Protein AF-A0A6A5A9R3-F1 (afdb_monomer_lite)

pLDDT: mean 76.3, std 18.12, range [24.66, 95.62]

Sequence (720 aa):
LSPFLFNSDGFDYEKTKVDSIAWAKWMYATADDKSDLDKVNHGGWIGWWQGEVDQYIGAKGISRTTVIVRECRHLLVAWYVITLRYNPIVLLYTSLAVVATLGIFHACTYFKGLGALSSSVRATAYLLTVSLVLALYLVVAMVVLSKSAGDALAILYGYFAILYAVNEMARVCAFPTWSISTIGMFEHLAFLFDFLFGVMMLVPLVVLSVVPFMNIIQTRMMYNEGFSQVMSDSSQYAFSIAGMVGLVGAGACGWLYYVLTTLDFSGSFLAYTTLYDISIAPTGSTAYYVIAGAMGGSWLSAAWGFYFGRRATIFCGGVVAFVAMSLVSGTASFGKAVFLPSLVLFGCAIGLLLPAFCLYCYEISTRTCAPRSCSCSRNALVWMWQCFWCFLVLAFLTPVIMLLPESPYWVLHRLGAEEAEACLVLLRRRTDVMVELTAMKESQAYRIPMSSSVYKAAVGMGLTIVLSLSLLPLNIYVARVGLGYGRALLLTNCLAVEFTFALFSFVYIDKFAHKMVLMAALVVSAVVLVFVASQDRFQLFGQPDQTALVVLFLVLYAVKGMGLPATMWVGFIGLFRTRGRVVSIPIYFTAFFGAHVGTTYIHLASPSTRTSASNEFVWLYCLMGASVVLVVGLFRLAKRSNGMLCTVMEMNHEREMDEARQRAPSHPRRRAYTSKQGSRRFGNLTLSPRNHSATPRGRAHSRKGSDIDTPYQQVTEAAV

Structure (mmCIF, N/CA/C/O backbone):
data_AF-A0A6A5A9R3-F1
#
_entry.id   AF-A0A6A5A9R3-F1
#
loop_
_atom_site.group_PDB
_atom_site.id
_atom_site.type_symbol
_atom_site.label_atom_id
_atom_site.label_alt_id
_atom_site.label_comp_id
_atom_site.label_asym_id
_atom_site.label_entity_id
_atom_site.label_seq_id
_atom_site.pdbx_PDB_ins_code
_atom_site.Cartn_x
_atom_site.Cartn_y
_atom_site.Cartn_z
_atom_site.occupancy
_atom_site.B_iso_or_equiv
_atom_site.auth_seq_id
_atom_site.auth_comp_id
_atom_site.auth_asym_id
_atom_site.auth_atom_id
_atom_site.pdbx_PDB_model_num
ATOM 1 N N . LEU A 1 1 ? 17.590 -7.555 32.842 1.00 42.75 1 LEU A N 1
ATOM 2 C CA . LEU A 1 1 ? 17.379 -6.565 31.759 1.00 42.75 1 LEU A CA 1
ATOM 3 C C . LEU A 1 1 ? 15.902 -6.186 31.783 1.00 42.75 1 LEU A C 1
ATOM 5 O O . LEU A 1 1 ? 15.081 -7.043 31.481 1.00 42.75 1 LEU A O 1
ATOM 9 N N . SER A 1 2 ? 15.575 -4.975 32.249 1.00 47.19 2 SER A N 1
ATOM 10 C CA . SER A 1 2 ? 14.204 -4.471 32.473 1.00 47.19 2 SER A CA 1
ATOM 11 C C . SER A 1 2 ? 13.601 -3.764 31.230 1.00 47.19 2 SER A C 1
ATOM 13 O O . SER A 1 2 ? 14.225 -3.766 30.164 1.00 47.19 2 SER A O 1
ATOM 15 N N . PRO A 1 3 ? 12.374 -3.198 31.308 1.00 47.78 3 PRO A N 1
ATOM 16 C CA . PRO A 1 3 ? 11.206 -3.530 30.484 1.00 47.78 3 PRO A CA 1
ATOM 17 C C . PRO A 1 3 ? 11.221 -2.959 29.054 1.00 47.78 3 PRO A C 1
ATOM 19 O O . PRO A 1 3 ? 10.288 -3.210 28.295 1.00 47.78 3 PRO A O 1
ATOM 22 N N . PHE A 1 4 ? 12.245 -2.183 28.680 1.00 53.56 4 PHE A N 1
ATOM 23 C CA . PHE A 1 4 ? 12.264 -1.392 27.440 1.00 53.56 4 PHE A CA 1
ATOM 24 C C . PHE A 1 4 ? 13.598 -1.420 26.690 1.00 53.56 4 PHE A C 1
ATOM 26 O O . PHE A 1 4 ? 13.763 -0.686 25.715 1.00 53.56 4 PHE A O 1
ATOM 33 N N . LEU A 1 5 ? 14.557 -2.255 27.107 1.00 52.03 5 LEU A N 1
ATOM 34 C CA . LEU A 1 5 ? 15.800 -2.410 26.355 1.00 52.03 5 LEU A CA 1
ATOM 35 C C . LEU A 1 5 ? 15.588 -3.392 25.194 1.00 52.03 5 LEU A C 1
ATOM 37 O O . LEU A 1 5 ? 15.998 -4.550 25.245 1.00 52.03 5 LEU A O 1
ATOM 41 N N . PHE A 1 6 ? 14.898 -2.925 24.156 1.00 62.34 6 PHE A N 1
ATOM 42 C CA . PHE A 1 6 ? 14.905 -3.600 22.865 1.00 62.34 6 PHE A CA 1
ATOM 43 C C . PHE A 1 6 ? 16.303 -3.505 22.266 1.00 62.34 6 PHE A C 1
ATOM 45 O O . PHE A 1 6 ? 17.035 -2.540 22.509 1.00 62.34 6 PHE A O 1
ATOM 52 N N . ASN A 1 7 ? 16.686 -4.514 21.491 1.00 66.50 7 ASN A N 1
ATOM 53 C CA . ASN A 1 7 ? 17.935 -4.478 20.761 1.00 66.50 7 ASN A CA 1
ATOM 54 C C . ASN A 1 7 ? 18.012 -3.181 19.940 1.00 66.50 7 ASN A C 1
ATOM 56 O O . ASN A 1 7 ? 17.016 -2.719 19.375 1.00 66.50 7 ASN A O 1
ATOM 60 N N . SER A 1 8 ? 19.205 -2.596 19.856 1.00 63.59 8 SER A N 1
ATOM 61 C CA . SER A 1 8 ? 19.441 -1.373 19.089 1.00 63.59 8 SER A CA 1
ATOM 62 C C . SER A 1 8 ? 19.107 -1.553 17.599 1.00 63.59 8 SER A C 1
ATOM 64 O O . SER A 1 8 ? 18.824 -0.575 16.915 1.00 63.59 8 SER A O 1
ATOM 66 N N . ASP A 1 9 ? 19.036 -2.803 17.128 1.00 65.62 9 ASP A N 1
ATOM 67 C CA . ASP A 1 9 ? 18.534 -3.212 15.811 1.00 65.62 9 ASP A CA 1
ATOM 68 C C . ASP A 1 9 ? 17.068 -3.699 15.858 1.00 65.62 9 ASP A C 1
ATOM 70 O O . ASP A 1 9 ? 16.733 -4.782 15.373 1.00 65.62 9 ASP A O 1
ATOM 74 N N . GLY A 1 10 ? 16.183 -2.904 16.464 1.00 62.59 10 GLY A N 1
ATOM 75 C CA . GLY A 1 10 ? 14.769 -3.234 16.705 1.00 62.59 10 GLY A CA 1
ATOM 76 C C . GLY A 1 10 ? 13.913 -3.583 15.474 1.00 62.59 10 GLY A C 1
ATOM 77 O O . GLY A 1 10 ? 12.836 -4.154 15.640 1.00 62.59 10 GLY A O 1
ATOM 78 N N . PHE A 1 11 ? 14.378 -3.296 14.253 1.00 72.19 11 PHE A N 1
ATOM 79 C CA . PHE A 1 11 ? 13.727 -3.704 13.001 1.00 72.19 11 PHE A CA 1
ATOM 80 C C . PHE A 1 11 ? 14.379 -4.921 12.309 1.00 72.19 11 PHE A C 1
ATOM 82 O O . PHE A 1 11 ? 14.051 -5.211 11.162 1.00 72.19 11 PHE A O 1
ATOM 89 N N . ASP A 1 12 ? 15.305 -5.646 12.948 1.00 75.69 12 ASP A N 1
ATOM 90 C CA . ASP A 1 12 ? 15.727 -6.986 12.493 1.00 75.69 12 ASP A CA 1
ATOM 91 C C . ASP A 1 12 ? 14.744 -8.048 12.995 1.00 75.69 12 ASP A C 1
ATOM 93 O O . ASP A 1 12 ? 14.680 -8.294 14.196 1.00 75.69 12 ASP A O 1
ATOM 97 N N . TYR A 1 13 ? 14.026 -8.731 12.101 1.00 77.75 13 TYR A N 1
ATOM 98 C CA . TYR A 1 13 ? 13.035 -9.734 12.497 1.00 77.75 13 TYR A CA 1
ATOM 99 C C . TYR A 1 13 ? 13.580 -10.815 13.446 1.00 77.75 13 TYR A C 1
ATOM 101 O O . TYR A 1 13 ? 12.915 -11.157 14.427 1.00 77.75 13 TYR A O 1
ATOM 109 N N . GLU A 1 14 ? 14.782 -11.349 13.202 1.00 79.06 14 GLU A N 1
ATOM 110 C CA . GLU A 1 14 ? 15.332 -12.410 14.061 1.00 79.06 14 GLU A CA 1
ATOM 111 C C . GLU A 1 14 ? 15.697 -11.871 15.449 1.00 79.06 14 GLU A C 1
ATOM 113 O O . GLU A 1 14 ? 15.495 -12.560 16.451 1.00 79.06 14 GLU A O 1
ATOM 118 N N . LYS A 1 15 ? 16.160 -10.618 15.539 1.00 79.81 15 LYS A N 1
ATOM 119 C CA . LYS A 1 15 ? 16.467 -9.982 16.829 1.00 79.81 15 LYS A CA 1
ATOM 120 C C . LYS A 1 15 ? 15.195 -9.565 17.556 1.00 79.81 15 LYS A C 1
ATOM 122 O O . LYS A 1 15 ? 15.049 -9.914 18.720 1.00 79.81 15 LYS A O 1
ATOM 127 N N . THR A 1 16 ? 14.227 -8.953 16.869 1.00 82.81 16 THR A N 1
ATOM 128 C CA . THR A 1 16 ? 12.915 -8.616 17.445 1.00 82.81 16 THR A CA 1
ATOM 129 C C . THR A 1 16 ? 12.217 -9.863 17.989 1.00 82.81 16 THR A C 1
ATOM 131 O O . THR A 1 16 ? 11.558 -9.808 19.026 1.00 82.81 16 THR A O 1
ATOM 134 N N . LYS A 1 17 ? 12.368 -11.016 17.325 1.00 83.56 17 LYS A N 1
ATOM 135 C CA . LYS A 1 17 ? 11.846 -12.298 17.812 1.00 83.56 17 LYS A CA 1
ATOM 136 C C . LYS A 1 17 ? 12.509 -12.724 19.123 1.00 83.56 17 LYS A C 1
ATOM 138 O O . LYS A 1 17 ? 11.803 -13.130 20.045 1.00 83.56 17 LYS A O 1
ATOM 143 N N . VAL A 1 18 ? 13.837 -12.640 19.215 1.00 84.25 18 VAL A N 1
ATOM 144 C CA . VAL A 1 18 ? 14.573 -12.931 20.458 1.00 84.25 18 VAL A CA 1
ATOM 145 C C . VAL A 1 18 ? 14.154 -11.967 21.568 1.00 84.25 18 VAL A C 1
ATOM 147 O O . VAL A 1 18 ? 13.847 -12.422 22.669 1.00 84.25 18 VAL A O 1
ATOM 150 N N . ASP A 1 19 ? 14.035 -10.676 21.263 1.00 83.69 19 ASP A N 1
ATOM 151 C CA . ASP A 1 19 ? 13.602 -9.648 22.211 1.00 83.69 19 ASP A CA 1
ATOM 152 C C . ASP A 1 19 ? 12.171 -9.894 22.702 1.00 83.69 19 ASP A C 1
ATOM 154 O O . ASP A 1 19 ? 11.894 -9.780 23.891 1.00 83.69 19 ASP A O 1
ATOM 158 N N . SER A 1 20 ? 11.266 -10.318 21.815 1.00 84.25 20 SER A N 1
ATOM 159 C CA . SER A 1 20 ? 9.882 -10.663 22.173 1.00 84.25 20 SER A CA 1
ATOM 160 C C . SER A 1 20 ? 9.825 -11.858 23.130 1.00 84.25 20 SER A C 1
ATOM 162 O O . SER A 1 20 ? 9.031 -11.876 24.071 1.00 84.25 20 SER A O 1
ATOM 164 N N . ILE A 1 21 ? 10.680 -12.865 22.913 1.00 85.44 21 ILE A N 1
ATOM 165 C CA . ILE A 1 21 ? 10.794 -14.033 23.798 1.00 85.44 21 ILE A CA 1
ATOM 166 C C . ILE A 1 21 ? 11.396 -13.623 25.146 1.00 85.44 21 ILE A C 1
ATOM 168 O O . ILE A 1 21 ? 10.907 -14.065 26.187 1.00 85.44 21 ILE A O 1
ATOM 172 N N . ALA A 1 22 ? 12.423 -12.772 25.139 1.00 84.06 22 ALA A N 1
ATOM 173 C CA . ALA A 1 22 ? 13.062 -12.265 26.348 1.00 84.06 22 ALA A CA 1
ATOM 174 C C . ALA A 1 22 ? 12.100 -11.405 27.183 1.00 84.06 22 ALA A C 1
ATOM 176 O O . ALA A 1 22 ? 11.988 -11.622 28.388 1.00 84.06 22 ALA A O 1
ATOM 177 N N . TRP A 1 23 ? 11.341 -10.510 26.546 1.00 86.75 23 TRP A N 1
ATOM 178 C CA . TRP A 1 23 ? 10.285 -9.726 27.189 1.00 86.75 23 TRP A CA 1
ATOM 179 C C . TRP A 1 23 ? 9.208 -10.627 27.799 1.00 86.75 23 TRP A C 1
ATOM 181 O O . TRP A 1 23 ? 8.868 -10.475 28.970 1.00 86.75 23 TRP A O 1
ATOM 191 N N . ALA A 1 24 ? 8.729 -11.634 27.058 1.00 87.62 24 ALA A N 1
ATOM 192 C CA . ALA A 1 24 ? 7.757 -12.587 27.590 1.00 87.62 24 ALA A CA 1
ATOM 193 C C . ALA A 1 24 ? 8.317 -13.379 28.785 1.00 87.62 24 ALA A C 1
ATOM 195 O O . ALA A 1 24 ? 7.586 -13.653 29.736 1.00 87.62 24 ALA A O 1
ATOM 196 N N . LYS A 1 25 ? 9.612 -13.732 28.763 1.00 85.62 25 LYS A N 1
ATOM 197 C CA . LYS A 1 25 ? 10.287 -14.353 29.911 1.00 85.62 25 LYS A CA 1
ATOM 198 C C . LYS A 1 25 ? 10.315 -13.403 31.108 1.00 85.62 25 LYS A C 1
ATOM 200 O O . LYS A 1 25 ? 9.967 -13.840 32.195 1.00 85.62 25 LYS A O 1
ATOM 205 N N . TRP A 1 26 ? 10.672 -12.135 30.904 1.00 85.62 26 TRP A N 1
ATOM 206 C CA . TRP A 1 26 ? 10.734 -11.121 31.960 1.00 85.62 26 TRP A CA 1
ATOM 207 C C . TRP A 1 26 ? 9.365 -10.851 32.602 1.00 85.62 26 TRP A C 1
ATOM 209 O O . TRP A 1 26 ? 9.268 -10.822 33.827 1.00 85.62 26 TRP A O 1
ATOM 219 N N . MET A 1 27 ? 8.297 -10.747 31.800 1.00 86.62 27 MET A N 1
ATOM 220 C CA . MET A 1 27 ? 6.927 -10.548 32.298 1.00 86.62 27 MET A CA 1
ATOM 221 C C . MET A 1 27 ? 6.463 -11.684 33.219 1.00 86.62 27 MET A C 1
ATOM 223 O O . MET A 1 27 ? 5.759 -11.447 34.191 1.00 86.62 27 MET A O 1
ATOM 227 N N . TYR A 1 28 ? 6.847 -12.926 32.920 1.00 86.44 28 TYR A N 1
ATOM 228 C CA . TYR A 1 28 ? 6.379 -14.113 33.646 1.00 86.44 28 TYR A CA 1
ATOM 229 C C . TYR A 1 28 ? 7.445 -14.780 34.516 1.00 86.44 28 TYR A C 1
ATOM 231 O O . TYR A 1 28 ? 7.245 -15.925 34.938 1.00 86.44 28 TYR A O 1
ATOM 239 N N . ALA A 1 29 ? 8.566 -14.103 34.759 1.00 81.25 29 ALA A N 1
ATOM 240 C CA . ALA A 1 29 ? 9.589 -14.594 35.666 1.00 81.25 29 ALA A CA 1
ATOM 241 C C . ALA A 1 29 ? 9.023 -14.674 37.090 1.00 81.25 29 ALA A C 1
ATOM 243 O O . ALA A 1 29 ? 8.237 -13.833 37.526 1.00 81.25 29 ALA A O 1
ATOM 244 N N . THR A 1 30 ? 9.393 -15.732 37.801 1.00 75.31 30 THR A N 1
ATOM 245 C CA . THR A 1 30 ? 9.064 -15.905 39.219 1.00 75.31 30 THR A CA 1
ATOM 246 C C . THR A 1 30 ? 10.121 -15.241 40.092 1.00 75.31 30 THR A C 1
ATOM 248 O O . THR A 1 30 ? 11.293 -15.225 39.726 1.00 75.31 30 THR A O 1
ATOM 251 N N . ALA A 1 31 ? 9.723 -14.775 41.279 1.00 67.50 31 ALA A N 1
ATOM 252 C CA . ALA A 1 31 ? 10.631 -14.172 42.261 1.00 67.50 31 ALA A CA 1
ATOM 253 C C . ALA A 1 31 ? 11.846 -15.065 42.603 1.00 67.50 31 ALA A C 1
ATOM 255 O O . ALA A 1 31 ? 12.942 -14.559 42.816 1.00 67.50 31 ALA A O 1
ATOM 256 N N . ASP A 1 32 ? 11.671 -16.392 42.565 1.00 64.94 32 ASP A N 1
ATOM 257 C CA . ASP A 1 32 ? 12.713 -17.384 42.869 1.00 64.94 32 ASP A CA 1
ATOM 258 C C . ASP A 1 32 ? 13.550 -17.827 41.647 1.00 64.94 32 ASP A C 1
ATOM 260 O O . ASP A 1 32 ? 14.324 -18.788 41.732 1.00 64.94 32 ASP A O 1
ATOM 264 N N . ASP A 1 33 ? 13.386 -17.193 40.479 1.00 66.06 33 ASP A N 1
ATOM 265 C CA . ASP A 1 33 ? 14.072 -17.609 39.253 1.00 66.06 33 ASP A CA 1
ATOM 266 C C . ASP A 1 33 ? 15.573 -17.258 39.294 1.00 66.06 33 ASP A C 1
ATOM 268 O O . ASP A 1 33 ? 16.015 -16.178 38.907 1.00 66.06 33 ASP A O 1
ATOM 272 N N . LYS A 1 34 ? 16.387 -18.228 39.732 1.00 55.38 34 LYS A N 1
ATOM 273 C CA . LYS A 1 34 ? 17.861 -18.148 39.790 1.00 55.38 34 LYS A CA 1
ATOM 274 C C . LYS A 1 34 ? 18.534 -18.018 38.417 1.00 55.38 34 LYS A C 1
ATOM 276 O O . LYS A 1 34 ? 19.755 -17.883 38.359 1.00 55.38 34 LYS A O 1
ATOM 281 N N . SER A 1 35 ? 17.780 -18.125 37.318 1.00 59.00 35 SER A N 1
ATOM 282 C CA . SER A 1 35 ? 18.303 -17.943 35.959 1.00 59.00 35 SER A CA 1
ATOM 283 C C . SER A 1 35 ? 18.408 -16.474 35.537 1.00 59.00 35 SER A C 1
ATOM 285 O O . SER A 1 35 ? 18.896 -16.198 34.437 1.00 59.00 35 SER A O 1
ATOM 287 N N . ASP A 1 36 ? 17.953 -15.540 36.379 1.00 57.03 36 ASP A N 1
ATOM 288 C CA . ASP A 1 36 ? 18.057 -14.110 36.116 1.00 57.03 36 ASP A CA 1
ATOM 289 C C . ASP A 1 36 ? 19.480 -13.597 36.392 1.00 57.03 36 ASP A C 1
ATOM 291 O O . ASP A 1 36 ? 20.013 -13.706 37.496 1.00 57.03 36 ASP A O 1
ATOM 295 N N . LEU A 1 37 ? 20.113 -13.060 35.348 1.00 56.56 37 LEU A N 1
ATOM 296 C CA . LEU A 1 37 ? 21.444 -12.447 35.410 1.00 56.56 37 LEU A CA 1
ATOM 297 C C . LEU A 1 37 ? 21.389 -11.011 35.955 1.00 56.56 37 LEU A C 1
ATOM 299 O O . LEU A 1 37 ? 22.440 -10.431 36.239 1.00 56.56 37 LEU A O 1
ATOM 303 N N . ASP A 1 38 ? 20.195 -10.419 36.053 1.00 58.19 38 ASP A N 1
ATOM 304 C CA . ASP A 1 38 ? 20.013 -9.067 36.569 1.00 58.19 38 ASP A CA 1
ATOM 305 C C . ASP A 1 38 ? 20.193 -9.037 38.092 1.00 58.19 38 ASP A C 1
ATOM 307 O O . ASP A 1 38 ? 19.560 -9.801 38.813 1.00 58.19 38 ASP A O 1
ATOM 311 N N . LYS A 1 39 ? 21.073 -8.154 38.575 1.00 57.62 39 LYS A N 1
ATOM 312 C CA . LYS A 1 39 ? 21.355 -7.968 40.008 1.00 57.62 39 LYS A CA 1
ATOM 313 C C . LYS A 1 39 ? 20.426 -6.951 40.678 1.00 57.62 39 LYS A C 1
ATOM 315 O O . LYS A 1 39 ? 20.455 -6.839 41.898 1.00 57.62 39 LYS A O 1
ATOM 320 N N . VAL A 1 40 ? 19.683 -6.156 39.899 1.00 58.19 40 VAL A N 1
ATOM 321 C CA . VAL A 1 40 ? 18.909 -5.009 40.413 1.00 58.19 40 VAL A CA 1
ATOM 322 C C . VAL A 1 40 ? 17.420 -5.334 40.519 1.00 58.19 40 VAL A C 1
ATOM 324 O O . VAL A 1 40 ? 16.815 -5.043 41.542 1.00 58.19 40 VAL A O 1
ATOM 327 N N . ASN A 1 41 ? 16.839 -5.983 39.506 1.00 60.53 41 ASN A N 1
ATOM 328 C CA . ASN A 1 41 ? 15.421 -6.366 39.486 1.00 60.53 41 ASN A CA 1
ATOM 329 C C . ASN A 1 41 ? 15.274 -7.893 39.460 1.00 60.53 41 ASN A C 1
ATOM 331 O O . ASN A 1 41 ? 14.878 -8.467 38.446 1.00 60.53 41 ASN A O 1
ATOM 335 N N . HIS A 1 42 ? 15.637 -8.549 40.564 1.00 67.25 42 HIS A N 1
ATOM 336 C CA . HIS A 1 42 ? 15.513 -10.000 40.694 1.00 67.25 42 HIS A CA 1
ATOM 337 C C . HIS A 1 42 ? 14.048 -10.445 40.569 1.00 67.25 42 HIS A C 1
ATOM 339 O O . HIS A 1 42 ? 13.177 -9.934 41.271 1.00 67.25 42 HIS A O 1
ATOM 345 N N . GLY A 1 43 ? 13.780 -11.411 39.687 1.00 71.88 43 GLY A N 1
ATOM 346 C CA . GLY A 1 43 ? 12.443 -11.984 39.506 1.00 71.88 43 GLY A CA 1
ATOM 347 C C . GLY A 1 43 ? 11.603 -11.331 38.405 1.00 71.88 43 GLY A C 1
ATOM 348 O O . GLY A 1 43 ? 10.400 -11.556 38.353 1.00 71.88 43 GLY A O 1
ATOM 349 N N . GLY A 1 44 ? 12.198 -10.535 37.511 1.00 82.75 44 GLY A N 1
ATOM 350 C CA . GLY A 1 44 ? 11.503 -9.928 36.368 1.00 82.75 44 GLY A CA 1
ATOM 351 C C . GLY A 1 44 ? 10.444 -8.885 36.746 1.00 82.75 44 GLY A C 1
ATOM 352 O O . GLY A 1 44 ? 10.712 -8.010 37.569 1.00 82.75 44 GLY A O 1
ATOM 353 N N . TRP A 1 45 ? 9.256 -8.935 36.122 1.00 87.69 45 TRP A N 1
ATOM 354 C CA . TRP A 1 45 ? 8.206 -7.920 36.326 1.00 87.69 45 TRP A CA 1
ATOM 355 C C . TRP A 1 45 ? 7.729 -7.839 37.780 1.00 87.69 45 TRP A C 1
ATOM 357 O O . TRP A 1 45 ? 7.541 -6.736 38.286 1.00 87.69 45 TRP A O 1
ATOM 367 N N . ILE A 1 46 ? 7.598 -8.973 38.482 1.00 85.69 46 ILE A N 1
ATOM 368 C CA . ILE A 1 46 ? 7.115 -8.965 39.871 1.00 85.69 46 ILE A CA 1
ATOM 369 C C . ILE A 1 46 ? 8.107 -8.278 40.819 1.00 85.69 46 ILE A C 1
ATOM 371 O O . ILE A 1 46 ? 7.706 -7.489 41.672 1.00 85.69 46 ILE A O 1
ATOM 375 N N . GLY A 1 47 ? 9.409 -8.512 40.624 1.00 83.19 47 GLY A N 1
ATOM 376 C CA . GLY A 1 47 ? 10.456 -7.827 41.383 1.00 83.19 47 GLY A CA 1
ATOM 377 C C . GLY A 1 47 ? 10.496 -6.330 41.083 1.00 83.19 47 GLY A C 1
ATOM 378 O O . GLY A 1 47 ? 10.642 -5.518 41.993 1.00 83.19 47 GLY A O 1
ATOM 379 N N . TRP A 1 48 ? 10.298 -5.955 39.816 1.00 85.56 48 TRP A N 1
ATOM 380 C CA . TRP A 1 48 ? 10.204 -4.554 39.407 1.00 85.56 48 TRP A CA 1
ATOM 381 C C . TRP A 1 48 ? 8.983 -3.845 40.016 1.00 85.56 48 TRP A C 1
ATOM 383 O O . TRP A 1 48 ? 9.130 -2.754 40.564 1.00 85.56 48 TRP A O 1
ATOM 393 N N . TRP A 1 49 ? 7.803 -4.477 39.996 1.00 86.69 49 TRP A N 1
ATOM 394 C CA . TRP A 1 49 ? 6.589 -3.948 40.626 1.00 86.69 49 TRP A CA 1
ATOM 395 C C . TRP A 1 49 ? 6.786 -3.715 42.126 1.00 86.69 49 TRP A C 1
ATOM 397 O O . TRP A 1 49 ? 6.451 -2.645 42.635 1.00 86.69 49 TRP A O 1
ATOM 407 N N . GLN A 1 50 ? 7.381 -4.684 42.828 1.00 85.44 50 GLN A N 1
ATOM 408 C CA . GLN A 1 50 ? 7.667 -4.537 44.252 1.00 85.44 50 GLN A CA 1
ATOM 409 C C . GLN A 1 50 ? 8.650 -3.388 44.510 1.00 85.44 50 GLN A C 1
ATOM 411 O O . GLN A 1 50 ? 8.412 -2.577 45.401 1.00 85.44 50 GLN A O 1
ATOM 416 N N . GLY A 1 51 ? 9.696 -3.254 43.689 1.00 84.75 51 GLY A N 1
ATOM 417 C CA . GLY A 1 51 ? 10.642 -2.141 43.780 1.00 84.75 51 GLY A CA 1
ATOM 418 C C . GLY A 1 51 ? 9.993 -0.767 43.575 1.00 84.75 51 GLY A C 1
ATOM 419 O O . GLY A 1 51 ? 10.344 0.186 44.268 1.00 84.75 51 GLY A O 1
ATOM 420 N N . GLU A 1 52 ? 9.021 -0.649 42.668 1.00 84.69 52 GLU A N 1
ATOM 421 C CA . GLU A 1 52 ? 8.235 0.580 42.474 1.00 84.69 52 GLU A CA 1
ATOM 422 C C . GLU A 1 52 ? 7.336 0.884 43.680 1.00 84.69 52 GLU A C 1
ATOM 424 O O . GLU A 1 52 ? 7.250 2.027 44.127 1.00 84.69 52 GLU A O 1
ATOM 429 N N . VAL A 1 53 ? 6.684 -0.134 44.246 1.00 86.50 53 VAL A N 1
ATOM 430 C CA . VAL A 1 53 ? 5.861 0.008 45.456 1.00 86.50 53 VAL A CA 1
ATOM 431 C C . VAL A 1 53 ? 6.709 0.434 46.657 1.00 86.50 53 VAL A C 1
ATOM 433 O O . VAL A 1 53 ? 6.303 1.320 47.416 1.00 86.50 53 VAL A O 1
ATOM 436 N N . ASP A 1 54 ? 7.902 -0.139 46.809 1.00 86.38 54 ASP A N 1
ATOM 437 C CA . ASP A 1 54 ? 8.797 0.134 47.934 1.00 86.38 54 ASP A CA 1
ATOM 438 C C . ASP A 1 54 ? 9.265 1.600 47.964 1.00 86.38 54 ASP A C 1
ATOM 440 O O . ASP A 1 54 ? 9.427 2.181 49.042 1.00 86.38 54 ASP A O 1
ATOM 444 N N . GLN A 1 55 ? 9.379 2.257 46.802 1.00 85.56 55 GLN A N 1
ATOM 445 C CA . GLN A 1 55 ? 9.690 3.693 46.718 1.00 85.56 55 GLN A CA 1
ATOM 446 C C . GLN A 1 55 ? 8.633 4.569 47.412 1.00 85.56 55 GLN A C 1
ATOM 448 O O . GLN A 1 55 ? 8.954 5.642 47.935 1.00 85.56 55 GLN A O 1
ATOM 453 N N . TYR A 1 56 ? 7.375 4.121 47.473 1.00 85.44 56 TYR A N 1
ATOM 454 C CA . TYR A 1 56 ? 6.289 4.863 48.115 1.00 85.44 56 TYR A CA 1
ATOM 455 C C . TYR A 1 56 ? 6.217 4.663 49.630 1.00 85.44 56 TYR A C 1
ATOM 457 O O . TYR A 1 56 ? 5.573 5.471 50.303 1.00 85.44 56 TYR A O 1
ATOM 465 N N . ILE A 1 57 ? 6.904 3.666 50.202 1.00 85.00 57 ILE A N 1
ATOM 466 C CA . ILE A 1 57 ? 6.873 3.382 51.649 1.00 85.00 57 ILE A CA 1
ATOM 467 C C . ILE A 1 57 ? 7.320 4.609 52.461 1.00 85.00 57 ILE A C 1
ATOM 469 O O . ILE A 1 57 ? 6.683 4.965 53.455 1.00 85.00 57 ILE A O 1
ATOM 473 N N . GLY A 1 58 ? 8.354 5.318 51.993 1.00 81.62 58 GLY A N 1
ATOM 474 C CA . GLY A 1 58 ? 8.892 6.527 52.630 1.00 81.62 58 GLY A CA 1
ATOM 475 C C . GLY A 1 58 ? 8.127 7.828 52.338 1.00 81.62 58 GLY A C 1
ATOM 476 O O . GLY A 1 58 ? 8.507 8.889 52.839 1.00 81.62 58 GLY A O 1
ATOM 477 N N . ALA A 1 59 ? 7.063 7.797 51.527 1.00 84.50 59 ALA A N 1
ATOM 478 C CA . ALA A 1 59 ? 6.367 9.009 51.104 1.00 84.50 59 ALA A CA 1
ATOM 479 C C . ALA A 1 59 ? 5.572 9.658 52.255 1.00 84.50 59 ALA A C 1
ATOM 481 O O . ALA A 1 59 ? 4.731 9.022 52.899 1.00 84.50 59 ALA A O 1
ATOM 482 N N . LYS A 1 60 ? 5.787 10.964 52.474 1.00 87.38 60 LYS A N 1
ATOM 483 C CA . LYS A 1 60 ? 5.017 11.781 53.431 1.00 87.38 60 LYS A CA 1
ATOM 484 C C . LYS A 1 60 ? 3.566 11.958 52.964 1.00 87.38 60 LYS A C 1
ATOM 486 O O . LYS A 1 60 ? 3.300 11.969 51.763 1.00 87.38 60 LYS A O 1
ATOM 491 N N . GLY A 1 61 ? 2.644 12.199 53.901 1.00 85.88 61 GLY A N 1
ATOM 492 C CA . GLY A 1 61 ? 1.211 12.362 53.607 1.00 85.88 61 GLY A CA 1
ATOM 493 C C . GLY A 1 61 ? 0.910 13.388 52.509 1.00 85.88 61 GLY A C 1
ATOM 494 O O . GLY A 1 61 ? 0.127 13.106 51.613 1.00 85.88 61 GLY A O 1
ATOM 495 N N . ILE A 1 62 ? 1.612 14.528 52.495 1.00 89.25 62 ILE A N 1
ATOM 496 C CA . ILE A 1 62 ? 1.404 15.561 51.470 1.00 89.25 62 ILE A CA 1
ATOM 497 C C . ILE A 1 62 ? 1.791 15.102 50.056 1.00 89.25 62 ILE A C 1
ATOM 499 O O . ILE A 1 62 ? 1.103 15.439 49.096 1.00 89.25 62 ILE A O 1
ATOM 503 N N . SER A 1 63 ? 2.843 14.283 49.924 1.00 87.75 63 SER A N 1
ATOM 504 C CA . SER A 1 63 ? 3.238 13.688 48.641 1.00 87.75 63 SER A CA 1
ATOM 505 C C . SER A 1 63 ? 2.144 12.744 48.147 1.00 87.75 63 SER A C 1
ATOM 507 O O . SER A 1 63 ? 1.692 12.852 47.010 1.00 87.75 63 SER A O 1
ATOM 509 N N . ARG A 1 64 ? 1.621 11.900 49.045 1.00 88.69 64 ARG A N 1
ATOM 510 C CA . ARG A 1 64 ? 0.551 10.949 48.724 1.00 88.69 64 ARG A CA 1
ATOM 511 C C . ARG A 1 64 ? -0.721 11.654 48.266 1.00 88.69 64 ARG A C 1
ATOM 513 O O . ARG A 1 64 ? -1.246 11.326 47.207 1.00 88.69 64 ARG A O 1
ATOM 520 N N . THR A 1 65 ? -1.169 12.668 49.007 1.00 90.25 65 THR A N 1
ATOM 521 C CA . THR A 1 65 ? -2.335 13.478 48.627 1.00 90.25 65 THR A CA 1
ATOM 522 C C . THR A 1 65 ? -2.124 14.160 47.279 1.00 90.25 65 THR A C 1
ATOM 524 O O . THR A 1 65 ? -3.030 14.162 46.452 1.00 90.25 65 THR A O 1
ATOM 527 N N . THR A 1 66 ? -0.924 14.685 47.017 1.00 90.94 66 THR A N 1
ATOM 528 C CA . THR A 1 66 ? -0.606 15.325 45.731 1.00 90.94 66 THR A CA 1
ATOM 529 C C . THR A 1 66 ? -0.712 14.339 44.570 1.00 90.94 66 THR A C 1
ATOM 531 O O . THR A 1 66 ? -1.278 14.683 43.533 1.00 90.94 66 THR A O 1
ATOM 534 N N . VAL A 1 67 ? -0.226 13.104 44.738 1.00 89.25 67 VAL A N 1
ATOM 535 C CA . VAL A 1 67 ? -0.369 12.079 43.697 1.00 89.25 67 VAL A CA 1
ATOM 536 C C . VAL A 1 67 ? -1.834 11.684 43.523 1.00 89.25 67 VAL A C 1
ATOM 538 O O . VAL A 1 67 ? -2.309 11.689 42.398 1.00 89.25 67 VAL A O 1
ATOM 541 N N . ILE A 1 68 ? -2.592 11.450 44.598 1.00 91.62 68 ILE A N 1
ATOM 542 C CA . ILE A 1 68 ? -4.028 11.129 44.492 1.00 91.62 68 ILE A CA 1
ATOM 543 C C . ILE A 1 68 ? -4.783 12.231 43.731 1.00 91.62 68 ILE A C 1
ATOM 545 O O . ILE A 1 68 ? -5.518 11.936 42.790 1.00 91.62 68 ILE A O 1
ATOM 549 N N . VAL A 1 69 ? -4.554 13.504 44.073 1.00 93.62 69 VAL A N 1
ATOM 550 C CA . VAL A 1 69 ? -5.160 14.651 43.373 1.00 93.62 69 VAL A CA 1
ATOM 551 C C . VAL A 1 69 ? -4.741 14.693 41.901 1.00 93.62 69 VAL A C 1
ATOM 553 O O . VAL A 1 69 ? -5.577 14.955 41.037 1.00 93.62 69 VAL A O 1
ATOM 556 N N . ARG A 1 70 ? -3.473 14.396 41.590 1.00 92.75 70 ARG A N 1
ATOM 557 C CA . ARG A 1 70 ? -2.988 14.288 40.207 1.00 92.75 70 ARG A CA 1
ATOM 558 C C . ARG A 1 70 ? -3.735 13.195 39.443 1.00 92.75 70 ARG A C 1
ATOM 560 O O . ARG A 1 70 ? -4.147 13.438 38.311 1.00 92.75 70 ARG A O 1
ATOM 567 N N . GLU A 1 71 ? -3.942 12.028 40.047 1.00 92.94 71 GLU A N 1
ATOM 568 C CA . GLU A 1 71 ? -4.606 10.892 39.397 1.00 92.94 71 GLU A CA 1
ATOM 569 C C . GLU A 1 71 ? -6.118 11.087 39.219 1.00 92.94 71 GLU A C 1
ATOM 571 O O . GLU A 1 71 ? -6.701 10.518 38.291 1.00 92.94 71 GLU A O 1
ATOM 576 N N . CYS A 1 72 ? -6.758 11.977 39.991 1.00 93.81 72 CYS A N 1
ATOM 577 C CA . CYS A 1 72 ? -8.156 12.374 39.766 1.00 93.81 72 CYS A CA 1
ATOM 578 C C . CYS A 1 72 ? -8.415 12.895 38.340 1.00 93.81 72 CYS A C 1
ATOM 580 O O . CYS A 1 72 ? -9.546 12.811 37.860 1.00 93.81 72 CYS A O 1
ATOM 582 N N . ARG A 1 73 ? -7.388 13.368 37.615 1.00 93.62 73 ARG A N 1
ATOM 583 C CA . ARG A 1 73 ? -7.505 13.752 36.196 1.00 93.62 73 ARG A CA 1
ATOM 58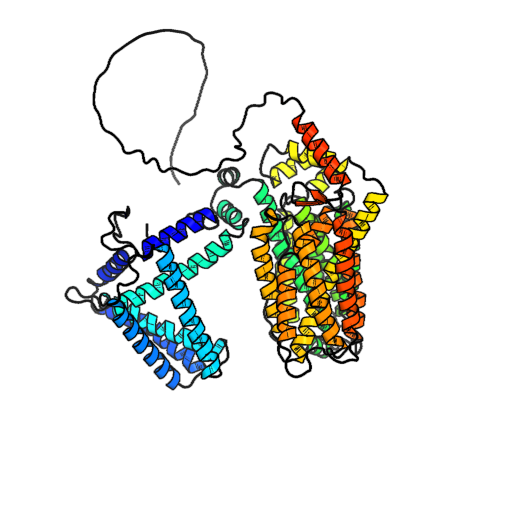4 C C . ARG A 1 73 ? -8.064 12.626 35.324 1.00 93.62 73 ARG A C 1
ATOM 586 O O . ARG A 1 73 ? -8.825 12.898 34.403 1.00 93.62 73 ARG A O 1
ATOM 593 N N . HIS A 1 74 ? -7.725 11.370 35.618 1.00 93.25 74 HIS A N 1
ATOM 594 C CA . HIS A 1 74 ? -8.190 10.219 34.847 1.00 93.25 74 HIS A CA 1
ATOM 595 C C . HIS A 1 74 ? -9.691 9.985 35.062 1.00 93.25 74 HIS A C 1
ATOM 597 O O . HIS A 1 74 ? -10.413 9.707 34.105 1.00 93.25 74 HIS A O 1
ATOM 603 N N . LEU A 1 75 ? -10.182 10.209 36.286 1.00 93.50 75 LEU A N 1
ATOM 604 C CA . LEU A 1 75 ? -11.610 10.168 36.609 1.00 93.50 75 LEU A CA 1
ATOM 605 C C . LEU A 1 75 ? -12.377 11.316 35.939 1.00 93.50 75 LEU A C 1
ATOM 607 O O . LEU A 1 75 ? -13.451 11.094 35.384 1.00 93.50 75 LEU A O 1
ATOM 611 N N . LEU A 1 76 ? -11.811 12.529 35.933 1.00 93.25 76 LEU A N 1
ATOM 612 C CA . LEU A 1 76 ? -12.398 13.686 35.247 1.00 93.25 76 LEU A CA 1
ATOM 613 C C . LEU A 1 76 ? -12.484 13.469 33.734 1.00 93.25 76 LEU A C 1
ATOM 615 O O . LEU A 1 76 ? -13.510 13.762 33.126 1.00 93.25 76 LEU A O 1
ATOM 619 N N . VAL A 1 77 ? -11.430 12.918 33.129 1.00 92.25 77 VAL A N 1
ATOM 620 C CA . VAL A 1 77 ? -11.407 12.576 31.703 1.00 92.25 77 VAL A CA 1
ATOM 621 C C . VAL A 1 77 ? -12.435 11.487 31.386 1.00 92.25 77 VAL A C 1
ATOM 623 O O . VAL A 1 77 ? -13.162 11.621 30.404 1.00 92.25 77 VAL A O 1
ATOM 626 N N . ALA A 1 78 ? -12.553 10.448 32.218 1.00 92.56 78 ALA A N 1
ATOM 627 C CA . ALA A 1 78 ? -13.570 9.411 32.045 1.00 92.56 78 ALA A CA 1
ATOM 628 C C . ALA A 1 78 ? -14.992 9.986 32.120 1.00 92.56 78 ALA A C 1
ATOM 630 O O . ALA A 1 78 ? -15.817 9.713 31.247 1.00 92.56 78 ALA A O 1
ATOM 631 N N . TRP A 1 79 ? -15.258 10.829 33.123 1.00 92.00 79 TRP A N 1
ATOM 632 C CA . TRP A 1 79 ? -16.523 11.549 33.255 1.00 92.00 79 TRP A CA 1
ATOM 633 C C . TRP A 1 79 ? -16.801 12.397 32.012 1.00 92.00 79 TRP A C 1
ATOM 635 O O . TRP A 1 79 ? -17.873 12.274 31.427 1.00 92.00 79 TRP A O 1
ATOM 645 N N . TYR A 1 80 ? -15.830 13.190 31.556 1.00 90.12 80 TYR A N 1
ATOM 646 C CA . TYR A 1 80 ? -15.980 14.080 30.407 1.00 90.12 80 TYR A CA 1
ATOM 647 C C . TYR A 1 80 ? -16.255 13.312 29.108 1.00 90.12 80 TYR A C 1
ATOM 649 O O . TYR A 1 80 ? -17.249 13.572 28.435 1.00 90.12 80 TYR A O 1
ATOM 657 N N . VAL A 1 81 ? -15.424 12.321 28.769 1.00 89.38 81 VAL A N 1
ATOM 658 C CA . VAL A 1 81 ? -15.547 11.556 27.516 1.00 89.38 81 VAL A CA 1
ATOM 659 C C . VAL A 1 81 ? -16.870 10.790 27.444 1.00 89.38 81 VAL A C 1
ATOM 661 O O . VAL A 1 81 ? -17.488 10.743 26.379 1.00 89.38 81 VAL A O 1
ATOM 664 N N . ILE A 1 82 ? -17.334 10.226 28.564 1.00 87.69 82 ILE A N 1
ATOM 665 C CA . ILE A 1 82 ? -18.612 9.505 28.613 1.00 87.69 82 ILE A CA 1
ATOM 666 C C . ILE A 1 82 ? -19.787 10.491 28.556 1.00 87.69 82 ILE A C 1
ATOM 668 O O . ILE A 1 82 ? -20.685 10.319 27.733 1.00 87.69 82 ILE A O 1
ATOM 672 N N . THR A 1 83 ? -19.789 11.542 29.381 1.00 87.00 83 THR A N 1
ATOM 673 C CA . THR A 1 83 ? -20.928 12.479 29.474 1.00 87.00 83 THR A CA 1
ATOM 674 C C . THR A 1 83 ? -21.087 13.391 28.262 1.00 87.00 83 THR A C 1
ATOM 676 O O . THR A 1 83 ? -22.193 13.850 27.990 1.00 87.00 83 THR A O 1
ATOM 679 N N . LEU A 1 84 ? -20.029 13.582 27.468 1.00 85.00 84 LEU A N 1
ATOM 680 C CA . LEU A 1 84 ? -20.106 14.274 26.178 1.00 85.00 84 LEU A CA 1
ATOM 681 C C . LEU A 1 84 ? -21.094 13.623 25.204 1.00 85.00 84 LEU A C 1
ATOM 683 O O . LEU A 1 84 ? -21.648 14.305 24.344 1.00 85.00 84 LEU A O 1
ATOM 687 N N . ARG A 1 85 ? -21.275 12.302 25.295 1.00 79.38 85 ARG A N 1
ATOM 688 C CA . ARG A 1 85 ? -22.145 11.540 24.387 1.00 79.38 85 ARG A CA 1
ATOM 689 C C . ARG A 1 85 ? -23.297 10.834 25.085 1.00 79.38 85 ARG A C 1
ATOM 691 O O . ARG A 1 85 ? -24.244 10.428 24.413 1.00 79.38 85 ARG A O 1
ATOM 698 N N . TYR A 1 86 ? -23.228 10.679 26.405 1.00 79.31 86 TYR A N 1
ATOM 699 C CA . TYR A 1 86 ? -24.153 9.844 27.157 1.00 79.31 86 TYR A CA 1
ATOM 700 C C . TYR A 1 86 ? -24.688 10.491 28.418 1.00 79.31 86 TYR A C 1
ATOM 702 O O . TYR A 1 86 ? -24.085 11.367 29.029 1.00 79.31 86 TYR A O 1
ATOM 710 N N . ASN A 1 87 ? -25.833 9.968 28.846 1.00 84.19 87 ASN A N 1
ATOM 711 C CA . ASN A 1 87 ? -26.381 10.276 30.149 1.00 84.19 87 ASN A CA 1
ATOM 712 C C . ASN A 1 87 ? -25.415 9.786 31.254 1.00 84.19 87 ASN A C 1
ATOM 714 O O . ASN A 1 87 ? -24.868 8.683 31.130 1.00 84.19 87 ASN A O 1
ATOM 718 N N . PRO A 1 88 ? -25.227 10.551 32.345 1.00 84.69 88 PRO A N 1
ATOM 719 C CA . PRO A 1 88 ? -24.349 10.186 33.457 1.00 84.69 88 PRO A CA 1
ATOM 720 C C . PRO A 1 88 ? -24.634 8.810 34.080 1.00 84.69 88 PRO A C 1
ATOM 722 O O . PRO A 1 88 ? -23.733 8.233 34.681 1.00 84.69 88 PRO A O 1
ATOM 725 N N . ILE A 1 89 ? -25.821 8.218 33.895 1.00 86.75 89 ILE A N 1
ATOM 726 C CA . ILE A 1 89 ? -26.088 6.836 34.336 1.00 86.75 89 ILE A CA 1
ATOM 727 C C . ILE A 1 89 ? -25.141 5.802 33.696 1.00 86.75 89 ILE A C 1
ATOM 729 O O . ILE A 1 89 ? -24.804 4.795 34.314 1.00 86.75 89 ILE A O 1
ATOM 733 N N . VAL A 1 90 ? -24.638 6.063 32.484 1.00 86.31 90 VAL A N 1
ATOM 734 C CA . VAL A 1 90 ? -23.664 5.188 31.809 1.00 86.31 90 VAL A CA 1
ATOM 735 C C . VAL A 1 90 ? -22.328 5.171 32.551 1.00 86.31 90 VAL A C 1
ATOM 737 O O . VAL A 1 90 ? -21.667 4.133 32.600 1.00 86.31 90 VAL A O 1
ATOM 740 N N . LEU A 1 91 ? -21.952 6.280 33.196 1.00 88.31 91 LEU A N 1
ATOM 741 C CA . LEU A 1 91 ? -20.773 6.325 34.055 1.00 88.31 91 LEU A CA 1
ATOM 742 C C . LEU A 1 91 ? -20.943 5.396 35.262 1.00 88.31 91 LEU A C 1
ATOM 744 O O . LEU A 1 91 ? -20.004 4.687 35.602 1.00 88.31 91 LEU A O 1
ATOM 748 N N . LEU A 1 92 ? -22.139 5.331 35.860 1.00 88.69 92 LEU A N 1
ATOM 749 C CA . LEU A 1 92 ? -22.424 4.408 36.963 1.00 88.69 92 LEU A CA 1
ATOM 750 C C . LEU A 1 92 ? -22.266 2.945 36.529 1.00 88.69 92 LEU A C 1
ATOM 752 O O . LEU A 1 92 ? -21.587 2.181 37.212 1.00 88.69 92 LEU A O 1
ATOM 756 N N . TYR A 1 93 ? -22.829 2.562 35.377 1.00 87.69 93 TYR A N 1
ATOM 757 C CA . TYR A 1 93 ? -22.645 1.210 34.833 1.00 87.69 93 TYR A CA 1
ATOM 758 C C . TYR A 1 93 ? -21.177 0.906 34.518 1.00 87.69 93 TYR A C 1
ATOM 760 O O . TYR A 1 93 ? -20.702 -0.195 34.793 1.00 87.69 93 TYR A O 1
ATOM 768 N N . THR A 1 94 ? -20.444 1.889 33.992 1.00 88.62 94 THR A N 1
ATOM 769 C CA . THR A 1 94 ? -19.011 1.752 33.705 1.00 88.62 94 THR A CA 1
ATOM 770 C C . THR A 1 94 ? -18.215 1.541 34.993 1.00 88.62 94 THR A C 1
ATOM 772 O O . THR A 1 94 ? -17.411 0.617 35.070 1.00 88.62 94 THR A O 1
ATOM 775 N N . SER A 1 95 ? -18.489 2.321 36.040 1.00 89.75 95 SER A N 1
ATOM 776 C CA . SER A 1 95 ? -17.877 2.156 37.362 1.00 89.75 95 SER A CA 1
ATOM 777 C C . SER A 1 95 ? -18.229 0.810 38.005 1.00 89.75 95 SER A C 1
ATOM 779 O O . SER A 1 95 ? -17.368 0.181 38.615 1.00 89.75 95 SER A O 1
ATOM 781 N N . LEU A 1 96 ? -19.458 0.312 37.832 1.00 90.38 96 LEU A N 1
ATOM 782 C CA . LEU A 1 96 ? -19.839 -1.021 38.309 1.00 90.38 96 LEU A CA 1
ATOM 783 C C . LEU A 1 96 ? -19.058 -2.127 37.581 1.00 90.38 96 LEU A C 1
ATOM 785 O O . LEU A 1 96 ? -18.607 -3.081 38.213 1.00 90.38 96 LEU A O 1
ATOM 789 N N . ALA A 1 97 ? -18.837 -1.981 36.271 1.00 89.38 97 ALA A N 1
ATOM 790 C CA . ALA A 1 97 ? -18.002 -2.900 35.500 1.00 89.38 97 ALA A CA 1
ATOM 791 C C . ALA A 1 97 ? -16.530 -2.880 35.957 1.00 89.38 97 ALA A C 1
ATOM 793 O O . ALA A 1 97 ? -15.876 -3.926 35.968 1.00 89.38 97 ALA A O 1
ATOM 794 N N . VAL A 1 98 ? -16.012 -1.722 36.388 1.00 92.25 98 VAL A N 1
ATOM 795 C CA . VAL A 1 98 ? -14.681 -1.620 37.013 1.00 92.25 98 VAL A CA 1
ATOM 796 C C . VAL A 1 98 ? -14.627 -2.453 38.293 1.00 92.25 98 VAL A C 1
ATOM 798 O O . VAL A 1 98 ? -13.726 -3.274 38.444 1.00 92.25 98 VAL A O 1
ATOM 801 N N . VAL A 1 99 ? -15.620 -2.316 39.177 1.00 92.25 99 VAL A N 1
ATOM 802 C CA . VAL A 1 99 ? -15.704 -3.110 40.417 1.00 92.25 99 VAL A CA 1
ATOM 803 C C . VAL A 1 99 ? -15.806 -4.609 40.118 1.00 92.25 99 VAL A C 1
ATOM 805 O O . VAL A 1 99 ? -15.122 -5.409 40.753 1.00 92.25 99 VAL A O 1
ATOM 808 N N . ALA A 1 100 ? -16.601 -5.003 39.120 1.00 90.75 100 ALA A N 1
ATOM 809 C CA . ALA A 1 100 ? -16.696 -6.399 38.696 1.00 90.75 100 ALA A CA 1
ATOM 810 C C . ALA A 1 100 ? -15.341 -6.947 38.213 1.00 90.75 100 ALA A C 1
ATOM 812 O O . ALA A 1 100 ? -14.959 -8.061 38.562 1.00 90.75 100 ALA A O 1
ATOM 813 N N . THR A 1 101 ? -14.583 -6.148 37.462 1.00 90.50 101 THR A N 1
ATOM 814 C CA . THR A 1 101 ? -13.261 -6.531 36.937 1.00 90.50 101 THR A CA 1
ATOM 815 C C . THR A 1 101 ? -12.223 -6.672 38.039 1.00 90.50 101 THR A C 1
ATOM 817 O O . THR A 1 101 ? -11.461 -7.636 38.051 1.00 90.50 101 THR A O 1
ATOM 820 N N . LEU A 1 102 ? -12.243 -5.757 39.005 1.00 90.88 102 LEU A N 1
ATOM 821 C CA . LEU A 1 102 ? -11.467 -5.861 40.236 1.00 90.88 102 LEU A CA 1
ATOM 822 C C . LEU A 1 102 ? -11.787 -7.176 40.975 1.00 90.88 102 LEU A C 1
ATOM 824 O O . LEU A 1 102 ? -10.878 -7.932 41.315 1.00 90.88 102 LEU A O 1
ATOM 828 N N . GLY A 1 103 ? -13.069 -7.529 41.115 1.00 89.81 103 GLY A N 1
ATOM 829 C CA . GLY A 1 103 ? -13.491 -8.813 41.687 1.00 89.81 103 GLY A CA 1
ATOM 830 C C . GLY A 1 103 ? -12.967 -10.036 40.922 1.00 89.81 103 GLY A C 1
ATOM 831 O O . GLY A 1 103 ? -12.490 -10.988 41.540 1.00 89.81 103 GLY A O 1
ATOM 832 N N . ILE A 1 104 ? -12.988 -10.000 39.583 1.00 88.06 104 ILE A N 1
ATOM 833 C CA . ILE A 1 104 ? -12.423 -11.064 38.734 1.00 88.06 104 ILE A CA 1
ATOM 834 C C . ILE A 1 104 ? -10.916 -11.195 38.969 1.00 88.06 104 ILE A C 1
ATOM 836 O O . ILE A 1 104 ? -10.425 -12.304 39.161 1.00 88.06 104 ILE A O 1
ATOM 840 N N . PHE A 1 105 ? -10.176 -10.085 38.998 1.00 88.75 105 PHE A N 1
ATOM 841 C CA . PHE A 1 105 ? -8.742 -10.114 39.285 1.00 88.75 105 PHE A CA 1
ATOM 842 C C . PHE A 1 105 ? -8.443 -10.650 40.674 1.00 88.75 105 PHE A C 1
ATOM 844 O O . PHE A 1 105 ? -7.540 -11.470 40.809 1.00 88.75 105 PHE A O 1
ATOM 851 N N . HIS A 1 106 ? -9.236 -10.282 41.678 1.00 87.31 106 HIS A N 1
ATOM 852 C CA . HIS A 1 106 ? -9.110 -10.868 43.003 1.00 87.31 106 HIS A CA 1
ATOM 853 C C . HIS A 1 106 ? -9.336 -12.386 42.983 1.00 87.31 106 HIS A C 1
ATOM 855 O O . HIS A 1 106 ? -8.517 -13.125 43.522 1.00 87.31 106 HIS A O 1
ATOM 861 N N . ALA A 1 107 ? -10.371 -12.878 42.296 1.00 84.44 107 ALA A N 1
ATOM 862 C CA . ALA A 1 107 ? -10.607 -14.315 42.156 1.00 84.44 107 ALA A CA 1
ATOM 863 C C . ALA A 1 107 ? -9.448 -15.031 41.435 1.00 84.44 107 ALA A C 1
ATOM 865 O O . ALA A 1 107 ? -9.024 -16.105 41.862 1.00 84.44 107 ALA A O 1
ATOM 866 N N . CYS A 1 108 ? -8.890 -14.415 40.387 1.00 81.19 108 CYS A N 1
ATOM 867 C CA . CYS A 1 108 ? -7.758 -14.941 39.621 1.00 81.19 108 CYS A CA 1
ATOM 868 C C . CYS A 1 108 ? -6.474 -15.113 40.447 1.00 81.19 108 CYS A C 1
ATOM 870 O O . CYS A 1 108 ? -5.697 -16.011 40.125 1.00 81.19 108 CYS A O 1
ATOM 872 N N . THR A 1 109 ? -6.273 -14.350 41.530 1.00 74.75 109 THR A N 1
ATOM 873 C CA . THR A 1 109 ? -5.096 -14.514 42.415 1.00 74.75 109 THR A CA 1
ATOM 874 C C . THR A 1 109 ? -4.979 -15.929 42.992 1.00 74.75 109 THR A C 1
ATOM 876 O O . THR A 1 109 ? -3.877 -16.430 43.222 1.00 74.75 109 THR A O 1
ATOM 879 N N . TYR A 1 110 ? -6.112 -16.609 43.180 1.00 69.88 110 TYR A N 1
ATOM 880 C CA . TYR A 1 110 ? -6.174 -17.957 43.740 1.00 69.88 110 TYR A CA 1
ATOM 881 C C . TYR A 1 110 ? -6.011 -19.060 42.677 1.00 69.88 110 TYR A C 1
ATOM 883 O O . TYR A 1 110 ? -5.805 -20.226 43.021 1.00 69.88 110 TYR A O 1
ATOM 891 N N . PHE A 1 111 ? -6.038 -18.718 41.382 1.00 68.12 111 PHE A N 1
ATOM 892 C CA . PHE A 1 111 ? -5.907 -19.670 40.277 1.00 68.12 111 PHE A CA 1
ATOM 893 C C . PHE A 1 111 ? -4.459 -19.755 39.766 1.00 68.12 111 PHE A C 1
ATOM 895 O O . PHE A 1 111 ? -3.988 -18.914 39.008 1.00 68.12 111 PHE A O 1
ATOM 902 N N . LYS A 1 112 ? -3.752 -20.842 40.109 1.00 59.94 112 LYS A N 1
ATOM 903 C CA . LYS A 1 112 ? -2.346 -21.084 39.702 1.00 59.94 112 LYS A CA 1
ATOM 904 C C . LYS A 1 112 ? -2.165 -21.959 38.445 1.00 59.94 112 LYS A C 1
ATOM 906 O O . LYS A 1 112 ? -1.056 -22.393 38.142 1.00 59.94 112 LYS A O 1
ATOM 911 N N . GLY A 1 113 ? -3.235 -22.234 37.696 1.00 57.41 113 GLY A N 1
ATOM 912 C CA . GLY A 1 113 ? -3.287 -23.314 36.693 1.00 57.41 113 GLY A CA 1
ATOM 913 C C . GLY A 1 113 ? -2.373 -23.187 35.461 1.00 57.41 113 GLY A C 1
ATOM 914 O O . GLY A 1 113 ? -2.164 -24.173 34.764 1.00 57.41 113 GLY A O 1
ATOM 915 N N . LEU A 1 114 ? -1.801 -22.011 35.182 1.00 61.16 114 LEU A N 1
ATOM 916 C CA . LEU A 1 114 ? -1.004 -21.755 33.967 1.00 61.16 114 LEU A CA 1
ATOM 917 C C . LEU A 1 114 ? 0.519 -21.794 34.195 1.00 61.16 114 LEU A C 1
ATOM 919 O O . LEU A 1 114 ? 1.280 -21.515 33.269 1.00 61.16 114 LEU A O 1
ATOM 923 N N . GLY A 1 115 ? 0.983 -22.136 35.404 1.00 62.25 115 GLY A N 1
ATOM 924 C CA . GLY A 1 115 ? 2.408 -22.093 35.766 1.00 62.25 115 GLY A CA 1
ATOM 925 C C . GLY A 1 115 ? 3.311 -23.072 35.002 1.00 62.25 115 GLY A C 1
ATOM 926 O O . GLY A 1 115 ? 4.502 -22.813 34.876 1.00 62.25 115 GLY A O 1
ATOM 927 N N . ALA A 1 116 ? 2.758 -24.161 34.455 1.00 65.25 116 ALA A N 1
ATOM 928 C CA . ALA A 1 116 ? 3.520 -25.195 33.742 1.00 65.25 116 ALA A CA 1
ATOM 929 C C . ALA A 1 116 ? 3.815 -24.865 32.262 1.00 65.25 116 ALA A C 1
ATOM 931 O O . ALA A 1 116 ? 4.588 -25.569 31.613 1.00 65.25 116 ALA A O 1
ATOM 932 N N . LEU A 1 117 ? 3.191 -23.822 31.706 1.00 75.50 117 LEU A N 1
ATOM 933 C CA . LEU A 1 117 ? 3.397 -23.404 30.317 1.00 75.50 117 LEU A CA 1
ATOM 934 C C . LEU A 1 117 ? 4.643 -22.520 30.189 1.00 75.50 117 LEU A C 1
ATOM 936 O O . LEU A 1 117 ? 4.977 -21.759 31.097 1.00 75.50 117 LEU A O 1
ATOM 940 N N . SER A 1 118 ? 5.301 -22.562 29.028 1.00 81.94 118 SER A N 1
ATOM 941 C CA . SER A 1 118 ? 6.425 -21.662 28.748 1.00 81.94 118 SER A CA 1
ATOM 942 C C . SER A 1 118 ? 5.980 -20.194 28.765 1.00 81.94 118 SER A C 1
ATOM 944 O O . SER A 1 118 ? 4.856 -19.867 28.372 1.00 81.94 118 SER A O 1
ATOM 946 N N . SER A 1 119 ? 6.866 -19.287 29.188 1.00 83.81 119 SER A N 1
ATOM 947 C CA . SER A 1 119 ? 6.552 -17.857 29.344 1.00 83.81 119 SER A CA 1
ATOM 948 C C . SER A 1 119 ? 6.010 -17.216 28.063 1.00 83.81 119 SER A C 1
ATOM 950 O O . SER A 1 119 ? 5.071 -16.427 28.115 1.00 83.81 119 SER A O 1
ATOM 952 N N . SER A 1 120 ? 6.531 -17.607 26.895 1.00 80.94 120 SER A N 1
ATOM 953 C CA . SER A 1 120 ? 6.033 -17.130 25.599 1.00 80.94 120 SER A CA 1
ATOM 954 C C . SER A 1 120 ? 4.605 -17.597 25.313 1.00 80.94 120 SER A C 1
ATOM 956 O O . SER A 1 120 ? 3.787 -16.799 24.870 1.00 80.94 120 SER A O 1
ATOM 958 N N . VAL A 1 121 ? 4.272 -18.858 25.616 1.00 84.25 121 VAL A N 1
ATOM 959 C CA . VAL A 1 121 ? 2.909 -19.386 25.433 1.00 84.25 121 VAL A CA 1
ATOM 960 C C . VAL A 1 121 ? 1.937 -18.723 26.407 1.00 84.25 121 VAL A C 1
ATOM 962 O O . VAL A 1 121 ? 0.824 -18.386 26.012 1.00 84.25 121 VAL A O 1
ATOM 965 N N . ARG A 1 122 ? 2.365 -18.459 27.649 1.00 86.44 122 ARG A N 1
ATOM 966 C CA . ARG A 1 122 ? 1.576 -17.702 28.635 1.00 86.44 122 ARG A CA 1
ATOM 967 C C . ARG A 1 122 ? 1.286 -16.282 28.153 1.00 86.44 122 ARG A C 1
ATOM 969 O O . ARG A 1 122 ? 0.130 -15.873 28.184 1.00 86.44 122 ARG A O 1
ATOM 976 N N . ALA A 1 123 ? 2.292 -15.576 27.631 1.00 86.19 123 ALA A N 1
ATOM 977 C CA . ALA A 1 123 ? 2.119 -14.240 27.062 1.00 86.19 123 ALA A CA 1
ATOM 978 C C . ALA A 1 123 ? 1.157 -14.237 25.872 1.00 86.19 123 ALA A C 1
ATOM 980 O O . ALA A 1 123 ? 0.255 -13.406 25.810 1.00 86.19 123 ALA A O 1
ATOM 981 N N . THR A 1 124 ? 1.294 -15.191 24.946 1.00 85.31 124 THR A N 1
ATOM 982 C CA . THR A 1 124 ? 0.375 -15.301 23.805 1.00 85.31 124 THR A CA 1
ATOM 983 C C . THR A 1 124 ? -1.047 -15.633 24.253 1.00 85.31 124 THR A C 1
ATOM 985 O O . THR A 1 124 ? -1.990 -15.008 23.777 1.00 85.31 124 THR A O 1
ATOM 988 N N . ALA A 1 125 ? -1.223 -16.568 25.188 1.00 86.19 125 ALA A N 1
ATOM 989 C CA . ALA A 1 125 ? -2.536 -16.916 25.724 1.00 86.19 125 ALA A CA 1
ATOM 990 C C . ALA A 1 125 ? -3.190 -15.725 26.444 1.00 86.19 125 ALA A C 1
ATOM 992 O O . ALA A 1 125 ? -4.374 -15.460 26.236 1.00 86.19 125 ALA A O 1
ATOM 993 N N . TYR A 1 126 ? -2.423 -14.969 27.235 1.00 88.88 126 TYR A N 1
ATOM 994 C CA . TYR A 1 126 ? -2.910 -13.767 27.910 1.00 88.88 126 TYR A CA 1
ATOM 995 C C . TYR A 1 126 ? -3.305 -12.680 26.906 1.00 88.88 126 TYR A C 1
ATOM 997 O O . TYR A 1 126 ? -4.417 -12.164 26.980 1.00 88.88 126 TYR A O 1
ATOM 1005 N N . LEU A 1 127 ? -2.465 -12.412 25.897 1.00 88.62 127 LEU A N 1
ATOM 1006 C CA . LEU A 1 127 ? -2.781 -11.478 24.814 1.00 88.62 127 LEU A CA 1
ATOM 1007 C C . LEU A 1 127 ? -4.062 -11.875 24.069 1.00 88.62 127 LEU A C 1
ATOM 1009 O O . LEU A 1 127 ? -4.920 -11.025 23.838 1.00 88.62 127 LEU A O 1
ATOM 1013 N N . LEU A 1 128 ? -4.213 -13.154 23.711 1.00 87.44 128 LEU A N 1
ATOM 1014 C CA . LEU A 1 128 ? -5.419 -13.665 23.054 1.00 87.44 128 LEU A CA 1
ATOM 1015 C C . LEU A 1 128 ? -6.652 -13.516 23.944 1.00 87.44 128 LEU A C 1
ATOM 1017 O O . LEU A 1 128 ? -7.700 -13.106 23.457 1.00 87.44 128 LEU A O 1
ATOM 1021 N N . THR A 1 129 ? -6.522 -13.791 25.241 1.00 86.88 129 THR A N 1
ATOM 1022 C CA . THR A 1 129 ? -7.624 -13.663 26.203 1.00 86.88 129 THR A CA 1
ATOM 1023 C C . THR A 1 129 ? -8.059 -12.206 26.343 1.00 86.88 129 THR A C 1
ATOM 1025 O O . THR A 1 129 ? -9.240 -11.907 26.190 1.00 86.88 129 THR A O 1
ATOM 1028 N N . VAL A 1 130 ? -7.116 -11.282 26.550 1.00 87.44 130 VAL A N 1
ATOM 1029 C CA . VAL A 1 130 ? -7.397 -9.839 26.636 1.00 87.44 130 VAL A CA 1
ATOM 1030 C C . VAL A 1 130 ? -8.002 -9.321 25.328 1.00 87.44 130 VAL A C 1
ATOM 1032 O O . VAL A 1 130 ? -8.999 -8.603 25.356 1.00 87.44 130 VAL A O 1
ATOM 1035 N N . SER A 1 131 ? -7.459 -9.733 24.179 1.00 85.06 131 SER A N 1
ATOM 1036 C CA . SER A 1 131 ? -7.979 -9.344 22.860 1.00 85.06 131 SER A CA 1
ATOM 1037 C C . SER A 1 131 ? -9.395 -9.869 22.623 1.00 85.06 131 SER A C 1
ATOM 1039 O O . SER A 1 131 ? -10.232 -9.148 22.088 1.00 85.06 131 SER A O 1
ATOM 1041 N N . LEU A 1 132 ? -9.683 -11.106 23.038 1.00 86.38 132 LEU A N 1
ATOM 1042 C CA . LEU A 1 132 ? -11.005 -11.717 22.917 1.00 86.38 132 LEU A CA 1
ATOM 1043 C C . LEU A 1 132 ? -12.026 -11.027 23.821 1.00 86.38 132 LEU A C 1
ATOM 1045 O O . LEU A 1 132 ? -13.129 -10.740 23.368 1.00 86.38 132 LEU A O 1
ATOM 1049 N N . VAL A 1 133 ? -11.659 -10.713 25.066 1.00 86.12 133 VAL A N 1
ATOM 1050 C CA . VAL A 1 133 ? -12.515 -9.960 25.996 1.00 86.12 133 VAL A CA 1
ATOM 1051 C C . VAL A 1 133 ? -12.801 -8.564 25.445 1.00 86.12 133 VAL A C 1
ATOM 1053 O O . VAL A 1 133 ? -13.949 -8.127 25.456 1.00 86.12 133 VAL A O 1
ATOM 1056 N N . LEU A 1 134 ? -11.789 -7.885 24.901 1.00 86.06 134 LEU A N 1
ATOM 1057 C CA . LEU A 1 134 ? -11.945 -6.567 24.289 1.00 86.06 134 LEU A CA 1
ATOM 1058 C C . LEU A 1 134 ? -12.835 -6.615 23.040 1.00 86.06 134 LEU A C 1
ATOM 1060 O O . LEU A 1 134 ? -13.717 -5.775 22.872 1.00 86.06 134 LEU A O 1
ATOM 1064 N N . ALA A 1 135 ? -12.637 -7.614 22.178 1.00 84.06 135 ALA A N 1
ATOM 1065 C CA . ALA A 1 135 ? -13.460 -7.823 20.994 1.00 84.06 135 ALA A CA 1
ATOM 1066 C C . ALA A 1 135 ? -14.910 -8.141 21.374 1.00 84.06 135 ALA A C 1
ATOM 1068 O O . ALA A 1 135 ? -15.829 -7.549 20.813 1.00 84.06 135 ALA A O 1
ATOM 1069 N N . LEU A 1 136 ? -15.123 -9.018 22.360 1.00 83.81 136 LEU A N 1
ATOM 1070 C CA . LEU A 1 136 ? -16.448 -9.338 22.884 1.00 83.81 136 LEU A CA 1
ATOM 1071 C C . LEU A 1 136 ? -17.115 -8.095 23.474 1.00 83.81 136 LEU A C 1
ATOM 1073 O O . LEU A 1 136 ? -18.273 -7.839 23.164 1.00 83.81 136 LEU A O 1
ATOM 1077 N N . TYR A 1 137 ? -16.388 -7.297 24.260 1.00 84.25 137 TYR A N 1
ATOM 1078 C CA . TYR A 1 137 ? -16.882 -6.026 24.785 1.00 84.25 137 TYR A CA 1
ATOM 1079 C C . TYR A 1 137 ? -17.340 -5.104 23.653 1.00 84.25 137 TYR A C 1
ATOM 1081 O O . TYR A 1 137 ? -18.457 -4.596 23.698 1.00 84.25 137 TYR A O 1
ATOM 1089 N N . LEU A 1 138 ? -16.515 -4.919 22.616 1.00 80.94 138 LEU A N 1
ATOM 1090 C CA . LEU A 1 138 ? -16.867 -4.071 21.479 1.00 80.94 138 LEU A CA 1
ATOM 1091 C C . LEU A 1 138 ? -18.095 -4.616 20.743 1.00 80.94 138 LEU A C 1
ATOM 1093 O O . LEU A 1 138 ? -19.005 -3.852 20.442 1.00 80.94 138 LEU A O 1
ATOM 1097 N N . VAL A 1 139 ? -18.175 -5.927 20.500 1.00 79.06 139 VAL A N 1
ATOM 1098 C CA . VAL A 1 139 ? -19.337 -6.552 19.850 1.00 79.06 139 VAL A CA 1
ATOM 1099 C C . VAL A 1 139 ? -20.598 -6.372 20.693 1.00 79.06 139 VAL A C 1
ATOM 1101 O O . VAL A 1 139 ? -21.615 -5.930 20.168 1.00 79.06 139 VAL A O 1
ATOM 1104 N N . VAL A 1 140 ? -20.541 -6.649 21.995 1.00 79.31 140 VAL A N 1
ATOM 1105 C CA . VAL A 1 140 ? -21.677 -6.478 22.912 1.00 79.31 140 VAL A CA 1
ATOM 1106 C C . VAL A 1 140 ? -22.092 -5.009 22.988 1.00 79.31 140 VAL A C 1
ATOM 1108 O O . VAL A 1 140 ? -23.279 -4.714 22.899 1.00 79.31 140 VAL A O 1
ATOM 1111 N N . ALA A 1 141 ? -21.146 -4.073 23.070 1.00 74.25 141 ALA A N 1
ATOM 1112 C CA . ALA A 1 141 ? -21.441 -2.643 23.074 1.00 74.25 141 ALA A CA 1
ATOM 1113 C C . ALA A 1 141 ? -22.119 -2.186 21.772 1.00 74.25 141 ALA A C 1
ATOM 1115 O O . ALA A 1 141 ? -23.058 -1.393 21.797 1.00 74.25 141 ALA A O 1
ATOM 1116 N N . MET A 1 142 ? -21.694 -2.719 20.629 1.00 73.56 142 MET A N 1
ATOM 1117 C CA . MET A 1 142 ? -22.296 -2.399 19.335 1.00 73.56 142 MET A CA 1
ATOM 1118 C C . MET A 1 142 ? -23.687 -3.031 19.176 1.00 73.56 142 MET A C 1
ATOM 1120 O O . MET A 1 142 ? -24.605 -2.365 18.705 1.00 73.56 142 MET A O 1
ATOM 1124 N N . VAL A 1 143 ? -23.857 -4.293 19.585 1.00 74.31 143 VAL A N 1
ATOM 1125 C CA . VAL A 1 143 ? -25.090 -5.076 19.386 1.00 74.31 143 VAL A CA 1
ATOM 1126 C C . VAL A 1 143 ? -26.151 -4.745 20.433 1.00 74.31 143 VAL A C 1
ATOM 1128 O O . VAL A 1 143 ? -27.280 -4.425 20.077 1.00 74.31 143 VAL A O 1
ATOM 1131 N N . VAL A 1 144 ? -25.802 -4.805 21.719 1.00 67.19 144 VAL A N 1
ATOM 1132 C CA . VAL A 1 144 ? -26.756 -4.656 22.831 1.00 67.19 144 VAL A CA 1
ATOM 1133 C C . VAL A 1 144 ? -27.081 -3.192 23.087 1.00 67.19 144 VAL A C 1
ATOM 1135 O O . VAL A 1 144 ? -28.238 -2.857 23.321 1.00 67.19 144 VAL A O 1
ATOM 1138 N N . LEU A 1 145 ? -26.086 -2.300 23.014 1.00 64.94 145 LEU A N 1
ATOM 1139 C CA . LEU A 1 145 ? -26.328 -0.869 23.212 1.00 64.94 145 LEU A CA 1
ATOM 1140 C C . LEU A 1 145 ? -26.686 -0.140 21.900 1.00 64.94 145 LEU A C 1
ATOM 1142 O O . LEU A 1 145 ? -26.987 1.058 21.949 1.00 64.94 145 LEU A O 1
ATOM 1146 N N . SER A 1 146 ? -26.717 -0.828 20.745 1.00 57.62 146 SER A N 1
ATOM 1147 C CA . SER A 1 146 ? -27.014 -0.263 19.410 1.00 57.62 146 SER A CA 1
ATOM 1148 C C . SER A 1 146 ? -26.176 0.985 19.082 1.00 57.62 146 SER A C 1
ATOM 1150 O O . SER A 1 146 ? -26.684 2.001 18.605 1.00 57.62 146 SER A O 1
ATOM 1152 N N . LYS A 1 147 ? -24.883 0.952 19.426 1.00 66.19 147 LYS A N 1
ATOM 1153 C CA . LYS A 1 147 ? -23.988 2.119 19.372 1.00 66.19 147 LYS A CA 1
ATOM 1154 C C . LYS A 1 147 ? -23.114 2.145 18.127 1.00 66.19 147 LYS A C 1
ATOM 1156 O O . LYS A 1 147 ? -22.868 1.123 17.496 1.00 66.19 147 LYS A O 1
ATOM 1161 N N . SER A 1 148 ? -22.638 3.341 17.773 1.00 75.00 148 SER A N 1
ATOM 1162 C CA . SER A 1 148 ? -21.615 3.500 16.736 1.00 75.00 148 SER A CA 1
ATOM 1163 C C . SER A 1 148 ? -20.236 3.035 17.240 1.00 75.00 148 SER A C 1
ATOM 1165 O O . SER A 1 148 ? -19.994 2.928 18.441 1.00 75.00 148 SER A O 1
ATOM 1167 N N . ALA A 1 149 ? -19.287 2.773 16.337 1.00 72.44 149 ALA A N 1
ATOM 1168 C CA . ALA A 1 149 ? -17.951 2.321 16.745 1.00 72.44 149 ALA A CA 1
ATOM 1169 C C . ALA A 1 149 ? -17.209 3.370 17.595 1.00 72.44 149 ALA A C 1
ATOM 1171 O O . ALA A 1 149 ? -16.559 3.025 18.578 1.00 72.44 149 ALA A O 1
ATOM 1172 N N . GLY A 1 150 ? -17.340 4.658 17.257 1.00 76.31 150 GLY A N 1
ATOM 1173 C CA . GLY A 1 150 ? -16.728 5.742 18.038 1.00 76.31 150 GLY A CA 1
ATOM 1174 C C . GLY A 1 150 ? -17.331 5.879 19.438 1.00 76.31 150 GLY A C 1
ATOM 1175 O O . GLY A 1 150 ? -16.642 6.219 20.393 1.00 76.31 150 GLY A O 1
ATOM 1176 N N . ASP A 1 151 ? -18.607 5.549 19.553 1.00 79.00 151 ASP A N 1
ATOM 1177 C CA . ASP A 1 151 ? -19.373 5.540 20.789 1.00 79.00 151 ASP A CA 1
ATOM 1178 C C . ASP A 1 151 ? -18.938 4.411 21.740 1.00 79.00 151 ASP A C 1
ATOM 1180 O O . ASP A 1 151 ? -18.675 4.655 22.918 1.00 79.00 151 ASP A O 1
ATOM 1184 N N . ALA A 1 152 ? -18.776 3.190 21.219 1.00 83.31 152 ALA A N 1
ATOM 1185 C CA . ALA A 1 152 ? -18.240 2.061 21.982 1.00 83.31 152 ALA A CA 1
ATOM 1186 C C . ALA A 1 152 ? -16.797 2.322 22.455 1.00 83.31 152 ALA A C 1
ATOM 1188 O O . ALA A 1 152 ? -16.443 2.001 23.590 1.00 83.31 152 ALA A O 1
ATOM 1189 N N . LEU A 1 153 ? -15.976 2.959 21.612 1.00 85.12 153 LEU A N 1
ATOM 1190 C CA . LEU A 1 153 ? -14.608 3.348 21.964 1.00 85.12 153 LEU A CA 1
ATOM 1191 C C . LEU A 1 153 ? -14.557 4.424 23.059 1.00 85.12 153 LEU A C 1
ATOM 1193 O O . LEU A 1 153 ? -13.664 4.377 23.900 1.00 85.12 153 LEU A O 1
ATOM 1197 N N . ALA A 1 154 ? -15.508 5.363 23.091 1.00 86.06 154 ALA A N 1
ATOM 1198 C CA . ALA A 1 154 ? -15.571 6.390 24.132 1.00 86.06 154 ALA A CA 1
ATOM 1199 C C . ALA A 1 154 ? -15.852 5.790 25.522 1.00 86.06 154 ALA A C 1
ATOM 1201 O O . ALA A 1 154 ? -15.174 6.136 26.492 1.00 86.06 154 ALA A O 1
ATOM 1202 N N . ILE A 1 155 ? -16.801 4.848 25.616 1.00 88.12 155 ILE A N 1
ATOM 1203 C CA . ILE A 1 155 ? -17.110 4.148 26.876 1.00 88.12 155 ILE A CA 1
ATOM 1204 C C . ILE A 1 155 ? -15.925 3.272 27.301 1.00 88.12 155 ILE A C 1
ATOM 1206 O O . ILE A 1 155 ? -15.527 3.305 28.465 1.00 88.12 155 ILE A O 1
ATOM 1210 N N . LEU A 1 156 ? -15.310 2.549 26.358 1.00 89.69 156 LEU A N 1
ATOM 1211 C CA . LEU A 1 156 ? -14.117 1.739 26.613 1.00 89.69 156 LEU A CA 1
ATOM 1212 C C . LEU A 1 156 ? -12.949 2.574 27.149 1.00 89.69 156 LEU A C 1
ATOM 1214 O O . LEU A 1 156 ? -12.255 2.165 28.078 1.00 89.69 156 LEU A O 1
ATOM 1218 N N . TYR A 1 157 ? -12.728 3.751 26.565 1.00 91.00 157 TYR A N 1
ATOM 1219 C CA . TYR A 1 157 ? -11.683 4.663 27.005 1.00 91.00 157 TYR A CA 1
ATOM 1220 C C . TYR A 1 157 ? -11.938 5.153 28.434 1.00 91.00 157 TYR A C 1
ATOM 1222 O O . TYR A 1 157 ? -11.036 5.103 29.269 1.00 91.00 157 TYR A O 1
ATOM 1230 N N . GLY A 1 158 ? -13.175 5.560 28.742 1.00 91.69 158 GLY A N 1
ATOM 1231 C CA . GLY A 1 158 ? -13.557 5.943 30.102 1.00 91.69 158 GLY A CA 1
ATOM 1232 C C . GLY A 1 158 ? -13.384 4.798 31.106 1.00 91.69 158 GLY A C 1
ATOM 1233 O O . GLY A 1 158 ? -12.865 5.012 32.198 1.00 91.69 158 GLY A O 1
ATOM 1234 N N . TYR A 1 159 ? -13.721 3.569 30.714 1.00 91.62 159 TYR A N 1
ATOM 1235 C CA . TYR A 1 159 ? -13.499 2.364 31.514 1.00 91.62 159 TYR A CA 1
ATOM 1236 C C . TYR A 1 159 ? -12.012 2.133 31.847 1.00 91.62 159 TYR A C 1
ATOM 1238 O O . TYR A 1 159 ? -11.663 1.978 33.020 1.00 91.62 159 TYR A O 1
ATOM 1246 N N . PHE A 1 160 ? -11.120 2.178 30.849 1.00 93.44 160 PHE A N 1
ATOM 1247 C CA . PHE A 1 160 ? -9.675 2.055 31.081 1.00 93.44 160 PHE A CA 1
ATOM 1248 C C . PHE A 1 160 ? -9.119 3.200 31.930 1.00 93.44 160 PHE A C 1
ATOM 1250 O O . PHE A 1 160 ? -8.269 2.961 32.786 1.00 93.44 160 PHE A O 1
ATOM 1257 N N . ALA A 1 161 ? -9.608 4.427 31.735 1.00 94.19 161 ALA A N 1
ATOM 1258 C CA . ALA A 1 161 ? -9.182 5.579 32.521 1.00 94.19 161 ALA A CA 1
ATOM 1259 C C . ALA A 1 161 ? -9.528 5.422 34.014 1.00 94.19 161 ALA A C 1
ATOM 1261 O O . ALA A 1 161 ? -8.690 5.726 34.860 1.00 94.19 161 ALA A O 1
ATOM 1262 N N . ILE A 1 162 ? -10.713 4.894 34.351 1.00 94.81 162 ILE A N 1
ATOM 1263 C CA . ILE A 1 162 ? -11.096 4.629 35.749 1.00 94.81 162 ILE A CA 1
ATOM 1264 C C . ILE A 1 162 ? -10.242 3.503 36.346 1.00 94.81 162 ILE A C 1
ATOM 1266 O O . ILE A 1 162 ? -9.732 3.659 37.454 1.00 94.81 162 ILE A O 1
ATOM 1270 N N . LEU A 1 163 ? -10.037 2.397 35.619 1.00 94.12 163 LEU A N 1
ATOM 1271 C CA . LEU A 1 163 ? -9.156 1.308 36.063 1.00 94.12 163 LEU A CA 1
ATOM 1272 C C . LEU A 1 163 ? -7.734 1.804 36.354 1.00 94.12 163 LEU A C 1
ATOM 1274 O O . LEU A 1 163 ? -7.165 1.468 37.390 1.00 94.12 163 LEU A O 1
ATOM 1278 N N . TYR A 1 164 ? -7.177 2.626 35.462 1.00 93.31 164 TYR A N 1
ATOM 1279 C CA . TYR A 1 164 ? -5.836 3.181 35.628 1.00 93.31 164 TYR A CA 1
ATOM 1280 C C . TYR A 1 164 ? -5.763 4.108 36.847 1.00 93.31 164 TYR A C 1
ATOM 1282 O O . TYR A 1 164 ? -4.857 3.975 37.664 1.00 93.31 164 TYR A O 1
ATOM 1290 N N . ALA A 1 165 ? -6.763 4.980 37.031 1.00 94.25 165 ALA A N 1
ATOM 1291 C CA . ALA A 1 165 ? -6.850 5.863 38.195 1.00 94.25 165 ALA A CA 1
ATOM 1292 C C . ALA A 1 165 ? -6.841 5.076 39.513 1.00 94.25 165 ALA A C 1
ATOM 1294 O O . ALA A 1 165 ? -6.087 5.399 40.428 1.00 94.25 165 ALA A O 1
ATOM 1295 N N . VAL A 1 166 ? -7.659 4.021 39.593 1.00 93.00 166 VAL A N 1
ATOM 1296 C CA . VAL A 1 166 ? -7.745 3.153 40.773 1.00 93.00 166 VAL A CA 1
ATOM 1297 C C . VAL A 1 166 ? -6.407 2.462 41.044 1.00 93.00 166 VAL A C 1
ATOM 1299 O O . VAL A 1 166 ? -5.984 2.401 42.197 1.00 93.00 166 VAL A O 1
ATOM 1302 N N . ASN A 1 167 ? -5.719 1.992 39.999 1.00 92.19 167 ASN A N 1
ATOM 1303 C CA . ASN A 1 167 ? -4.411 1.355 40.131 1.00 92.19 167 ASN A CA 1
ATOM 1304 C C . ASN A 1 167 ? -3.341 2.315 40.678 1.00 92.19 167 ASN A C 1
ATOM 1306 O O . ASN A 1 167 ? -2.647 1.984 41.638 1.00 92.19 167 ASN A O 1
ATOM 1310 N N . GLU A 1 168 ? -3.228 3.521 40.112 1.00 90.31 168 GLU A N 1
ATOM 1311 C CA . GLU A 1 168 ? -2.247 4.519 40.562 1.00 90.31 168 GLU A CA 1
ATOM 1312 C C . GLU A 1 168 ? -2.528 5.012 41.984 1.00 90.31 168 GLU A C 1
ATOM 1314 O O . GLU A 1 168 ? -1.612 5.129 42.800 1.00 90.31 168 GLU A O 1
ATOM 1319 N N . MET A 1 169 ? -3.799 5.254 42.319 1.00 90.56 169 MET A N 1
ATOM 1320 C CA . MET A 1 169 ? -4.181 5.644 43.678 1.00 90.56 169 MET A CA 1
ATOM 1321 C C . MET A 1 169 ? -3.858 4.534 44.688 1.00 90.56 169 MET A C 1
ATOM 1323 O O . MET A 1 169 ? -3.326 4.826 45.757 1.00 90.56 169 MET A O 1
ATOM 1327 N N . ALA A 1 170 ? -4.106 3.265 44.342 1.00 89.56 170 ALA A N 1
ATOM 1328 C CA . ALA A 1 170 ? -3.765 2.124 45.191 1.00 89.56 170 ALA A CA 1
ATOM 1329 C C . ALA A 1 170 ? -2.248 1.953 45.374 1.00 89.56 170 ALA A C 1
ATOM 1331 O O . ALA A 1 170 ? -1.800 1.649 46.481 1.00 89.56 170 ALA A O 1
ATOM 1332 N N . ARG A 1 171 ? -1.452 2.206 44.324 1.00 87.44 171 ARG A N 1
ATOM 1333 C CA . ARG A 1 171 ? 0.022 2.158 44.353 1.00 87.44 171 ARG A CA 1
ATOM 1334 C C . ARG A 1 171 ? 0.614 3.106 45.398 1.00 87.44 171 ARG A C 1
ATOM 1336 O O . ARG A 1 171 ? 1.525 2.744 46.134 1.00 87.44 171 ARG A O 1
ATOM 1343 N N . VAL A 1 172 ? 0.045 4.307 45.508 1.00 87.62 172 VAL A N 1
ATOM 1344 C CA . VAL A 1 172 ? 0.467 5.347 46.463 1.00 87.62 172 VAL A CA 1
ATOM 1345 C C . VAL A 1 172 ? 0.054 5.021 47.899 1.00 87.62 172 VAL A C 1
ATOM 1347 O O . VAL A 1 172 ? 0.608 5.589 48.839 1.00 87.62 172 VAL A O 1
ATOM 1350 N N . CYS A 1 173 ? -0.879 4.094 48.111 1.00 85.31 173 CYS A N 1
ATOM 1351 C CA . CYS A 1 173 ? -1.314 3.625 49.429 1.00 85.31 173 CYS A CA 1
ATOM 1352 C C . CYS A 1 173 ? -0.438 2.476 49.971 1.00 85.31 173 CYS A C 1
ATOM 1354 O O . CYS A 1 173 ? -0.949 1.518 50.555 1.00 85.31 173 CYS A O 1
ATOM 1356 N N . ALA A 1 174 ? 0.882 2.581 49.790 1.00 84.50 174 ALA A N 1
ATOM 1357 C CA . ALA A 1 174 ? 1.873 1.655 50.334 1.00 84.50 174 ALA A CA 1
ATOM 1358 C C . ALA A 1 174 ? 2.502 2.199 51.625 1.00 84.50 174 ALA A C 1
ATOM 1360 O O . ALA A 1 174 ? 3.214 3.207 51.593 1.00 84.50 174 ALA A O 1
ATOM 1361 N N . PHE A 1 175 ? 2.235 1.573 52.770 1.00 82.94 175 PHE A N 1
ATOM 1362 C CA . PHE A 1 175 ? 2.779 1.965 54.074 1.00 82.94 175 PHE A CA 1
ATOM 1363 C C . PHE A 1 175 ? 3.755 0.906 54.606 1.00 82.94 175 PHE A C 1
ATOM 1365 O O . PHE A 1 175 ? 3.671 -0.254 54.207 1.00 82.94 175 PHE A O 1
ATOM 1372 N N . PRO A 1 176 ? 4.646 1.261 55.555 1.00 79.69 176 PRO A N 1
ATOM 1373 C CA . PRO A 1 176 ? 5.592 0.303 56.133 1.00 79.69 176 PRO A CA 1
ATOM 1374 C C . PRO A 1 176 ? 4.931 -0.924 56.780 1.00 79.69 176 PRO A C 1
ATOM 1376 O O . PRO A 1 176 ? 5.520 -1.996 56.807 1.00 79.69 176 PRO A O 1
ATOM 1379 N N . THR A 1 177 ? 3.723 -0.765 57.330 1.00 78.06 177 THR A N 1
ATOM 1380 C CA . THR A 1 177 ? 3.006 -1.823 58.061 1.00 78.06 177 THR A CA 1
ATOM 1381 C C . THR A 1 177 ? 1.952 -2.545 57.226 1.00 78.06 177 THR A C 1
ATOM 1383 O O . THR A 1 177 ? 1.575 -3.664 57.561 1.00 78.06 177 THR A O 1
ATOM 1386 N N . TRP A 1 178 ? 1.452 -1.918 56.161 1.00 76.75 178 TRP A N 1
ATOM 1387 C CA . TRP A 1 178 ? 0.419 -2.469 55.288 1.00 76.75 178 TRP A CA 1
ATOM 1388 C C . TRP A 1 178 ? 0.473 -1.778 53.927 1.00 76.75 178 TRP A C 1
ATOM 1390 O O . TRP A 1 178 ? 0.697 -0.573 53.846 1.00 76.75 178 TRP A O 1
ATOM 1400 N N . SER A 1 179 ? 0.240 -2.515 52.846 1.00 79.44 179 SER A N 1
ATOM 1401 C CA . SER A 1 179 ? 0.149 -1.928 51.512 1.00 79.44 179 SER A CA 1
ATOM 1402 C C . SER A 1 179 ? -1.087 -2.444 50.792 1.00 79.44 179 SER A C 1
ATOM 1404 O O . SER A 1 179 ? -1.351 -3.643 50.769 1.00 79.44 179 SER A O 1
ATOM 1406 N N . ILE A 1 180 ? -1.859 -1.524 50.211 1.00 80.19 180 ILE A N 1
ATOM 1407 C CA . ILE A 1 180 ? -3.004 -1.874 49.362 1.00 80.19 180 ILE A CA 1
ATOM 1408 C C . ILE A 1 180 ? -2.508 -2.429 48.020 1.00 80.19 180 ILE A C 1
ATOM 1410 O O . ILE A 1 180 ? -3.134 -3.318 47.449 1.00 80.19 180 ILE A O 1
ATOM 1414 N N . SER A 1 181 ? -1.354 -1.960 47.538 1.00 76.38 181 SER A N 1
ATOM 1415 C CA . SER A 1 181 ? -0.800 -2.338 46.235 1.00 76.38 181 SER A CA 1
ATOM 1416 C C . SER A 1 181 ? -0.289 -3.781 46.159 1.00 76.38 181 SER A C 1
ATOM 1418 O O . SER A 1 181 ? -0.159 -4.311 45.059 1.00 76.38 181 SER A O 1
ATOM 1420 N N . THR A 1 182 ? -0.032 -4.430 47.301 1.00 77.81 182 THR A N 1
ATOM 1421 C CA . THR A 1 182 ? 0.359 -5.850 47.381 1.00 77.81 182 THR A CA 1
ATOM 1422 C C . THR A 1 182 ? -0.835 -6.804 47.437 1.00 77.81 182 THR A C 1
ATOM 1424 O O . THR A 1 182 ? -0.654 -8.020 47.437 1.00 77.81 182 THR A O 1
ATOM 1427 N N . ILE A 1 183 ? -2.075 -6.299 47.456 1.00 85.56 183 ILE A N 1
ATOM 1428 C CA . ILE A 1 183 ? -3.251 -7.149 47.247 1.00 85.56 183 ILE A CA 1
ATOM 1429 C C . ILE A 1 183 ? -3.242 -7.583 45.777 1.00 85.56 183 ILE A C 1
ATOM 1431 O O . ILE A 1 183 ? -3.262 -6.738 44.882 1.00 85.56 183 ILE A O 1
ATOM 1435 N N . GLY A 1 184 ? -3.285 -8.894 45.519 1.00 82.06 184 GLY A N 1
ATOM 1436 C CA . GLY A 1 184 ? -3.063 -9.437 44.172 1.00 82.06 184 GLY A CA 1
ATOM 1437 C C . GLY A 1 184 ? -4.024 -8.927 43.082 1.00 82.06 184 GLY A C 1
ATOM 1438 O O . GLY A 1 184 ? -3.705 -8.976 41.902 1.00 82.06 184 GLY A O 1
ATOM 1439 N N . MET A 1 185 ? -5.176 -8.360 43.452 1.00 87.81 185 MET A N 1
ATOM 1440 C CA . MET A 1 185 ? -6.063 -7.652 42.523 1.00 87.81 185 MET A CA 1
ATOM 1441 C C . MET A 1 185 ? -5.397 -6.432 41.863 1.00 87.81 185 MET A C 1
ATOM 1443 O O . MET A 1 185 ? -5.542 -6.244 40.657 1.00 87.81 185 MET A O 1
ATOM 1447 N N . PHE A 1 186 ? -4.685 -5.607 42.640 1.00 90.06 186 PHE A N 1
ATOM 1448 C CA . PHE A 1 186 ? -3.978 -4.430 42.124 1.00 90.06 186 PHE A CA 1
ATOM 1449 C C . PHE A 1 186 ? -2.693 -4.829 41.402 1.00 90.06 186 PHE A C 1
ATOM 1451 O O . PHE A 1 186 ? -2.371 -4.246 40.376 1.00 90.06 186 PHE A O 1
ATOM 1458 N N . GLU A 1 187 ? -2.019 -5.885 41.859 1.00 88.69 187 GLU A N 1
ATOM 1459 C CA . GLU A 1 187 ? -0.890 -6.477 41.137 1.00 88.69 187 GLU A CA 1
ATOM 1460 C C . GLU A 1 187 ? -1.315 -6.962 39.738 1.00 88.69 187 GLU A C 1
ATOM 1462 O O . GLU A 1 187 ? -0.716 -6.582 38.737 1.00 88.69 187 GLU A O 1
ATOM 1467 N N . HIS A 1 188 ? -2.408 -7.725 39.621 1.00 89.62 188 HIS A N 1
ATOM 1468 C CA . HIS A 1 188 ? -2.928 -8.154 38.317 1.00 89.62 188 HIS A CA 1
ATOM 1469 C C . HIS A 1 188 ? -3.397 -6.988 37.439 1.00 89.62 188 HIS A C 1
ATOM 1471 O O . HIS A 1 188 ? -3.291 -7.062 36.212 1.00 89.62 188 HIS A O 1
ATOM 1477 N N . LEU A 1 189 ? -3.905 -5.914 38.046 1.00 91.62 189 LEU A N 1
ATOM 1478 C CA . LEU A 1 189 ? -4.304 -4.712 37.324 1.00 91.62 189 LEU A CA 1
ATOM 1479 C C . LEU A 1 189 ? -3.095 -3.943 36.778 1.00 91.62 189 LEU A C 1
ATOM 1481 O O . LEU A 1 189 ? -3.103 -3.550 35.612 1.00 91.62 189 LEU A O 1
ATOM 1485 N N . ALA A 1 190 ? -2.046 -3.778 37.581 1.00 91.06 190 ALA A N 1
ATOM 1486 C CA . ALA A 1 190 ? -0.778 -3.218 37.135 1.00 91.06 190 ALA A CA 1
ATOM 1487 C C . ALA A 1 190 ? -0.157 -4.074 36.022 1.00 91.06 190 ALA A C 1
ATOM 1489 O O . ALA A 1 190 ? 0.220 -3.543 34.978 1.00 91.06 190 ALA A O 1
ATOM 1490 N N . PHE A 1 191 ? -0.173 -5.402 36.189 1.00 90.88 191 PHE A N 1
ATOM 1491 C CA . PHE A 1 191 ? 0.296 -6.345 35.177 1.00 90.88 191 PHE A CA 1
ATOM 1492 C C . PHE A 1 191 ? -0.437 -6.159 33.849 1.00 90.88 191 PHE A C 1
ATOM 1494 O O . PHE A 1 191 ? 0.203 -6.129 32.801 1.00 90.88 191 PHE A O 1
ATOM 1501 N N . LEU A 1 192 ? -1.770 -6.008 33.872 1.00 91.88 192 LEU A N 1
ATOM 1502 C CA . LEU A 1 192 ? -2.561 -5.756 32.666 1.00 91.88 192 LEU A CA 1
ATOM 1503 C C . LEU A 1 192 ? -2.066 -4.502 31.932 1.00 91.88 192 LEU A C 1
ATOM 1505 O O . LEU A 1 192 ? -1.864 -4.556 30.719 1.00 91.88 192 LEU A O 1
ATOM 1509 N N . PHE A 1 193 ? -1.897 -3.382 32.640 1.00 91.56 193 PHE A N 1
ATOM 1510 C CA . PHE A 1 193 ? -1.500 -2.118 32.018 1.00 91.56 193 PHE A CA 1
ATOM 1511 C C . PHE A 1 193 ? -0.083 -2.167 31.447 1.00 91.56 193 PHE A C 1
ATOM 1513 O O . PHE A 1 193 ? 0.111 -1.776 30.294 1.00 91.56 193 PHE A O 1
ATOM 1520 N N . ASP A 1 194 ? 0.877 -2.711 32.191 1.00 90.88 194 ASP A N 1
ATOM 1521 C CA . ASP A 1 194 ? 2.258 -2.837 31.718 1.00 90.88 194 ASP A CA 1
ATOM 1522 C C . ASP A 1 194 ? 2.371 -3.841 30.566 1.00 90.88 194 ASP A C 1
ATOM 1524 O O . ASP A 1 194 ? 3.098 -3.608 29.598 1.00 90.88 194 ASP A O 1
ATOM 1528 N N . PHE A 1 195 ? 1.596 -4.931 30.611 1.00 90.75 195 PHE A N 1
ATOM 1529 C CA . PHE A 1 195 ? 1.508 -5.888 29.513 1.00 90.75 195 PHE A CA 1
ATOM 1530 C C . PHE A 1 195 ? 0.932 -5.235 28.252 1.00 90.75 195 PHE A C 1
ATOM 1532 O O . PHE A 1 195 ? 1.509 -5.372 27.173 1.00 90.75 195 PHE A O 1
ATOM 1539 N N . LEU A 1 196 ? -0.181 -4.500 28.371 1.00 90.00 196 LEU A N 1
ATOM 1540 C CA . LEU A 1 196 ? -0.786 -3.772 27.253 1.00 90.00 196 LEU A CA 1
ATOM 1541 C C . LEU A 1 196 ? 0.183 -2.743 26.668 1.00 90.00 196 LEU A C 1
ATOM 1543 O O . LEU A 1 196 ? 0.318 -2.664 25.449 1.00 90.00 196 LEU A O 1
ATOM 1547 N N . PHE A 1 197 ? 0.885 -1.991 27.514 1.00 88.38 197 PHE A N 1
ATOM 1548 C CA . PHE A 1 197 ? 1.890 -1.026 27.079 1.00 88.38 197 PHE A CA 1
ATOM 1549 C C . PHE A 1 197 ? 3.054 -1.705 26.343 1.00 88.38 197 PHE A C 1
ATOM 1551 O O . PHE A 1 197 ? 3.413 -1.285 25.241 1.00 88.38 197 PHE A O 1
ATOM 1558 N N . GLY A 1 198 ? 3.575 -2.810 26.885 1.00 87.50 198 GLY A N 1
ATOM 1559 C CA . GLY A 1 198 ? 4.614 -3.616 26.244 1.00 87.50 198 GLY A CA 1
ATOM 1560 C C . GLY A 1 198 ? 4.183 -4.149 24.875 1.00 87.50 198 GLY A C 1
ATOM 1561 O O . GLY A 1 198 ? 4.923 -4.025 23.901 1.00 87.50 198 GLY A O 1
ATOM 1562 N N . VAL A 1 199 ? 2.952 -4.655 24.757 1.00 87.88 199 VAL A N 1
ATOM 1563 C CA . VAL A 1 199 ? 2.382 -5.107 23.476 1.00 87.88 199 VAL A CA 1
ATOM 1564 C C . VAL A 1 199 ? 2.202 -3.948 22.498 1.00 87.88 199 VAL A C 1
ATOM 1566 O O . VAL A 1 199 ? 2.541 -4.095 21.324 1.00 87.88 199 VAL A O 1
ATOM 1569 N N . MET A 1 200 ? 1.709 -2.791 22.950 1.00 85.75 200 MET A N 1
ATOM 1570 C CA . MET A 1 200 ? 1.550 -1.606 22.098 1.00 85.75 200 MET A CA 1
ATOM 1571 C C . MET A 1 200 ? 2.884 -1.096 21.540 1.00 85.75 200 MET A C 1
ATOM 1573 O O . MET A 1 200 ? 2.893 -0.530 20.450 1.00 85.75 200 MET A O 1
ATOM 1577 N N . MET A 1 201 ? 4.001 -1.326 22.234 1.00 84.00 201 MET A N 1
ATOM 1578 C CA . MET A 1 201 ? 5.346 -1.051 21.716 1.00 84.00 201 MET A CA 1
ATOM 1579 C C . MET A 1 201 ? 5.868 -2.166 20.800 1.00 84.00 201 MET A C 1
ATOM 1581 O O . MET A 1 201 ? 6.413 -1.890 19.731 1.00 84.00 201 MET A O 1
ATOM 1585 N N . LEU A 1 202 ? 5.674 -3.430 21.187 1.00 83.69 202 LEU A N 1
ATOM 1586 C CA . LEU A 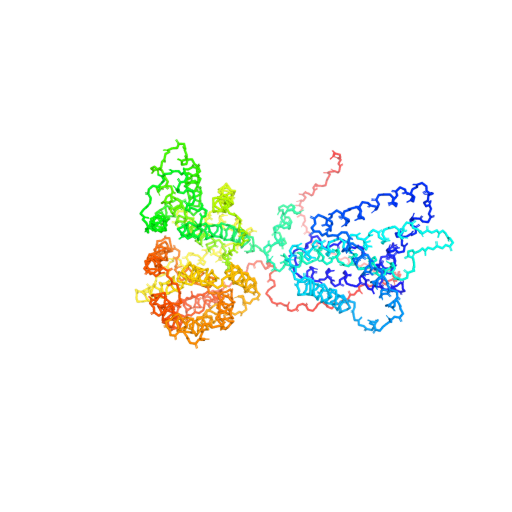1 202 ? 6.168 -4.600 20.458 1.00 83.69 202 LEU A CA 1
ATOM 1587 C C . LEU A 1 202 ? 5.477 -4.811 19.110 1.00 83.69 202 LEU A C 1
ATOM 1589 O O . LEU A 1 202 ? 6.140 -5.159 18.138 1.00 83.69 202 LEU A O 1
ATOM 1593 N N . VAL A 1 203 ? 4.159 -4.617 19.024 1.00 83.56 203 VAL A N 1
ATOM 1594 C CA . VAL A 1 203 ? 3.397 -4.895 17.796 1.00 83.56 203 VAL A CA 1
ATOM 1595 C C . VAL A 1 203 ? 3.880 -4.031 16.625 1.00 83.56 203 VAL A C 1
ATOM 1597 O O . VAL A 1 203 ? 4.210 -4.606 15.586 1.00 83.56 203 VAL A O 1
ATOM 1600 N N . PRO A 1 204 ? 4.005 -2.693 16.750 1.00 80.62 204 PRO A N 1
ATOM 1601 C CA . PRO A 1 204 ? 4.599 -1.874 15.699 1.00 80.62 204 PRO A CA 1
ATOM 1602 C C . PRO A 1 204 ? 6.030 -2.294 15.352 1.00 80.62 204 PRO A C 1
ATOM 1604 O O . PRO A 1 204 ? 6.359 -2.358 14.170 1.00 80.62 204 PRO A O 1
ATOM 1607 N N . LEU A 1 205 ? 6.863 -2.629 16.347 1.00 80.50 205 LEU A N 1
ATOM 1608 C CA . LEU A 1 205 ? 8.240 -3.088 16.120 1.00 80.50 205 LEU A CA 1
ATOM 1609 C C . LEU A 1 205 ? 8.285 -4.381 15.300 1.00 80.50 205 LEU A C 1
ATOM 1611 O O . LEU A 1 205 ? 9.017 -4.443 14.319 1.00 80.50 205 LEU A O 1
ATOM 1615 N N . VAL A 1 206 ? 7.468 -5.380 15.641 1.00 80.56 206 VAL A N 1
ATOM 1616 C CA . VAL A 1 206 ? 7.368 -6.651 14.904 1.00 80.56 206 VAL A CA 1
ATOM 1617 C C . VAL A 1 206 ? 6.832 -6.427 13.490 1.00 80.56 206 VAL A C 1
ATOM 1619 O O . VAL A 1 206 ? 7.372 -6.967 12.528 1.00 80.56 206 VAL A O 1
ATOM 1622 N N . VAL A 1 207 ? 5.789 -5.609 13.332 1.00 74.88 207 VAL A N 1
ATOM 1623 C CA . VAL A 1 207 ? 5.226 -5.295 12.008 1.00 74.88 207 VAL A CA 1
ATOM 1624 C C . VAL A 1 207 ? 6.266 -4.604 11.125 1.00 74.88 207 VAL A C 1
ATOM 1626 O O . VAL A 1 207 ? 6.399 -4.941 9.948 1.00 74.88 207 VAL A O 1
ATOM 1629 N N . LEU A 1 208 ? 7.024 -3.661 11.685 1.00 72.69 208 LEU A N 1
ATOM 1630 C CA . LEU A 1 208 ? 8.080 -2.958 10.966 1.00 72.69 208 LEU A CA 1
ATOM 1631 C C . LEU A 1 208 ? 9.315 -3.838 10.737 1.00 72.69 208 LEU A C 1
ATOM 1633 O O . LEU A 1 208 ? 9.944 -3.692 9.695 1.00 72.69 208 LEU A O 1
ATOM 1637 N N . SER A 1 209 ? 9.637 -4.784 11.622 1.00 73.88 209 SER A N 1
ATOM 1638 C CA . SER A 1 209 ? 10.790 -5.679 11.454 1.00 73.88 209 SER A CA 1
ATOM 1639 C C . SER A 1 209 ? 10.587 -6.744 10.377 1.00 73.88 209 SER A C 1
ATOM 1641 O O . SER A 1 209 ? 11.544 -7.169 9.733 1.00 73.88 209 SER A O 1
ATOM 1643 N N . VAL A 1 210 ? 9.333 -7.123 10.098 1.00 67.31 210 VAL A N 1
ATOM 1644 C CA . VAL A 1 210 ? 8.980 -7.956 8.933 1.00 67.31 210 VAL A CA 1
ATOM 1645 C C . VAL A 1 210 ? 9.281 -7.232 7.619 1.00 67.31 210 VAL A C 1
ATOM 1647 O O . VAL A 1 210 ? 9.503 -7.875 6.592 1.00 67.31 210 VAL A O 1
ATOM 1650 N N . VAL A 1 211 ? 9.299 -5.897 7.623 1.00 63.06 211 VAL A N 1
ATOM 1651 C CA . VAL A 1 211 ? 9.614 -5.107 6.439 1.00 63.06 211 VAL A CA 1
ATOM 1652 C C . VAL A 1 211 ? 11.138 -5.043 6.277 1.00 63.06 211 VAL A C 1
ATOM 1654 O O . VAL A 1 211 ? 11.800 -4.292 6.994 1.00 63.06 211 VAL A O 1
ATOM 1657 N N . PRO A 1 212 ? 11.722 -5.741 5.282 1.00 54.19 212 PRO A N 1
ATOM 1658 C CA . PRO A 1 212 ? 13.172 -5.934 5.199 1.00 54.19 212 PRO A CA 1
ATOM 1659 C C . PRO A 1 212 ? 13.964 -4.630 5.023 1.00 54.19 212 PRO A C 1
ATOM 1661 O O . PRO A 1 212 ? 15.165 -4.600 5.267 1.00 54.19 212 PRO A O 1
ATOM 1664 N N . PHE A 1 213 ? 13.315 -3.534 4.612 1.00 60.16 213 PHE A N 1
ATOM 1665 C CA . PHE A 1 213 ? 13.983 -2.244 4.461 1.00 60.16 213 PHE A CA 1
ATOM 1666 C C . PHE A 1 213 ? 14.074 -1.417 5.754 1.00 60.16 213 PHE A C 1
ATOM 1668 O O . PHE A 1 213 ? 14.912 -0.517 5.823 1.00 60.16 213 PHE A O 1
ATOM 1675 N N . MET A 1 214 ? 13.237 -1.679 6.765 1.00 65.00 214 MET A N 1
ATOM 1676 C CA . MET A 1 214 ? 13.153 -0.835 7.966 1.00 65.00 214 MET A CA 1
ATOM 1677 C C . MET A 1 214 ? 14.418 -0.906 8.822 1.00 65.00 214 MET A C 1
ATOM 1679 O O . MET A 1 214 ? 14.909 0.131 9.270 1.00 65.00 214 MET A O 1
ATOM 1683 N N . ASN A 1 215 ? 15.003 -2.100 8.955 1.00 67.56 215 ASN A N 1
ATOM 1684 C CA . ASN A 1 215 ? 16.295 -2.316 9.612 1.00 67.56 215 ASN A CA 1
ATOM 1685 C C . ASN A 1 215 ? 17.396 -1.391 9.079 1.00 67.56 215 ASN A C 1
ATOM 1687 O O . ASN A 1 215 ? 18.183 -0.823 9.834 1.00 67.56 215 ASN A O 1
ATOM 1691 N N . ILE A 1 216 ? 17.414 -1.188 7.765 1.00 62.84 216 ILE A N 1
ATOM 1692 C CA . ILE A 1 216 ? 18.452 -0.418 7.081 1.00 62.84 216 ILE A CA 1
ATOM 1693 C C . ILE A 1 216 ? 18.305 1.063 7.399 1.00 62.84 216 ILE A C 1
ATOM 1695 O O . ILE A 1 216 ? 19.297 1.745 7.621 1.00 62.84 216 ILE A O 1
ATOM 1699 N N . ILE A 1 217 ? 17.072 1.569 7.438 1.00 65.12 217 ILE A N 1
ATOM 1700 C CA . ILE A 1 217 ? 16.819 2.967 7.793 1.00 65.12 217 ILE A CA 1
ATOM 1701 C C . ILE A 1 217 ? 17.276 3.218 9.236 1.00 65.12 217 ILE A C 1
ATOM 1703 O O . ILE A 1 217 ? 18.010 4.172 9.478 1.00 65.12 217 ILE A O 1
ATOM 1707 N N . GLN A 1 218 ? 16.923 2.335 10.175 1.00 71.12 218 GLN A N 1
ATOM 1708 C CA . GLN A 1 218 ? 17.347 2.444 11.575 1.00 71.12 218 GLN A CA 1
ATOM 1709 C C . GLN A 1 218 ? 18.869 2.392 11.731 1.00 71.12 218 GLN A C 1
ATOM 1711 O O . GLN A 1 218 ? 19.450 3.293 12.329 1.00 71.12 218 GLN A O 1
ATOM 1716 N N . THR A 1 219 ? 19.531 1.389 11.150 1.00 64.19 219 THR A N 1
ATOM 1717 C CA . THR A 1 219 ? 20.995 1.248 11.244 1.00 64.19 219 THR A CA 1
ATOM 1718 C C . THR A 1 219 ? 21.738 2.420 10.600 1.00 64.19 219 THR A C 1
ATOM 1720 O O . THR A 1 219 ? 22.807 2.791 11.073 1.00 64.19 219 THR A O 1
ATOM 1723 N N . ARG A 1 220 ? 21.177 3.054 9.562 1.00 62.34 220 ARG A N 1
ATOM 1724 C CA . ARG A 1 220 ? 21.745 4.260 8.929 1.00 62.34 220 ARG A CA 1
ATOM 1725 C C . ARG A 1 220 ? 21.496 5.539 9.728 1.00 62.34 220 ARG A C 1
ATOM 1727 O O . ARG A 1 220 ? 22.332 6.430 9.673 1.00 62.34 220 ARG A O 1
ATOM 1734 N N . MET A 1 221 ? 20.375 5.641 10.444 1.00 63.12 221 MET A N 1
ATOM 1735 C CA . MET A 1 221 ? 20.118 6.766 11.354 1.00 63.12 221 MET A CA 1
ATOM 1736 C C . MET A 1 221 ? 20.957 6.672 12.633 1.00 63.12 221 MET A C 1
ATOM 1738 O O . MET A 1 221 ? 21.299 7.698 13.209 1.00 63.12 221 MET A O 1
ATOM 1742 N N . MET A 1 222 ? 21.282 5.455 13.076 1.00 65.31 222 MET A N 1
ATOM 1743 C CA . MET A 1 222 ? 21.927 5.218 14.368 1.00 65.31 222 MET A CA 1
ATOM 1744 C C . MET A 1 222 ? 23.452 5.050 14.283 1.00 65.31 222 MET A C 1
ATOM 1746 O O . MET A 1 222 ? 24.152 5.421 15.222 1.00 65.31 222 MET A O 1
ATOM 1750 N N . TYR A 1 223 ? 23.986 4.511 13.180 1.00 61.75 223 TYR A N 1
ATOM 1751 C CA . TYR A 1 223 ? 25.424 4.278 13.014 1.00 61.75 223 TYR A CA 1
ATOM 1752 C C . TYR A 1 223 ? 26.034 5.159 11.922 1.00 61.75 223 TYR A C 1
ATOM 1754 O O . TYR A 1 223 ? 25.493 5.284 10.823 1.00 61.75 223 TYR A O 1
ATOM 1762 N N . ASN A 1 224 ? 27.230 5.687 12.201 1.00 63.56 224 ASN A N 1
ATOM 1763 C CA . ASN A 1 224 ? 28.027 6.445 11.237 1.00 63.56 224 ASN A CA 1
ATOM 1764 C C . ASN A 1 224 ? 28.311 5.618 9.957 1.00 63.56 224 ASN A C 1
ATOM 1766 O O . ASN A 1 224 ? 28.324 4.380 9.979 1.00 63.56 224 ASN A O 1
ATOM 1770 N N . GLU A 1 225 ? 28.534 6.295 8.827 1.00 56.62 225 GLU A N 1
ATOM 1771 C CA . GLU A 1 225 ? 28.542 5.711 7.476 1.00 56.62 225 GLU A CA 1
ATOM 1772 C C . GLU A 1 225 ? 29.460 4.490 7.319 1.00 56.62 225 GLU A C 1
ATOM 1774 O O . GLU A 1 225 ? 29.080 3.526 6.652 1.00 56.62 225 GLU A O 1
ATOM 1779 N N . GLY A 1 226 ? 30.624 4.489 7.976 1.00 50.72 226 GLY A N 1
ATOM 1780 C CA . GLY A 1 226 ? 31.588 3.387 7.906 1.00 50.72 226 GLY A CA 1
ATOM 1781 C C . GLY A 1 226 ? 31.089 2.077 8.528 1.00 50.72 226 GLY A C 1
ATOM 1782 O O . GLY A 1 226 ? 31.311 1.007 7.968 1.00 50.72 226 GLY A O 1
ATOM 1783 N N . PHE A 1 227 ? 30.351 2.137 9.642 1.00 41.16 227 PHE A N 1
ATOM 1784 C CA . PHE A 1 227 ? 29.834 0.941 10.327 1.00 41.16 227 PHE A CA 1
ATOM 1785 C C . PHE A 1 227 ? 28.568 0.393 9.653 1.00 41.16 227 PHE A C 1
ATOM 1787 O O . PHE A 1 227 ? 28.394 -0.819 9.512 1.00 41.16 227 PHE A O 1
ATOM 1794 N N . SER A 1 228 ? 27.704 1.281 9.154 1.00 49.47 228 SER A N 1
ATOM 1795 C CA . SER A 1 228 ? 26.466 0.885 8.472 1.00 49.47 228 SER A CA 1
ATOM 1796 C C . SER A 1 228 ? 26.712 0.262 7.086 1.00 49.47 228 SER A C 1
ATOM 1798 O O . SER A 1 228 ? 25.848 -0.437 6.555 1.00 49.47 228 SER A O 1
ATOM 1800 N N . GLN A 1 229 ? 27.867 0.511 6.453 1.00 50.91 229 GLN A N 1
ATOM 1801 C CA . GLN A 1 229 ? 28.265 -0.131 5.188 1.00 50.91 229 GLN A CA 1
ATOM 1802 C C . GLN A 1 229 ? 28.665 -1.605 5.354 1.00 50.91 229 GLN A C 1
ATOM 1804 O O . GLN A 1 229 ? 28.420 -2.389 4.444 1.00 50.91 229 GLN A O 1
ATOM 1809 N N . VAL A 1 230 ? 29.219 -1.989 6.507 1.00 49.12 230 VAL A N 1
ATOM 1810 C CA . VAL A 1 230 ? 29.697 -3.360 6.763 1.00 49.12 230 VAL A CA 1
ATOM 1811 C C . VAL A 1 230 ? 28.568 -4.288 7.230 1.00 49.12 230 VAL A C 1
ATOM 1813 O O . VAL A 1 230 ? 28.580 -5.473 6.910 1.00 49.12 230 VAL A O 1
ATOM 1816 N N . MET A 1 231 ? 27.581 -3.760 7.965 1.00 43.31 231 MET A N 1
ATOM 1817 C CA . MET A 1 231 ? 26.499 -4.562 8.560 1.00 43.31 231 MET A CA 1
ATOM 1818 C C . MET A 1 231 ? 25.277 -4.738 7.642 1.00 43.31 231 MET A C 1
ATOM 1820 O O . MET A 1 231 ? 24.545 -5.718 7.756 1.00 43.31 231 MET A O 1
ATOM 1824 N N . SER A 1 232 ? 25.037 -3.792 6.728 1.00 46.12 232 SER A N 1
ATOM 1825 C CA . SER A 1 232 ? 23.905 -3.838 5.801 1.00 46.12 232 SER A CA 1
ATOM 1826 C C . SER A 1 232 ? 24.300 -4.576 4.526 1.00 46.12 232 SER A C 1
ATOM 1828 O O . SER A 1 232 ? 25.222 -4.175 3.818 1.00 46.12 232 SER A O 1
ATOM 1830 N N . ASP A 1 233 ? 23.576 -5.645 4.212 1.00 53.78 233 ASP A N 1
ATOM 1831 C CA . ASP A 1 233 ? 23.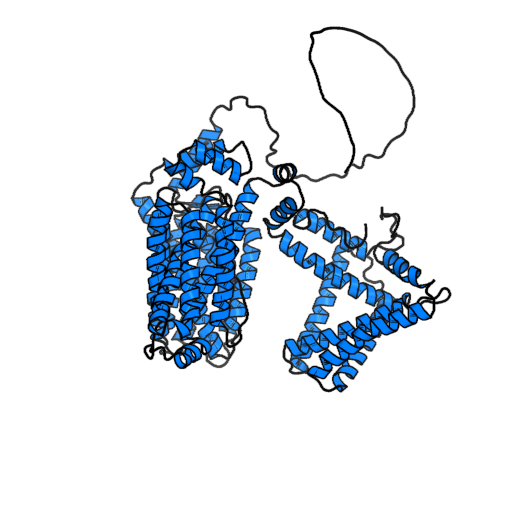751 -6.418 2.988 1.00 53.78 233 ASP A CA 1
ATOM 1832 C C . ASP A 1 233 ? 23.500 -5.493 1.770 1.00 53.78 233 ASP A C 1
ATOM 1834 O O . ASP A 1 233 ? 22.363 -5.144 1.463 1.00 53.78 233 ASP A O 1
ATOM 1838 N N . SER A 1 234 ? 24.573 -5.043 1.106 1.00 53.59 234 SER A N 1
ATOM 1839 C CA . SER A 1 234 ? 24.646 -4.080 -0.024 1.00 53.59 234 SER A CA 1
ATOM 1840 C C . SER A 1 234 ? 23.436 -3.990 -0.973 1.00 53.59 234 SER A C 1
ATOM 1842 O O . SER A 1 234 ? 23.006 -2.907 -1.378 1.00 53.59 234 SER A O 1
ATOM 1844 N N . SER A 1 235 ? 22.871 -5.137 -1.351 1.00 57.88 235 SER A N 1
ATOM 1845 C CA . SER A 1 235 ? 21.709 -5.247 -2.244 1.00 57.88 235 SER A CA 1
ATOM 1846 C C . SER A 1 235 ? 20.417 -4.647 -1.669 1.00 57.88 235 SER A C 1
ATOM 1848 O O . SER A 1 235 ? 19.555 -4.184 -2.422 1.00 57.88 235 SER A O 1
ATOM 1850 N N . GLN A 1 236 ? 20.298 -4.604 -0.343 1.00 59.72 236 GLN A N 1
ATOM 1851 C CA . GLN A 1 236 ? 19.098 -4.187 0.365 1.00 59.72 236 GLN A CA 1
ATOM 1852 C C . GLN A 1 236 ? 18.957 -2.654 0.460 1.00 59.72 236 GLN A C 1
ATOM 1854 O O . GLN A 1 236 ? 17.842 -2.156 0.575 1.00 59.72 236 GLN A O 1
ATOM 1859 N N . TYR A 1 237 ? 20.048 -1.886 0.339 1.00 63.06 237 TYR A N 1
ATOM 1860 C CA . TYR A 1 237 ? 20.007 -0.412 0.318 1.00 63.06 237 TYR A CA 1
ATOM 1861 C C . TYR A 1 237 ? 19.333 0.132 -0.951 1.00 63.06 237 TYR A C 1
ATOM 1863 O O . TYR A 1 237 ? 18.431 0.962 -0.903 1.00 63.06 237 TYR A O 1
ATOM 1871 N N . ALA A 1 238 ? 19.709 -0.394 -2.113 1.00 64.75 238 ALA A N 1
ATOM 1872 C CA . ALA A 1 238 ? 19.021 -0.069 -3.359 1.00 64.75 238 ALA A CA 1
ATOM 1873 C C . ALA A 1 238 ? 17.549 -0.527 -3.335 1.00 64.75 238 ALA A C 1
ATOM 1875 O O . ALA A 1 238 ? 16.669 0.127 -3.893 1.00 64.75 238 ALA A O 1
ATOM 1876 N N . PHE A 1 239 ? 17.276 -1.643 -2.655 1.00 66.06 239 PHE A N 1
ATOM 1877 C CA . PHE A 1 239 ? 15.924 -2.149 -2.451 1.00 66.06 239 PHE A CA 1
ATOM 1878 C C . PHE A 1 239 ? 15.086 -1.249 -1.528 1.00 66.06 239 PHE A C 1
ATOM 1880 O O . PHE A 1 239 ? 13.913 -1.035 -1.818 1.00 66.06 239 PHE A O 1
ATOM 1887 N N . SER A 1 240 ? 15.659 -0.672 -0.465 1.00 64.25 240 SER A N 1
ATOM 1888 C CA . SER A 1 240 ? 14.950 0.255 0.429 1.00 64.25 240 SER A CA 1
ATOM 1889 C C . SER A 1 240 ? 14.581 1.561 -0.270 1.00 64.25 240 SER A C 1
ATOM 1891 O O . SER A 1 240 ? 13.453 2.031 -0.126 1.00 64.25 240 SER A O 1
ATOM 1893 N N . ILE A 1 241 ? 15.483 2.094 -1.101 1.00 71.69 241 ILE A N 1
ATOM 1894 C CA . ILE A 1 241 ? 15.214 3.261 -1.952 1.00 71.69 241 ILE A CA 1
ATOM 1895 C C . ILE A 1 241 ? 14.072 2.953 -2.925 1.00 71.69 241 ILE A C 1
ATOM 1897 O O . ILE A 1 241 ? 13.101 3.705 -2.989 1.00 71.69 241 ILE A O 1
ATOM 1901 N N . ALA A 1 242 ? 14.150 1.828 -3.643 1.00 69.94 242 ALA A N 1
ATOM 1902 C CA . ALA A 1 242 ? 13.097 1.406 -4.565 1.00 69.94 242 ALA A CA 1
ATOM 1903 C C . ALA A 1 242 ? 11.757 1.169 -3.841 1.00 69.94 242 ALA A C 1
ATOM 1905 O O . ALA A 1 242 ? 10.703 1.535 -4.356 1.00 69.94 242 ALA A O 1
ATOM 1906 N N . GLY A 1 243 ? 11.790 0.614 -2.628 1.00 67.00 243 GLY A N 1
ATOM 1907 C CA . GLY A 1 243 ? 10.616 0.414 -1.786 1.00 67.00 243 GLY A CA 1
ATOM 1908 C C . GLY A 1 243 ? 9.966 1.719 -1.352 1.00 67.00 243 GLY A C 1
ATOM 1909 O O . GLY A 1 243 ? 8.757 1.860 -1.496 1.00 67.00 243 GLY A O 1
ATOM 1910 N N . MET A 1 244 ? 10.748 2.692 -0.888 1.00 71.56 244 MET A N 1
ATOM 1911 C CA . MET A 1 244 ? 10.246 4.008 -0.494 1.00 71.56 244 MET A CA 1
ATOM 1912 C C . MET A 1 244 ? 9.685 4.779 -1.695 1.00 71.56 244 MET A C 1
ATOM 1914 O O . MET A 1 244 ? 8.546 5.237 -1.644 1.00 71.56 244 MET A O 1
ATOM 1918 N N . VAL A 1 245 ? 10.440 4.875 -2.795 1.00 75.81 245 VAL A N 1
ATOM 1919 C CA . VAL A 1 245 ? 10.021 5.593 -4.011 1.00 75.81 245 VAL A CA 1
ATOM 1920 C C . VAL A 1 245 ? 8.789 4.934 -4.644 1.00 75.81 245 VAL A C 1
ATOM 1922 O O . VAL A 1 245 ? 7.844 5.624 -5.024 1.00 75.81 245 VAL A O 1
ATOM 1925 N N . GLY A 1 246 ? 8.755 3.600 -4.706 1.00 71.12 246 GLY A N 1
ATOM 1926 C CA . GLY A 1 246 ? 7.627 2.842 -5.245 1.00 71.12 246 GLY A CA 1
ATOM 1927 C C . GLY A 1 246 ? 6.382 2.879 -4.355 1.00 71.12 246 GLY A C 1
ATOM 1928 O O . GLY A 1 246 ? 5.276 3.028 -4.864 1.00 71.12 246 GLY A O 1
ATOM 1929 N N . LEU A 1 247 ? 6.530 2.776 -3.032 1.00 70.31 247 LEU A N 1
ATOM 1930 C CA . LEU A 1 247 ? 5.416 2.851 -2.081 1.00 70.31 247 LEU A CA 1
ATOM 1931 C C . LEU A 1 247 ? 4.806 4.250 -2.036 1.00 70.31 247 LEU A C 1
ATOM 1933 O O . LEU A 1 247 ? 3.606 4.426 -2.220 1.00 70.31 247 LEU A O 1
ATOM 1937 N N . VAL A 1 248 ? 5.649 5.236 -1.756 1.00 75.81 248 VAL A N 1
ATOM 1938 C CA . VAL A 1 248 ? 5.216 6.591 -1.434 1.00 75.81 248 VAL A CA 1
ATOM 1939 C C . VAL A 1 248 ? 4.866 7.341 -2.718 1.00 75.81 248 VAL A C 1
ATOM 1941 O O . VAL A 1 248 ? 3.784 7.913 -2.816 1.00 75.81 248 VAL A O 1
ATOM 1944 N N . GLY A 1 249 ? 5.731 7.273 -3.736 1.00 77.81 249 GLY A N 1
ATOM 1945 C CA . GLY A 1 249 ? 5.530 7.952 -5.017 1.00 77.81 249 GLY A CA 1
ATOM 1946 C C . GLY A 1 249 ? 4.428 7.317 -5.861 1.00 77.81 249 GLY A C 1
ATOM 1947 O O . GLY A 1 249 ? 3.419 7.958 -6.153 1.00 77.81 249 GLY A O 1
ATOM 1948 N N . ALA A 1 250 ? 4.580 6.040 -6.232 1.00 78.00 250 ALA A N 1
ATOM 1949 C CA . ALA A 1 250 ? 3.598 5.388 -7.104 1.00 78.00 250 ALA A CA 1
ATOM 1950 C C . ALA A 1 250 ? 2.248 5.152 -6.401 1.00 78.00 250 ALA A C 1
ATOM 1952 O O . ALA A 1 250 ? 1.208 5.249 -7.052 1.00 78.00 250 ALA A O 1
ATOM 1953 N N . GLY A 1 251 ? 2.244 4.920 -5.081 1.00 75.88 251 GLY A N 1
ATOM 1954 C CA . GLY A 1 251 ? 1.021 4.848 -4.278 1.00 75.88 251 GLY A CA 1
ATOM 1955 C C . GLY A 1 251 ? 0.238 6.164 -4.273 1.00 75.88 251 GLY A C 1
ATOM 1956 O O . GLY A 1 251 ? -0.971 6.153 -4.516 1.00 75.88 251 GLY A O 1
ATOM 1957 N N . ALA A 1 252 ? 0.921 7.302 -4.086 1.00 82.62 252 ALA A N 1
ATOM 1958 C CA . ALA A 1 252 ? 0.301 8.625 -4.168 1.00 82.62 252 ALA A CA 1
ATOM 1959 C C . ALA A 1 252 ? -0.233 8.926 -5.577 1.00 82.62 252 ALA A C 1
ATOM 1961 O O . ALA A 1 252 ? -1.370 9.374 -5.706 1.00 82.62 252 ALA A O 1
ATOM 1962 N N . CYS A 1 253 ? 0.530 8.623 -6.635 1.00 86.44 253 CYS A N 1
ATOM 1963 C CA . CYS A 1 253 ? 0.063 8.791 -8.017 1.00 86.44 253 CYS A CA 1
ATOM 1964 C C . CYS A 1 253 ? -1.149 7.909 -8.343 1.00 86.44 253 CYS A C 1
ATOM 1966 O O . CYS A 1 253 ? -2.079 8.372 -8.999 1.00 86.44 253 CYS A O 1
ATOM 1968 N N . GLY A 1 254 ? -1.153 6.651 -7.891 1.00 82.50 254 GLY A N 1
ATOM 1969 C CA . GLY A 1 254 ? -2.263 5.723 -8.111 1.00 82.50 254 GLY A CA 1
ATOM 1970 C C . GLY A 1 254 ? -3.549 6.169 -7.412 1.00 82.50 254 GLY A C 1
ATOM 1971 O O . GLY A 1 254 ? -4.616 6.142 -8.025 1.00 82.50 254 GLY A O 1
ATOM 1972 N N . TRP A 1 255 ? -3.451 6.635 -6.161 1.00 84.50 255 TRP A N 1
ATOM 1973 C CA . TRP A 1 255 ? -4.599 7.191 -5.437 1.00 84.50 255 TRP A CA 1
ATOM 1974 C C . TRP A 1 255 ? -5.102 8.484 -6.079 1.00 84.50 255 TRP A C 1
ATOM 1976 O O . TRP A 1 255 ? -6.298 8.629 -6.321 1.00 84.50 255 TRP A O 1
ATOM 1986 N N . LEU A 1 256 ? -4.189 9.394 -6.424 1.00 86.75 256 LEU A N 1
ATOM 1987 C CA . LEU A 1 256 ? -4.528 10.645 -7.096 1.00 86.75 256 LEU A CA 1
ATOM 1988 C C . LEU A 1 256 ? -5.259 10.385 -8.420 1.00 86.75 256 LEU A C 1
ATOM 1990 O O . LEU A 1 256 ? -6.281 11.007 -8.693 1.00 86.75 256 LEU A O 1
ATOM 1994 N N . TYR A 1 257 ? -4.792 9.416 -9.207 1.00 88.75 257 TYR A N 1
ATOM 1995 C CA . TYR A 1 257 ? -5.449 9.012 -10.446 1.00 88.75 257 TYR A CA 1
ATOM 1996 C C . TYR A 1 257 ? -6.867 8.467 -10.213 1.00 88.75 257 TYR A C 1
ATOM 1998 O O . TYR A 1 257 ? -7.785 8.822 -10.952 1.00 88.75 257 TYR A O 1
ATOM 2006 N N . TYR A 1 258 ? -7.078 7.661 -9.165 1.00 86.62 258 TYR A N 1
ATOM 2007 C CA . TYR A 1 258 ? -8.412 7.190 -8.773 1.00 86.62 258 TYR A CA 1
ATOM 2008 C C . TYR A 1 258 ? -9.344 8.345 -8.382 1.00 86.62 258 TYR A C 1
ATOM 2010 O O . TYR A 1 258 ? -10.469 8.414 -8.872 1.00 86.62 258 TYR A O 1
ATOM 2018 N N . VAL A 1 259 ? -8.882 9.284 -7.552 1.00 85.62 259 VAL A N 1
ATOM 2019 C CA . VAL A 1 259 ? -9.688 10.442 -7.127 1.00 85.62 259 VAL A CA 1
ATOM 2020 C C . VAL A 1 259 ? -10.085 11.300 -8.327 1.00 85.62 259 VAL A C 1
ATOM 2022 O O . VAL A 1 259 ? -11.257 11.626 -8.482 1.00 85.62 259 VAL A O 1
ATOM 2025 N N . LEU A 1 260 ? -9.131 11.615 -9.208 1.00 86.94 260 LEU A N 1
ATOM 2026 C CA . LEU A 1 260 ? -9.360 12.478 -10.370 1.00 86.94 260 LEU A CA 1
ATOM 2027 C C . LEU A 1 260 ? -10.277 11.847 -11.429 1.00 86.94 260 LEU A C 1
ATOM 2029 O O . LEU A 1 260 ? -11.022 12.554 -12.097 1.00 86.94 260 LEU A O 1
ATOM 2033 N N . THR A 1 261 ? -10.250 10.523 -11.582 1.00 84.88 261 THR A N 1
ATOM 2034 C CA . THR A 1 261 ? -11.125 9.807 -12.531 1.00 84.88 261 THR A CA 1
ATOM 2035 C C . THR A 1 261 ? -12.512 9.497 -11.967 1.00 84.88 261 THR A C 1
ATOM 2037 O O . THR A 1 261 ? -13.396 9.093 -12.716 1.00 84.88 261 THR A O 1
ATOM 2040 N N . THR A 1 262 ? -12.728 9.706 -10.665 1.00 81.50 262 THR A N 1
ATOM 2041 C CA . THR A 1 262 ? -14.019 9.485 -9.992 1.00 81.50 262 THR A CA 1
ATOM 2042 C C . THR A 1 262 ? -14.692 10.774 -9.524 1.00 81.50 262 THR A C 1
ATOM 2044 O O . THR A 1 262 ? -15.708 10.709 -8.829 1.00 81.50 262 THR A O 1
ATOM 2047 N N . LEU A 1 263 ? -14.169 11.942 -9.924 1.00 82.38 263 LEU A N 1
ATOM 2048 C CA . LEU A 1 263 ? -14.698 13.256 -9.541 1.00 82.38 263 LEU A CA 1
ATOM 2049 C C . LEU A 1 263 ? -16.192 13.382 -9.838 1.00 82.38 263 LEU A C 1
ATOM 2051 O O . LEU A 1 263 ? -16.944 13.795 -8.960 1.00 82.38 263 LEU A O 1
ATOM 2055 N N . ASP A 1 264 ? -16.629 12.930 -11.013 1.00 77.94 264 ASP A N 1
ATOM 2056 C CA . ASP A 1 264 ? -18.021 13.049 -11.468 1.00 77.94 264 ASP A CA 1
ATOM 2057 C C . ASP A 1 264 ? -19.019 12.284 -10.576 1.00 77.94 264 ASP A C 1
ATOM 2059 O O . ASP A 1 264 ? -20.201 12.618 -10.528 1.00 77.94 264 ASP A O 1
ATOM 2063 N N . PHE A 1 265 ? -18.552 11.289 -9.812 1.00 74.38 265 PHE A N 1
ATOM 2064 C CA . PHE A 1 265 ? -19.374 10.536 -8.857 1.00 74.38 265 PHE A CA 1
ATOM 2065 C C . PHE A 1 265 ? -19.367 11.139 -7.441 1.00 74.38 265 PHE A C 1
ATOM 2067 O O . PHE A 1 265 ? -20.059 10.646 -6.546 1.00 74.38 265 PHE A O 1
ATOM 2074 N N . SER A 1 266 ? -18.573 12.183 -7.198 1.00 75.00 266 SER A N 1
ATOM 2075 C CA . SER A 1 266 ? -18.421 12.812 -5.888 1.00 75.00 266 SER A CA 1
ATOM 2076 C C . SER A 1 266 ? -19.398 13.973 -5.712 1.00 75.00 266 SER A C 1
ATOM 2078 O O . SER A 1 266 ? -19.280 15.008 -6.363 1.00 75.00 266 SER A O 1
ATOM 2080 N N . GLY A 1 267 ? -20.311 13.871 -4.739 1.00 70.69 267 GLY A N 1
ATOM 2081 C CA . GLY A 1 267 ? -21.235 14.971 -4.415 1.00 70.69 267 GLY A CA 1
ATOM 2082 C C . GLY A 1 267 ? -20.525 16.277 -4.020 1.00 70.69 267 GLY A C 1
ATOM 2083 O O . GLY A 1 267 ? -21.014 17.365 -4.307 1.00 70.69 267 GLY A O 1
ATOM 2084 N N . SER A 1 268 ? -19.325 16.178 -3.435 1.00 73.38 268 SER A N 1
ATOM 2085 C CA . SER A 1 268 ? -18.491 17.345 -3.101 1.00 73.38 268 SER A CA 1
ATOM 2086 C C . SER A 1 268 ? -17.871 18.028 -4.325 1.00 73.38 268 SER A C 1
ATOM 2088 O O . SER A 1 268 ? -17.622 19.230 -4.298 1.00 73.38 268 SER A O 1
ATOM 2090 N N . PHE A 1 269 ? -17.639 17.282 -5.407 1.00 80.56 269 PHE A N 1
ATOM 2091 C CA . PHE A 1 269 ? -17.197 17.855 -6.673 1.00 80.56 269 PHE A CA 1
ATOM 2092 C C . PHE A 1 269 ? -18.352 18.572 -7.374 1.00 80.56 269 PHE A C 1
ATOM 2094 O O . PHE A 1 269 ? -18.185 19.705 -7.812 1.00 80.56 269 PHE A O 1
ATOM 2101 N N . LEU A 1 270 ? -19.547 17.975 -7.376 1.00 77.25 270 LEU A N 1
ATOM 2102 C CA . LEU A 1 270 ? -20.729 18.618 -7.945 1.00 77.25 270 LEU A CA 1
ATOM 2103 C C . LEU A 1 270 ? -21.015 19.966 -7.259 1.00 77.25 270 LEU A C 1
ATOM 2105 O O . LEU A 1 270 ? -21.146 20.980 -7.940 1.00 77.25 270 LEU A O 1
ATOM 2109 N N . ALA A 1 271 ? -20.969 20.009 -5.922 1.00 77.12 271 ALA A N 1
ATOM 2110 C CA . ALA A 1 271 ? -21.095 21.251 -5.153 1.00 77.12 271 ALA A CA 1
ATOM 2111 C C . ALA A 1 271 ? -20.012 22.297 -5.499 1.00 77.12 271 ALA A C 1
ATOM 2113 O O . ALA A 1 271 ? -20.292 23.494 -5.558 1.00 77.12 271 ALA A O 1
ATOM 2114 N N . TYR A 1 272 ? -18.777 21.855 -5.761 1.00 78.06 272 TYR A N 1
ATOM 2115 C CA . TYR A 1 272 ? -17.683 22.729 -6.196 1.00 78.06 272 TYR A CA 1
ATOM 2116 C C . TYR A 1 272 ? -17.955 23.325 -7.584 1.00 78.06 272 TYR A C 1
ATOM 2118 O O . TYR A 1 272 ? -17.815 24.530 -7.778 1.00 78.06 272 TYR A O 1
ATOM 2126 N N . THR A 1 273 ? -18.397 22.510 -8.545 1.00 79.12 273 THR A N 1
ATOM 2127 C CA . THR A 1 273 ? -18.698 22.986 -9.906 1.00 79.12 273 THR A CA 1
ATOM 2128 C C . THR A 1 273 ? -19.844 23.992 -9.932 1.00 79.12 273 THR A C 1
ATOM 2130 O O . THR A 1 273 ? -19.756 24.982 -10.655 1.00 79.12 273 THR A O 1
ATOM 2133 N N . THR A 1 274 ? -20.864 23.799 -9.086 1.00 79.56 274 THR A N 1
ATOM 2134 C CA . THR A 1 274 ? -21.960 24.762 -8.930 1.00 79.56 274 THR A CA 1
ATOM 2135 C C . THR A 1 274 ? -21.513 26.050 -8.246 1.00 79.56 274 THR A C 1
ATOM 2137 O O . THR A 1 274 ? -21.988 27.119 -8.609 1.00 79.56 274 THR A O 1
ATOM 2140 N N . LEU A 1 275 ? -20.585 25.973 -7.282 1.00 80.56 275 LEU A N 1
ATOM 2141 C CA . LEU A 1 275 ? -20.074 27.146 -6.563 1.00 80.56 275 LEU A CA 1
ATOM 2142 C C . LEU A 1 275 ? -19.249 28.071 -7.470 1.00 80.56 275 LEU A C 1
ATOM 2144 O O . LEU A 1 275 ? -19.322 29.288 -7.331 1.00 80.56 275 LEU A O 1
ATOM 2148 N N . TYR A 1 276 ? -18.472 27.496 -8.390 1.00 77.06 276 TYR A N 1
ATOM 2149 C CA . TYR A 1 276 ? -17.569 28.235 -9.281 1.00 77.06 276 TYR A CA 1
ATOM 2150 C C . TYR A 1 276 ? -18.114 28.427 -10.707 1.00 77.06 276 TYR A C 1
ATOM 2152 O O . TYR A 1 276 ? -17.351 28.802 -11.598 1.00 77.06 276 TYR A O 1
ATOM 2160 N N . ASP A 1 277 ? -19.410 28.172 -10.932 1.00 74.12 277 ASP A N 1
ATOM 2161 C CA . ASP A 1 277 ? -20.082 28.295 -12.239 1.00 74.12 277 ASP A CA 1
ATOM 2162 C C . ASP A 1 277 ? -19.318 27.591 -13.384 1.00 74.12 277 ASP A C 1
ATOM 2164 O O . ASP A 1 277 ? -19.137 28.103 -14.496 1.00 74.12 277 ASP A O 1
ATOM 2168 N N . ILE A 1 278 ? -18.795 26.397 -13.095 1.00 77.56 278 ILE A N 1
ATOM 2169 C CA . ILE A 1 278 ? -18.049 25.600 -14.067 1.00 77.56 278 ILE A CA 1
ATOM 2170 C C . ILE A 1 278 ? -19.071 24.853 -14.924 1.00 77.56 278 ILE A C 1
ATOM 2172 O O . ILE A 1 278 ? -19.673 23.874 -14.486 1.00 77.56 278 ILE A O 1
ATOM 2176 N N . SER A 1 279 ? -19.267 25.310 -16.162 1.00 65.38 279 SER A N 1
ATOM 2177 C CA . SER A 1 279 ? -20.179 24.683 -17.120 1.00 65.38 279 SER A CA 1
ATOM 2178 C C . SER A 1 279 ? -19.596 23.362 -17.629 1.00 65.38 279 SER A C 1
ATOM 2180 O O . SER A 1 279 ? -18.794 23.347 -18.566 1.00 65.38 279 SER A O 1
ATOM 2182 N N . ILE A 1 280 ? -19.992 22.250 -17.016 1.00 66.88 280 ILE A N 1
ATOM 2183 C CA . ILE A 1 280 ? -19.692 20.901 -17.501 1.00 66.88 280 ILE A CA 1
ATOM 2184 C C . ILE A 1 280 ? -20.988 20.309 -18.079 1.00 66.88 280 ILE A C 1
ATOM 2186 O O . ILE A 1 280 ? -22.074 20.579 -17.569 1.00 66.88 280 ILE A O 1
ATOM 2190 N N . ALA A 1 281 ? -20.902 19.542 -19.171 1.00 59.81 281 ALA A N 1
ATOM 2191 C CA . ALA A 1 281 ? -22.060 18.848 -19.742 1.00 59.81 281 ALA A CA 1
ATOM 2192 C C . ALA A 1 281 ? -22.778 17.987 -18.672 1.00 59.81 281 ALA A C 1
ATOM 2194 O O . ALA A 1 281 ? -22.126 17.536 -17.730 1.00 59.81 281 ALA A O 1
ATOM 2195 N N . PRO A 1 282 ? -24.088 17.699 -18.806 1.00 51.50 282 PRO A N 1
ATOM 2196 C CA . PRO A 1 282 ? -24.846 16.944 -17.796 1.00 51.50 282 PRO A CA 1
ATOM 2197 C C . PRO A 1 282 ? -24.316 15.513 -17.559 1.00 51.50 282 PRO A C 1
ATOM 2199 O O . PRO A 1 282 ? -24.564 14.934 -16.507 1.00 51.50 282 PRO A O 1
ATOM 2202 N N . THR A 1 283 ? -23.519 14.974 -18.492 1.00 54.03 283 THR A N 1
ATOM 2203 C CA . THR A 1 283 ? -22.623 13.812 -18.307 1.00 54.03 283 THR A CA 1
ATOM 2204 C C . THR A 1 283 ? -21.191 14.189 -18.698 1.00 54.03 283 THR A C 1
ATOM 2206 O O . THR A 1 283 ? -20.594 13.670 -19.644 1.00 54.03 283 THR A O 1
ATOM 2209 N N . GLY A 1 284 ? -20.680 15.205 -18.017 1.00 57.53 284 GLY A N 1
ATOM 2210 C CA . GLY A 1 284 ? -19.397 15.842 -18.232 1.00 57.53 284 GLY A CA 1
ATOM 2211 C C . GLY A 1 284 ? -18.240 15.026 -17.692 1.00 57.53 284 GLY A C 1
ATOM 2212 O O . GLY A 1 284 ? -17.842 15.216 -16.554 1.00 57.53 284 GLY A O 1
ATOM 2213 N N . SER A 1 285 ? -17.703 14.133 -18.518 1.00 70.88 285 SER A N 1
ATOM 2214 C CA . SER A 1 285 ? -16.663 13.193 -18.102 1.00 70.88 285 SER A CA 1
ATOM 2215 C C . SER A 1 285 ? -15.305 13.881 -17.930 1.00 70.88 285 SER A C 1
ATOM 2217 O O . SER A 1 285 ? -14.440 13.859 -18.814 1.00 70.88 285 SER A O 1
ATOM 2219 N N . THR A 1 286 ? -15.112 14.500 -16.762 1.00 84.50 286 THR A N 1
ATOM 2220 C CA . THR A 1 286 ? -13.819 15.035 -16.311 1.00 84.50 286 THR A CA 1
ATOM 2221 C C . THR A 1 286 ? -12.749 13.942 -16.309 1.00 84.50 286 THR A C 1
ATOM 2223 O O . THR A 1 286 ? -11.580 14.202 -16.611 1.00 84.50 286 THR A O 1
ATOM 2226 N N . ALA A 1 287 ? -13.172 12.689 -16.110 1.00 86.94 287 ALA A N 1
ATOM 2227 C CA . ALA A 1 287 ? -12.347 11.500 -16.241 1.00 86.94 287 ALA A CA 1
ATOM 2228 C C . ALA A 1 287 ? -11.651 11.386 -17.611 1.00 86.94 287 ALA A C 1
ATOM 2230 O O . ALA A 1 287 ? -10.473 11.025 -17.650 1.00 86.94 287 ALA A O 1
ATOM 2231 N N . TYR A 1 288 ? -12.304 11.728 -18.733 1.00 90.25 288 TYR A N 1
ATOM 2232 C CA . TYR A 1 288 ? -11.656 11.653 -20.053 1.00 90.25 288 TYR A CA 1
ATOM 2233 C C . TYR A 1 288 ? -10.489 12.629 -20.194 1.00 90.25 288 TYR A C 1
ATOM 2235 O O . TYR A 1 288 ? -9.472 12.265 -20.780 1.00 90.25 288 TYR A O 1
ATOM 2243 N N . TYR A 1 289 ? -10.592 13.831 -19.625 1.00 91.12 289 TYR A N 1
ATOM 2244 C CA . TYR A 1 289 ? -9.505 14.815 -19.649 1.00 91.12 289 TYR A CA 1
ATOM 2245 C C . TYR A 1 289 ? -8.281 14.318 -18.874 1.00 91.12 289 TYR A C 1
ATOM 2247 O O . TYR A 1 289 ? -7.150 14.430 -19.350 1.00 91.12 289 TYR A O 1
ATOM 2255 N N . VAL A 1 290 ? -8.508 13.697 -17.714 1.00 92.25 290 VAL A N 1
ATOM 2256 C CA . VAL A 1 290 ? -7.445 13.103 -16.892 1.00 92.25 290 VAL A CA 1
ATOM 2257 C C . VAL A 1 290 ? -6.809 11.905 -17.605 1.00 92.25 290 VAL A C 1
ATOM 2259 O O . VAL A 1 290 ? -5.584 11.790 -17.632 1.00 92.25 290 VAL A O 1
ATOM 2262 N N . ILE A 1 291 ? -7.615 11.030 -18.222 1.00 93.00 291 ILE A N 1
ATOM 2263 C CA . ILE A 1 291 ? -7.125 9.866 -18.978 1.00 93.00 291 ILE A CA 1
ATOM 2264 C C . ILE A 1 291 ? -6.313 10.312 -20.201 1.00 93.00 291 ILE A C 1
ATOM 2266 O O . ILE A 1 291 ? -5.208 9.812 -20.409 1.00 93.00 291 ILE A O 1
ATOM 2270 N N . ALA A 1 292 ? -6.812 11.281 -20.974 1.00 93.12 292 ALA A N 1
ATOM 2271 C CA . ALA A 1 292 ? -6.109 11.832 -22.131 1.00 93.12 292 ALA A CA 1
ATOM 2272 C C . ALA A 1 292 ? -4.777 12.482 -21.723 1.00 93.12 292 ALA A C 1
ATOM 2274 O O . ALA A 1 292 ? -3.745 12.226 -22.348 1.00 93.12 292 ALA A O 1
ATOM 2275 N N . GLY A 1 293 ? -4.781 13.247 -20.625 1.00 94.44 293 GLY A N 1
ATOM 2276 C CA . GLY A 1 293 ? -3.568 13.788 -20.018 1.00 94.44 293 GLY A CA 1
ATOM 2277 C C . GLY A 1 293 ? -2.576 12.689 -19.638 1.00 94.44 293 GLY A C 1
ATOM 2278 O O . GLY A 1 293 ? -1.410 12.770 -20.008 1.00 94.44 293 GLY A O 1
ATOM 2279 N N . ALA A 1 294 ? -3.025 11.625 -18.966 1.00 94.44 294 ALA A N 1
ATOM 2280 C CA . ALA A 1 294 ? -2.172 10.508 -18.550 1.00 94.44 294 ALA A CA 1
ATO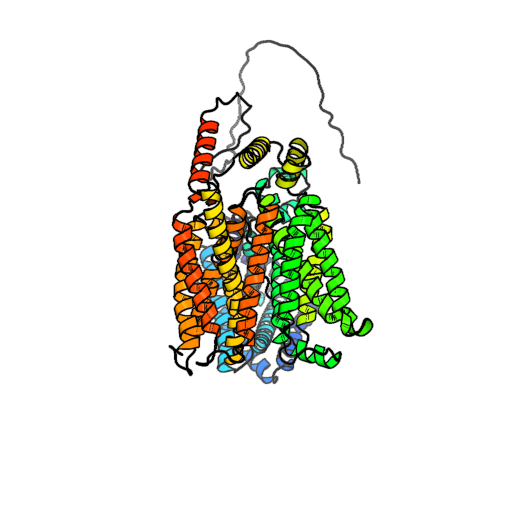M 2281 C C . ALA A 1 294 ? -1.579 9.726 -19.730 1.00 94.44 294 ALA A C 1
ATOM 2283 O O . ALA A 1 294 ? -0.398 9.368 -19.705 1.00 94.44 294 ALA A O 1
ATOM 2284 N N . MET A 1 295 ? -2.352 9.526 -20.799 1.00 94.56 295 MET A N 1
ATOM 2285 C CA . MET A 1 295 ? -1.846 8.959 -22.048 1.00 94.56 295 MET A CA 1
ATOM 2286 C C . MET A 1 295 ? -0.757 9.855 -22.650 1.00 94.56 295 MET A C 1
ATOM 2288 O O . MET A 1 295 ? 0.344 9.370 -22.907 1.00 94.56 295 MET A O 1
ATOM 2292 N N . GLY A 1 296 ? -1.011 11.158 -22.803 1.00 93.94 296 GLY A N 1
ATOM 2293 C CA . GLY A 1 296 ? -0.020 12.111 -23.318 1.00 93.94 296 GLY A CA 1
ATOM 2294 C C . GLY A 1 296 ? 1.247 12.179 -22.459 1.00 93.94 296 GLY A C 1
ATOM 2295 O O . GLY A 1 296 ? 2.359 12.089 -22.978 1.00 93.94 296 GLY A O 1
ATOM 2296 N N . GLY A 1 297 ? 1.088 12.229 -21.135 1.00 94.12 297 GLY A N 1
ATOM 2297 C CA . GLY A 1 297 ? 2.186 12.201 -20.169 1.00 94.12 297 GLY A CA 1
ATOM 2298 C C . GLY A 1 297 ? 3.031 10.932 -20.262 1.00 94.12 297 GLY A C 1
ATOM 2299 O O . GLY A 1 297 ? 4.255 11.007 -20.176 1.00 94.12 297 GLY A O 1
ATOM 2300 N N . SER A 1 298 ? 2.411 9.773 -20.513 1.00 92.44 298 SER A N 1
ATOM 2301 C CA . SER A 1 298 ? 3.154 8.523 -20.713 1.00 92.44 298 SER A CA 1
ATOM 2302 C C . SER A 1 298 ? 4.047 8.587 -21.958 1.00 92.44 298 SER A C 1
ATOM 2304 O O . SER A 1 298 ? 5.235 8.288 -21.867 1.00 92.44 298 SER A O 1
ATOM 2306 N N . TRP A 1 299 ? 3.556 9.103 -23.087 1.00 91.12 299 TRP A N 1
ATOM 2307 C CA . TRP A 1 299 ? 4.391 9.319 -24.277 1.00 91.12 299 TRP A CA 1
ATOM 2308 C C . TRP A 1 299 ? 5.536 10.303 -24.024 1.00 91.12 299 TRP A C 1
ATOM 2310 O O . TRP A 1 299 ? 6.676 10.043 -24.418 1.00 91.12 299 TRP A O 1
ATOM 2320 N N . LEU A 1 300 ? 5.263 11.397 -23.310 1.00 92.06 300 LEU A N 1
ATOM 2321 C CA . LEU A 1 300 ? 6.293 12.358 -22.911 1.00 92.06 300 LEU A CA 1
ATOM 2322 C C . LEU A 1 300 ? 7.344 11.721 -21.991 1.00 92.06 300 LEU A C 1
ATOM 2324 O O . LEU A 1 300 ? 8.528 12.030 -22.120 1.00 92.06 300 LEU A O 1
ATOM 2328 N N . SER A 1 301 ? 6.948 10.779 -21.128 1.00 91.56 301 SER A N 1
ATOM 2329 C CA . SER A 1 301 ? 7.860 10.024 -20.257 1.00 91.56 301 SER A CA 1
ATOM 2330 C C . SER A 1 301 ? 8.880 9.220 -21.069 1.00 91.56 301 SER A C 1
ATOM 2332 O O . SER A 1 301 ? 10.057 9.172 -20.707 1.00 91.56 301 SER A O 1
ATOM 2334 N N . ALA A 1 302 ? 8.470 8.656 -22.213 1.00 88.69 302 ALA A N 1
ATOM 2335 C CA . ALA A 1 302 ? 9.373 7.941 -23.119 1.00 88.69 302 ALA A CA 1
ATOM 2336 C C . ALA A 1 302 ? 10.457 8.861 -23.692 1.00 88.69 302 ALA A C 1
ATOM 2338 O O . ALA A 1 302 ? 11.642 8.524 -23.654 1.00 88.69 302 ALA A O 1
ATOM 2339 N N . ALA A 1 303 ? 10.055 10.031 -24.198 1.00 89.00 303 ALA A N 1
ATOM 2340 C CA . ALA A 1 303 ? 10.977 11.007 -24.767 1.00 89.00 303 ALA A CA 1
ATOM 2341 C C . ALA A 1 303 ? 11.910 11.569 -23.684 1.00 89.00 303 ALA A C 1
ATOM 2343 O O . ALA A 1 303 ? 13.134 11.479 -23.793 1.00 89.00 303 ALA A O 1
ATOM 2344 N N . TRP A 1 304 ? 11.344 12.079 -22.593 1.00 89.56 304 TRP A N 1
ATOM 2345 C CA . TRP A 1 304 ? 12.104 12.730 -21.531 1.00 89.56 304 TRP A CA 1
ATOM 2346 C C . TRP A 1 304 ? 13.033 11.751 -20.800 1.00 89.56 304 TRP A C 1
ATOM 2348 O O . TRP A 1 304 ? 14.197 12.066 -20.556 1.00 89.56 304 TRP A O 1
ATOM 2358 N N . GLY A 1 305 ? 12.578 10.519 -20.545 1.00 87.25 305 GLY A N 1
ATOM 2359 C CA . GLY A 1 305 ? 13.377 9.467 -19.907 1.00 87.25 305 GLY A CA 1
ATOM 2360 C C . GLY A 1 305 ? 14.495 8.917 -20.793 1.00 87.25 305 GLY A C 1
ATOM 2361 O O . GLY A 1 305 ? 15.495 8.396 -20.285 1.00 87.25 305 GLY A O 1
ATOM 2362 N N . PHE A 1 306 ? 14.362 9.050 -22.115 1.00 87.38 306 PHE A N 1
ATOM 2363 C CA . PHE A 1 306 ? 15.410 8.700 -23.069 1.00 87.38 306 PHE A CA 1
ATOM 2364 C C . PHE A 1 306 ? 16.545 9.729 -23.099 1.00 87.38 306 PHE A C 1
ATOM 2366 O O . PHE A 1 306 ? 17.714 9.320 -23.136 1.00 87.38 306 PHE A O 1
ATOM 2373 N N . TYR A 1 307 ? 16.217 11.026 -23.075 1.00 88.50 307 TYR A N 1
ATOM 2374 C CA . TYR A 1 307 ? 17.194 12.118 -23.161 1.00 88.50 307 TYR A CA 1
ATOM 2375 C C . TYR A 1 307 ? 17.815 12.486 -21.809 1.00 88.50 307 TYR A C 1
ATOM 2377 O O . TYR A 1 307 ? 19.035 12.567 -21.722 1.00 88.50 307 TYR A O 1
ATOM 2385 N N . PHE A 1 308 ? 17.006 12.662 -20.761 1.00 88.94 308 PHE A N 1
ATOM 2386 C CA . PHE A 1 308 ? 17.447 13.269 -19.497 1.00 88.94 308 PHE A CA 1
ATOM 2387 C C . PHE A 1 308 ? 17.622 12.282 -18.333 1.00 88.94 308 PHE A C 1
ATOM 2389 O O . PHE A 1 308 ? 18.115 12.671 -17.278 1.00 88.94 308 PHE A O 1
ATOM 2396 N N . GLY A 1 309 ? 17.232 11.016 -18.499 1.00 88.94 309 GLY A N 1
ATOM 2397 C CA . GLY A 1 309 ? 17.309 10.009 -17.433 1.00 88.94 309 GLY A CA 1
ATOM 2398 C C . GLY A 1 309 ? 16.047 9.935 -16.567 1.00 88.94 309 GLY A C 1
ATOM 2399 O O . GLY A 1 309 ? 15.074 10.661 -16.783 1.00 88.94 309 GLY A O 1
ATOM 2400 N N . ARG A 1 310 ? 16.021 8.999 -15.608 1.00 88.69 310 ARG A N 1
ATOM 2401 C CA . ARG A 1 310 ? 14.805 8.646 -14.849 1.00 88.69 310 ARG A CA 1
ATOM 2402 C C . ARG A 1 310 ? 14.572 9.638 -13.716 1.00 88.69 310 ARG A C 1
ATOM 2404 O O . ARG A 1 310 ? 13.434 10.023 -13.443 1.00 88.69 310 ARG A O 1
ATOM 2411 N N . ARG A 1 311 ? 15.642 10.114 -13.084 1.00 89.81 311 ARG A N 1
ATOM 2412 C CA . ARG A 1 311 ? 15.559 11.122 -12.022 1.00 89.81 311 ARG A CA 1
ATOM 2413 C C . ARG A 1 311 ? 14.974 12.434 -12.538 1.00 89.81 311 ARG A C 1
ATOM 2415 O O . ARG A 1 311 ? 14.062 12.988 -11.929 1.00 89.81 311 ARG A O 1
ATOM 2422 N N . ALA A 1 312 ? 15.445 12.885 -13.701 1.00 89.75 312 ALA A N 1
ATOM 2423 C CA . ALA A 1 312 ? 14.954 14.100 -14.342 1.00 89.75 312 ALA A CA 1
ATOM 2424 C C . ALA A 1 312 ? 13.479 13.985 -14.762 1.00 89.75 312 ALA A C 1
ATOM 2426 O O . ALA A 1 312 ? 12.734 14.951 -14.610 1.00 89.75 312 ALA A O 1
ATOM 2427 N N . THR A 1 313 ? 13.026 12.811 -15.232 1.00 91.88 313 THR A N 1
ATOM 2428 C CA . THR A 1 313 ? 11.593 12.583 -15.506 1.00 91.88 313 THR A CA 1
ATOM 2429 C C . THR A 1 313 ? 10.728 12.679 -14.259 1.00 91.88 313 THR A C 1
ATOM 2431 O O . THR A 1 313 ? 9.666 13.293 -14.313 1.00 91.88 313 THR A O 1
ATOM 2434 N N . ILE A 1 314 ? 11.180 12.108 -13.135 1.00 91.06 314 ILE A N 1
ATOM 2435 C CA . ILE A 1 314 ? 10.434 12.155 -11.871 1.00 91.06 314 ILE A CA 1
ATOM 2436 C C . ILE A 1 314 ? 10.323 13.602 -11.387 1.00 91.06 314 ILE A C 1
ATOM 2438 O O . ILE A 1 314 ? 9.242 14.052 -11.020 1.00 91.06 314 ILE A O 1
ATOM 2442 N N . PHE A 1 315 ? 11.421 14.355 -11.451 1.00 92.25 315 PHE A N 1
ATOM 2443 C CA . PHE A 1 315 ? 11.422 15.764 -11.077 1.00 92.25 315 PHE A CA 1
ATOM 2444 C C . PHE A 1 315 ? 10.513 16.615 -11.964 1.00 92.25 315 PHE A C 1
ATOM 2446 O O . PHE A 1 315 ? 9.696 17.374 -11.451 1.00 92.25 315 PHE A O 1
ATOM 2453 N N . CYS A 1 316 ? 10.603 16.449 -13.286 1.00 92.56 316 CYS A N 1
ATOM 2454 C CA . CYS A 1 316 ? 9.734 17.147 -14.229 1.00 92.56 316 CYS A CA 1
ATOM 2455 C C . CYS A 1 316 ? 8.256 16.845 -13.942 1.00 92.56 316 CYS A C 1
ATOM 2457 O O . CYS A 1 316 ? 7.457 17.769 -13.821 1.00 92.56 316 CYS A O 1
ATOM 2459 N N . GLY A 1 317 ? 7.902 15.574 -13.726 1.00 92.12 317 GLY A N 1
ATOM 2460 C CA . GLY A 1 317 ? 6.546 15.181 -13.343 1.00 92.12 317 GLY A CA 1
ATOM 2461 C C . GLY A 1 317 ? 6.075 15.815 -12.027 1.00 92.12 317 GLY A C 1
ATOM 2462 O O . GLY A 1 317 ? 4.929 16.251 -11.940 1.00 92.12 317 GLY A O 1
ATOM 2463 N N . GLY A 1 318 ? 6.958 15.935 -11.029 1.00 91.06 318 GLY A N 1
ATOM 2464 C CA . GLY A 1 318 ? 6.679 16.623 -9.764 1.00 91.06 318 GLY A CA 1
ATOM 2465 C C . GLY A 1 318 ? 6.420 18.124 -9.931 1.00 91.06 318 GLY A C 1
ATOM 2466 O O . GLY A 1 318 ? 5.467 18.655 -9.361 1.00 91.06 318 GLY A O 1
ATOM 2467 N N . VAL A 1 319 ? 7.201 18.804 -10.777 1.00 92.25 319 VAL A N 1
ATOM 2468 C CA . VAL A 1 319 ? 6.991 20.223 -11.119 1.00 92.25 319 VAL A CA 1
ATOM 2469 C C . VAL A 1 319 ? 5.680 20.420 -11.882 1.00 92.25 319 VAL A C 1
ATOM 2471 O O . VAL A 1 319 ? 4.912 21.327 -11.566 1.00 92.25 319 VAL A O 1
ATOM 2474 N N . VAL A 1 320 ? 5.367 19.547 -12.844 1.00 93.62 320 VAL A N 1
ATOM 2475 C CA . VAL A 1 320 ? 4.081 19.595 -13.558 1.00 93.62 320 VAL A CA 1
ATOM 2476 C C . VAL A 1 320 ? 2.918 19.371 -12.582 1.00 93.62 320 VAL A C 1
ATOM 2478 O O . VAL A 1 320 ? 1.923 20.088 -12.657 1.00 93.62 320 VAL A O 1
ATOM 2481 N N . ALA A 1 321 ? 3.048 18.460 -11.609 1.00 91.81 321 ALA A N 1
ATOM 2482 C CA . ALA A 1 321 ? 2.042 18.267 -10.560 1.00 91.81 321 ALA A CA 1
ATOM 2483 C C . ALA A 1 321 ? 1.863 19.513 -9.668 1.00 91.81 321 ALA A C 1
ATOM 2485 O O . ALA A 1 321 ? 0.735 19.843 -9.305 1.00 91.81 321 ALA A O 1
ATOM 2486 N N . PHE A 1 322 ? 2.947 20.232 -9.350 1.00 91.19 322 PHE A N 1
ATOM 2487 C CA . PHE A 1 322 ? 2.900 21.500 -8.610 1.00 91.19 322 PHE A CA 1
ATOM 2488 C C . PHE A 1 322 ? 2.107 22.574 -9.356 1.00 91.19 322 PHE A C 1
ATOM 2490 O O . PHE A 1 322 ? 1.220 23.216 -8.784 1.00 91.19 322 PHE A O 1
ATOM 2497 N N . VAL A 1 323 ? 2.390 22.743 -10.650 1.00 92.31 323 VAL A N 1
ATOM 2498 C CA . VAL A 1 323 ? 1.652 23.680 -11.504 1.00 92.31 323 VAL A CA 1
ATOM 2499 C C . VAL A 1 323 ? 0.181 23.269 -11.585 1.00 92.31 323 VAL A C 1
ATOM 2501 O O . VAL A 1 323 ? -0.694 24.113 -11.404 1.00 92.31 323 VAL A O 1
ATOM 2504 N N . ALA A 1 324 ? -0.110 21.976 -11.760 1.00 92.12 324 ALA A N 1
ATOM 2505 C CA . ALA A 1 324 ? -1.479 21.471 -11.818 1.00 92.12 324 ALA A CA 1
ATOM 2506 C C . ALA A 1 324 ? -2.259 21.782 -10.527 1.00 92.12 324 ALA A C 1
ATOM 2508 O O . ALA A 1 324 ? -3.374 22.300 -10.588 1.00 92.12 324 ALA A O 1
ATOM 2509 N N . MET A 1 325 ? -1.653 21.534 -9.359 1.00 90.38 325 MET A N 1
ATOM 2510 C CA . MET A 1 325 ? -2.274 21.782 -8.052 1.00 90.38 325 MET A CA 1
ATOM 2511 C C . MET A 1 325 ? -2.550 23.264 -7.811 1.00 90.38 325 MET A C 1
ATOM 2513 O O . MET A 1 325 ? -3.607 23.629 -7.291 1.00 90.38 325 MET A O 1
ATOM 2517 N N . SER A 1 326 ? -1.612 24.114 -8.221 1.00 88.75 326 SER A N 1
ATOM 2518 C CA . SER A 1 326 ? -1.733 25.565 -8.102 1.00 88.75 326 SER A CA 1
ATOM 2519 C C . SER A 1 326 ? -2.877 26.095 -8.972 1.00 88.75 326 SER A C 1
ATOM 2521 O O . SER A 1 326 ? -3.673 26.911 -8.512 1.00 88.75 326 SER A O 1
ATOM 2523 N N . LEU A 1 327 ? -3.016 25.577 -10.198 1.00 89.44 327 LEU A N 1
ATOM 2524 C CA . LEU A 1 327 ? -4.098 25.942 -11.116 1.00 89.44 327 LEU A CA 1
ATOM 2525 C C . LEU A 1 327 ? -5.471 25.448 -10.631 1.00 89.44 327 LEU A C 1
ATOM 2527 O O . LEU A 1 327 ? -6.416 26.232 -10.643 1.00 89.44 327 LEU A O 1
ATOM 2531 N N . VAL A 1 328 ? -5.580 24.201 -10.145 1.00 86.88 328 VAL A N 1
ATOM 2532 C CA . VAL A 1 328 ? -6.841 23.668 -9.580 1.00 86.88 328 VAL A CA 1
ATOM 2533 C C . VAL A 1 328 ? -7.278 24.483 -8.362 1.00 86.88 328 VAL A C 1
ATOM 2535 O O . VAL A 1 328 ? -8.435 24.897 -8.270 1.00 86.88 328 VAL A O 1
ATOM 2538 N N . SER A 1 329 ? -6.355 24.755 -7.438 1.00 84.50 329 SER A N 1
ATOM 2539 C CA . SER A 1 329 ? -6.657 25.506 -6.210 1.00 84.50 329 SER A CA 1
ATOM 2540 C C . SER A 1 329 ? -6.979 26.977 -6.506 1.00 84.50 329 SER A C 1
ATOM 2542 O O . SER A 1 329 ? -7.818 27.577 -5.841 1.00 84.50 329 SER A O 1
ATOM 2544 N N . GLY A 1 330 ? -6.346 27.547 -7.536 1.00 80.50 330 GLY A N 1
ATOM 2545 C CA . GLY A 1 330 ? -6.527 28.927 -7.980 1.00 80.50 330 GLY A CA 1
ATOM 2546 C C . GLY A 1 330 ? -7.711 29.162 -8.922 1.00 80.50 330 GLY A C 1
ATOM 2547 O O . GLY A 1 330 ? -7.834 30.269 -9.443 1.00 80.50 330 GLY A O 1
ATOM 2548 N N . THR A 1 331 ? -8.589 28.178 -9.154 1.00 81.94 331 THR A N 1
ATOM 2549 C CA . THR A 1 331 ? -9.727 28.309 -10.093 1.00 81.94 331 THR A CA 1
ATOM 2550 C C . THR A 1 331 ? -10.621 29.517 -9.771 1.00 81.94 331 THR A C 1
ATOM 2552 O O . THR A 1 331 ? -11.103 30.192 -10.678 1.00 81.94 331 THR A O 1
ATOM 2555 N N . ALA A 1 332 ? -10.774 29.851 -8.485 1.00 75.44 332 ALA A N 1
ATOM 2556 C CA . ALA A 1 332 ? -11.513 31.030 -8.029 1.00 75.44 332 ALA A CA 1
ATOM 2557 C C . ALA A 1 332 ? -10.904 32.362 -8.512 1.00 75.44 332 ALA A C 1
ATOM 2559 O O . ALA A 1 332 ? -11.627 33.328 -8.729 1.00 75.44 332 ALA A O 1
ATOM 2560 N N . SER A 1 333 ? -9.578 32.414 -8.664 1.00 83.19 333 SER A N 1
ATOM 2561 C CA . SER A 1 333 ? -8.821 33.626 -8.994 1.00 83.19 333 SER A CA 1
ATOM 2562 C C . SER A 1 333 ? -8.503 33.736 -10.485 1.00 83.19 333 SER A C 1
ATOM 2564 O O . SER A 1 333 ? -8.542 34.830 -11.036 1.00 83.19 333 SER A O 1
ATOM 2566 N N . PHE A 1 334 ? -8.202 32.615 -11.148 1.00 80.50 334 PHE A N 1
ATOM 2567 C CA . PHE A 1 334 ? -7.843 32.582 -12.572 1.00 80.50 334 PHE A CA 1
ATOM 2568 C C . PHE A 1 334 ? -9.045 32.381 -13.509 1.00 80.50 334 PHE A C 1
ATOM 2570 O O . PHE A 1 334 ? -8.909 32.491 -14.727 1.00 80.50 334 PHE A O 1
ATOM 2577 N N . GLY A 1 335 ? -10.224 32.101 -12.949 1.00 78.81 335 GLY A N 1
ATOM 2578 C CA . GLY A 1 335 ? -11.468 31.909 -13.685 1.00 78.81 335 GLY A CA 1
ATOM 2579 C C . GLY A 1 335 ? -11.711 30.466 -14.140 1.00 78.81 335 GLY A C 1
ATOM 2580 O O . GLY A 1 335 ? -10.813 29.624 -14.208 1.00 78.81 335 GLY A O 1
ATOM 2581 N N . LYS A 1 336 ? -12.969 30.183 -14.503 1.00 79.88 336 LYS A N 1
ATOM 2582 C CA . LYS A 1 336 ? -13.467 28.831 -14.822 1.00 79.88 336 LYS A CA 1
ATOM 2583 C C . LYS A 1 336 ? -12.782 28.138 -16.007 1.00 79.88 336 LYS A C 1
ATOM 2585 O O . LYS A 1 336 ? -12.760 26.911 -16.064 1.00 79.88 336 LYS A O 1
ATOM 2590 N N . ALA A 1 337 ? -12.184 28.898 -16.927 1.00 82.56 337 ALA A N 1
ATOM 2591 C CA . ALA A 1 337 ? -11.496 28.359 -18.104 1.00 82.56 337 ALA A CA 1
ATOM 2592 C C . ALA A 1 337 ? -10.232 27.546 -17.757 1.00 82.56 337 ALA A C 1
ATOM 2594 O O . ALA A 1 337 ? -9.810 26.702 -18.544 1.00 82.56 337 ALA A O 1
ATOM 2595 N N . VAL A 1 338 ? -9.640 27.771 -16.579 1.00 86.31 338 VAL A N 1
ATOM 2596 C CA . VAL A 1 338 ? -8.386 27.129 -16.148 1.00 86.31 338 VAL A CA 1
ATOM 2597 C C . VAL A 1 338 ? -8.607 25.728 -15.563 1.00 86.31 338 VAL A C 1
ATOM 2599 O O . VAL A 1 338 ? -7.693 24.900 -15.567 1.00 86.31 338 VAL A O 1
ATOM 2602 N N . PHE A 1 339 ? -9.833 25.413 -15.139 1.00 86.56 339 PHE A N 1
ATOM 2603 C CA . PHE A 1 339 ? -10.145 24.167 -14.443 1.00 86.56 339 PHE A CA 1
ATOM 2604 C C . PHE A 1 339 ? -9.897 22.911 -15.299 1.00 86.56 339 PHE A C 1
ATOM 2606 O O . PHE A 1 339 ? -9.136 22.029 -14.906 1.00 86.56 339 PHE A O 1
ATOM 2613 N N . LEU A 1 340 ? -10.470 22.824 -16.503 1.00 88.12 340 LEU A N 1
ATOM 2614 C CA . LEU A 1 340 ? -10.286 21.645 -17.365 1.00 88.12 340 LEU A CA 1
ATOM 2615 C C . LEU A 1 340 ? -8.823 21.442 -17.814 1.00 88.12 340 LEU A C 1
ATOM 2617 O O . LEU A 1 340 ? -8.325 20.320 -17.686 1.00 88.12 340 LEU A O 1
ATOM 2621 N N . PRO A 1 341 ? -8.085 22.481 -18.267 1.00 90.38 341 PRO A N 1
ATOM 2622 C CA . PRO A 1 341 ? -6.655 22.357 -18.552 1.00 90.38 341 PRO A CA 1
ATOM 2623 C C . PRO A 1 341 ? -5.842 21.853 -17.356 1.00 90.38 341 PRO A C 1
ATOM 2625 O O . PRO A 1 341 ? -4.928 21.050 -17.533 1.00 90.38 341 PRO A O 1
ATOM 2628 N N . SER A 1 342 ? -6.191 22.269 -16.136 1.00 90.25 342 SER A N 1
ATOM 2629 C CA . SER A 1 342 ? -5.488 21.831 -14.928 1.00 90.25 342 SER A CA 1
ATOM 2630 C C . SER A 1 342 ? -5.663 20.330 -14.643 1.00 90.25 342 SER A C 1
ATOM 2632 O O . SER A 1 342 ? -4.703 19.674 -14.238 1.00 90.25 342 SER A O 1
ATOM 2634 N N . LEU A 1 343 ? -6.829 19.747 -14.956 1.00 91.12 343 LEU A N 1
ATOM 2635 C CA . LEU A 1 343 ? -7.066 18.299 -14.867 1.00 91.12 343 LEU A CA 1
ATOM 2636 C C . LEU A 1 343 ? -6.253 17.512 -15.903 1.00 91.12 343 LEU A C 1
ATOM 2638 O O . LEU A 1 343 ? -5.694 16.461 -15.582 1.00 91.12 343 LEU A O 1
ATOM 2642 N N . VAL A 1 344 ? -6.139 18.034 -17.129 1.00 93.62 344 VAL A N 1
ATOM 2643 C CA . VAL A 1 344 ? -5.275 17.448 -18.168 1.00 93.62 344 VAL A CA 1
ATOM 2644 C C . VAL A 1 344 ? -3.811 17.506 -17.734 1.00 93.62 344 VAL A C 1
ATOM 2646 O O . VAL A 1 344 ? -3.088 16.522 -17.888 1.00 93.62 344 VAL A O 1
ATOM 2649 N N . LEU A 1 345 ? -3.375 18.624 -17.143 1.00 94.12 345 LEU A N 1
ATOM 2650 C CA . LEU A 1 345 ? -2.014 18.793 -16.633 1.00 94.12 345 LEU A CA 1
ATOM 2651 C C . LEU A 1 345 ? -1.714 17.817 -15.483 1.00 94.12 345 LEU A C 1
ATOM 2653 O O . LEU A 1 345 ? -0.649 17.203 -15.458 1.00 94.12 345 LEU A O 1
ATOM 2657 N N . PHE A 1 346 ? -2.673 17.611 -14.575 1.00 91.75 346 PHE A N 1
ATOM 2658 C CA . PHE A 1 346 ? -2.592 16.597 -13.520 1.00 91.75 346 PHE A CA 1
ATOM 2659 C C . PHE A 1 346 ? -2.487 15.180 -14.090 1.00 91.75 346 PHE A C 1
ATOM 2661 O O . PHE A 1 346 ? -1.637 14.401 -13.655 1.00 91.75 346 PHE A O 1
ATOM 2668 N N . GLY A 1 347 ? -3.312 14.857 -15.090 1.00 93.19 347 GLY A N 1
ATOM 2669 C CA . GLY A 1 347 ? -3.207 13.607 -15.837 1.00 93.19 347 GLY A CA 1
ATOM 2670 C C . GLY A 1 347 ? -1.816 13.442 -16.450 1.00 93.19 347 GLY A C 1
ATOM 2671 O O . GLY A 1 347 ? -1.180 12.409 -16.260 1.00 93.19 347 GLY A O 1
ATOM 2672 N N . CYS A 1 348 ? -1.298 14.482 -17.106 1.00 95.62 348 CYS A N 1
ATOM 2673 C CA . CYS A 1 348 ? 0.037 14.496 -17.707 1.00 95.62 348 CYS A CA 1
ATOM 2674 C C . CYS A 1 348 ? 1.145 14.243 -16.675 1.00 95.62 348 CYS A C 1
ATOM 2676 O O . CYS A 1 348 ? 2.017 13.406 -16.910 1.00 95.62 348 CYS A O 1
ATOM 2678 N N . ALA A 1 349 ? 1.071 14.870 -15.497 1.00 94.75 349 ALA A N 1
ATOM 2679 C CA . ALA A 1 349 ? 2.000 14.613 -14.399 1.00 94.75 349 ALA A CA 1
ATOM 2680 C C . ALA A 1 349 ? 1.974 13.143 -13.949 1.00 94.75 349 ALA A C 1
ATOM 2682 O O . ALA A 1 349 ? 3.022 12.513 -13.822 1.00 94.75 349 ALA A O 1
ATOM 2683 N N . ILE A 1 350 ? 0.783 12.562 -13.767 1.00 93.38 350 ILE A N 1
ATOM 2684 C CA . ILE A 1 350 ? 0.614 11.146 -13.400 1.00 93.38 350 ILE A CA 1
ATOM 2685 C C . ILE A 1 350 ? 1.190 10.226 -14.485 1.00 93.38 350 ILE A C 1
ATOM 2687 O O . ILE A 1 350 ? 1.894 9.263 -14.172 1.00 93.38 350 ILE A O 1
ATOM 2691 N N . GLY A 1 351 ? 0.930 10.544 -15.756 1.00 91.62 351 GLY A N 1
ATOM 2692 C CA . GLY A 1 351 ? 1.457 9.828 -16.915 1.00 91.62 351 GLY A CA 1
ATOM 2693 C C . GLY A 1 351 ? 2.979 9.912 -17.046 1.00 91.62 351 GLY A C 1
ATOM 2694 O O . GLY A 1 351 ? 3.594 8.953 -17.499 1.00 91.62 351 GLY A O 1
ATOM 2695 N N . LEU A 1 352 ? 3.600 11.013 -16.612 1.00 93.38 352 LEU A N 1
ATOM 2696 C CA . LEU A 1 352 ? 5.056 11.159 -16.539 1.00 93.38 352 LEU A CA 1
ATOM 2697 C C . LEU A 1 352 ? 5.655 10.338 -15.389 1.00 93.38 352 LEU A C 1
ATOM 2699 O O . LEU A 1 352 ? 6.643 9.626 -15.586 1.00 93.38 352 LEU A O 1
ATOM 2703 N N . LEU A 1 353 ? 5.039 10.433 -14.206 1.00 91.25 353 LEU A N 1
ATOM 2704 C CA . LEU A 1 353 ? 5.540 9.889 -12.944 1.00 91.25 353 LEU A CA 1
ATOM 2705 C C . LEU A 1 353 ? 5.413 8.366 -12.843 1.00 91.25 353 LEU A C 1
ATOM 2707 O O . LEU A 1 353 ? 6.373 7.708 -12.450 1.00 91.25 353 LEU A O 1
ATOM 2711 N N . LEU A 1 354 ? 4.264 7.778 -13.196 1.00 88.94 354 LEU A N 1
ATOM 2712 C CA . LEU A 1 354 ? 4.021 6.339 -13.006 1.00 88.94 354 LEU A CA 1
ATOM 2713 C C . LEU A 1 354 ? 5.001 5.438 -13.790 1.00 88.94 354 LEU A C 1
ATOM 2715 O O . LEU A 1 354 ? 5.603 4.557 -13.164 1.00 88.94 354 LEU A O 1
ATOM 2719 N N . PRO A 1 355 ? 5.242 5.651 -15.103 1.00 89.12 355 PRO A N 1
ATOM 2720 C CA . PRO A 1 355 ? 6.258 4.900 -15.838 1.00 89.12 355 PRO A CA 1
ATOM 2721 C C . PRO A 1 355 ? 7.663 5.141 -15.288 1.00 89.12 355 PRO A C 1
ATOM 2723 O O . PRO A 1 355 ? 8.438 4.192 -15.169 1.00 89.12 355 PRO A O 1
ATOM 2726 N N . ALA A 1 356 ? 7.981 6.386 -14.917 1.00 89.25 356 ALA A N 1
ATOM 2727 C CA . ALA A 1 356 ? 9.293 6.762 -14.407 1.00 89.25 356 ALA A CA 1
ATOM 2728 C C . ALA A 1 356 ? 9.600 6.102 -13.055 1.00 89.25 356 ALA A C 1
ATOM 2730 O O . ALA A 1 356 ? 10.673 5.522 -12.902 1.00 89.25 356 ALA A O 1
ATOM 2731 N N . PHE A 1 357 ? 8.655 6.097 -12.107 1.00 87.06 357 PHE A N 1
ATOM 2732 C CA . PHE A 1 357 ? 8.799 5.393 -10.830 1.00 87.06 357 PHE A CA 1
ATOM 2733 C C . PHE A 1 357 ? 8.982 3.893 -11.030 1.00 87.06 357 PHE A C 1
ATOM 2735 O O . PHE A 1 357 ? 9.879 3.301 -10.433 1.00 87.06 357 PHE A O 1
ATOM 2742 N N . CYS A 1 358 ? 8.172 3.281 -11.894 1.00 83.69 358 CYS A N 1
ATOM 2743 C CA . CYS A 1 358 ? 8.244 1.847 -12.148 1.00 83.69 358 CYS A CA 1
ATOM 2744 C C . CYS A 1 358 ? 9.579 1.443 -12.796 1.00 83.69 358 CYS A C 1
ATOM 2746 O O . CYS A 1 358 ? 10.202 0.471 -12.370 1.00 83.69 358 CYS A O 1
ATOM 2748 N N . LEU A 1 359 ? 10.053 2.218 -13.777 1.00 84.56 359 LEU A N 1
ATOM 2749 C CA . LEU A 1 359 ? 11.363 2.037 -14.408 1.00 84.56 359 LEU A CA 1
ATOM 2750 C C . LEU A 1 359 ? 12.513 2.236 -13.419 1.00 84.56 359 LEU A C 1
ATOM 2752 O O . LEU A 1 359 ? 13.409 1.399 -13.350 1.00 84.56 359 LEU A O 1
ATOM 2756 N N . TYR A 1 360 ? 12.474 3.321 -12.647 1.00 87.25 360 TYR A N 1
ATOM 2757 C CA . TYR A 1 360 ? 13.509 3.674 -11.680 1.00 87.25 360 TYR A CA 1
ATOM 2758 C C . TYR A 1 360 ? 13.648 2.607 -10.588 1.00 87.25 360 TYR A C 1
ATOM 2760 O O . TYR A 1 360 ? 14.743 2.093 -10.358 1.00 87.25 360 TYR A O 1
ATOM 2768 N N . CYS A 1 361 ? 12.528 2.199 -9.979 1.00 79.69 361 CYS A N 1
ATOM 2769 C CA . CYS A 1 361 ? 12.515 1.156 -8.952 1.00 79.69 361 CYS A CA 1
ATOM 2770 C C . CYS A 1 361 ? 13.031 -0.176 -9.506 1.00 79.69 361 CYS A C 1
ATOM 2772 O O . CYS A 1 361 ? 13.838 -0.843 -8.858 1.00 79.69 361 CYS A O 1
ATOM 2774 N N . TYR A 1 362 ? 12.616 -0.541 -10.724 1.00 79.12 362 TYR A N 1
ATOM 2775 C CA . TYR A 1 362 ? 13.054 -1.777 -11.362 1.00 79.12 362 TYR A CA 1
ATOM 2776 C C . TYR A 1 362 ? 14.555 -1.780 -11.676 1.00 79.12 362 TYR A C 1
ATOM 2778 O O . TYR A 1 362 ? 15.230 -2.778 -11.445 1.00 79.12 362 TYR A O 1
ATOM 2786 N N . GLU A 1 363 ? 15.091 -0.679 -12.201 1.00 83.00 363 GLU A N 1
ATOM 2787 C CA . GLU A 1 363 ? 16.488 -0.596 -12.638 1.00 83.00 363 GLU A CA 1
ATOM 2788 C C . GLU A 1 363 ? 17.492 -0.484 -11.482 1.00 83.00 363 GLU A C 1
ATOM 2790 O O . GLU A 1 363 ? 18.645 -0.883 -11.643 1.00 83.00 363 GLU A O 1
ATOM 2795 N N . ILE A 1 364 ? 17.059 0.012 -10.321 1.00 79.12 364 ILE A N 1
ATOM 2796 C CA . ILE A 1 364 ? 17.891 0.131 -9.117 1.00 79.12 364 ILE A CA 1
ATOM 2797 C C . ILE A 1 364 ? 17.836 -1.134 -8.256 1.00 79.12 364 ILE A C 1
ATOM 2799 O O . ILE A 1 364 ? 18.858 -1.573 -7.708 1.00 79.12 364 ILE A O 1
ATOM 2803 N N . SER A 1 365 ? 16.657 -1.743 -8.133 1.00 65.69 365 SER A N 1
ATOM 2804 C CA . SER A 1 365 ? 16.473 -2.926 -7.297 1.00 65.69 365 SER A CA 1
ATOM 2805 C C . SER A 1 365 ? 17.177 -4.163 -7.882 1.00 65.69 365 SER A C 1
ATOM 2807 O O . SER A 1 365 ? 17.129 -4.428 -9.079 1.00 65.69 365 SER A O 1
ATOM 2809 N N . THR A 1 366 ? 17.847 -4.943 -7.029 1.00 51.56 366 THR A N 1
ATOM 2810 C CA . THR A 1 366 ? 18.324 -6.307 -7.363 1.00 51.56 366 THR A CA 1
ATOM 2811 C C . THR A 1 366 ? 17.269 -7.375 -7.086 1.00 51.56 366 THR A C 1
ATOM 2813 O O . THR A 1 366 ? 17.368 -8.482 -7.613 1.00 51.56 366 THR A O 1
ATOM 2816 N N . ARG A 1 367 ? 16.268 -7.049 -6.257 1.00 49.00 367 ARG A N 1
ATOM 2817 C CA . ARG A 1 367 ? 15.142 -7.904 -5.861 1.00 49.00 367 ARG A CA 1
ATOM 2818 C C . ARG A 1 367 ? 13.824 -7.183 -6.116 1.00 49.00 367 ARG A C 1
ATOM 2820 O O . ARG A 1 367 ? 13.757 -5.963 -6.020 1.00 49.00 367 ARG A O 1
ATOM 2827 N N . THR A 1 368 ? 12.779 -7.936 -6.432 1.00 36.12 368 THR A N 1
ATOM 2828 C CA . THR A 1 368 ? 11.485 -7.390 -6.850 1.00 36.12 368 THR A CA 1
ATOM 2829 C C . THR A 1 368 ? 10.797 -6.631 -5.722 1.00 36.12 368 THR A C 1
ATOM 2831 O O . THR A 1 368 ? 10.526 -7.206 -4.670 1.00 36.12 368 THR A O 1
ATOM 2834 N N . CYS A 1 369 ? 10.469 -5.361 -5.949 1.00 37.28 369 CYS A N 1
ATOM 2835 C CA . CYS A 1 369 ? 9.650 -4.572 -5.036 1.00 37.28 369 CYS A CA 1
ATOM 2836 C C . CYS A 1 369 ? 8.292 -4.260 -5.673 1.00 37.28 369 CYS A C 1
ATOM 2838 O O . CYS A 1 369 ? 8.220 -3.873 -6.839 1.00 37.28 369 CYS A O 1
ATOM 2840 N N . ALA A 1 370 ? 7.222 -4.419 -4.896 1.00 35.84 370 ALA A N 1
ATOM 2841 C CA . ALA A 1 370 ? 5.869 -4.061 -5.296 1.00 35.84 370 ALA A CA 1
ATOM 2842 C C . ALA A 1 370 ? 5.530 -2.634 -4.822 1.00 35.84 370 ALA A C 1
ATOM 2844 O O . ALA A 1 370 ? 5.725 -2.343 -3.637 1.00 35.84 370 ALA A O 1
ATOM 2845 N N . PRO A 1 371 ? 5.003 -1.750 -5.688 1.00 31.75 371 PRO A N 1
ATOM 2846 C CA . PRO A 1 371 ? 4.403 -0.498 -5.238 1.00 31.75 371 PRO A CA 1
ATOM 2847 C C . PRO A 1 371 ? 3.124 -0.808 -4.443 1.00 31.75 371 PRO A C 1
ATOM 2849 O O . PRO A 1 371 ? 2.338 -1.665 -4.852 1.00 31.75 371 PRO A O 1
ATOM 2852 N N . ARG A 1 372 ? 2.920 -0.148 -3.294 1.00 35.19 372 ARG A N 1
ATOM 2853 C CA . ARG A 1 372 ? 1.729 -0.356 -2.445 1.00 35.19 372 ARG A CA 1
ATOM 2854 C C . ARG A 1 372 ? 0.779 0.837 -2.560 1.00 35.19 372 ARG A C 1
ATOM 2856 O O . ARG A 1 372 ? 1.206 1.953 -2.831 1.00 35.19 372 ARG A O 1
ATOM 2863 N N . SER A 1 373 ? -0.510 0.585 -2.356 1.00 28.72 373 SER A N 1
ATOM 2864 C CA . SER A 1 373 ? -1.549 1.616 -2.310 1.00 28.72 373 SER A CA 1
ATOM 2865 C C . SER A 1 373 ? -1.850 1.997 -0.856 1.00 28.72 373 SER A C 1
ATOM 2867 O O . SER A 1 373 ? -1.846 1.130 0.019 1.00 28.72 373 SER A O 1
ATOM 2869 N N . CYS A 1 374 ? -2.092 3.284 -0.604 1.00 27.92 374 CYS A N 1
ATOM 2870 C CA . CYS A 1 374 ? -2.441 3.829 0.710 1.00 27.92 374 CYS A CA 1
ATOM 2871 C C . CYS A 1 374 ? -3.951 4.116 0.794 1.00 27.92 374 CYS A C 1
ATOM 2873 O O . CYS A 1 374 ? -4.565 4.495 -0.199 1.00 27.92 374 CYS A O 1
ATOM 2875 N N . SER A 1 375 ? -4.535 3.977 1.990 1.00 27.95 375 SER A N 1
ATOM 2876 C CA . SER A 1 375 ? -5.960 4.214 2.276 1.00 27.95 375 SER A CA 1
ATOM 2877 C C . SER A 1 375 ? -6.138 5.391 3.242 1.00 27.95 375 SER A C 1
ATOM 2879 O O . SER A 1 375 ? -5.516 5.378 4.301 1.00 27.95 375 SER A O 1
ATOM 2881 N N . CYS A 1 376 ? -7.033 6.343 2.929 1.00 30.03 376 CYS A N 1
ATOM 2882 C CA . CYS A 1 376 ? -7.443 7.440 3.823 1.00 30.03 376 CYS A CA 1
ATOM 2883 C C . CYS A 1 376 ? -8.946 7.806 3.707 1.00 30.03 376 CYS A C 1
ATOM 2885 O O . CYS A 1 376 ? -9.589 7.568 2.688 1.00 30.03 376 CYS A O 1
ATOM 2887 N N . SER A 1 377 ? -9.477 8.373 4.802 1.00 29.20 377 SER A N 1
ATOM 2888 C CA . SER A 1 377 ? -10.897 8.575 5.174 1.00 29.20 377 SER A CA 1
ATOM 2889 C C . SER A 1 377 ? -11.653 9.715 4.445 1.00 29.20 377 SER A C 1
ATOM 2891 O O . SER A 1 377 ? -11.074 10.518 3.720 1.00 29.20 377 SER A O 1
ATOM 2893 N N . ARG A 1 378 ? -12.981 9.772 4.649 1.00 37.66 378 ARG A N 1
ATOM 2894 C CA . ARG A 1 378 ? -14.020 10.141 3.672 1.00 37.66 378 ARG A CA 1
ATOM 2895 C C . ARG A 1 378 ? -14.999 11.251 4.132 1.00 37.66 378 ARG A C 1
ATOM 2897 O O . ARG A 1 378 ? -16.200 11.006 4.149 1.00 37.66 378 ARG A O 1
ATOM 2904 N N . ASN A 1 379 ? -14.549 12.470 4.459 1.00 32.06 379 ASN A N 1
ATOM 2905 C CA . ASN A 1 379 ? -15.462 13.573 4.853 1.00 32.06 379 ASN A CA 1
ATOM 2906 C C . ASN A 1 379 ? -15.560 14.758 3.869 1.00 32.06 379 ASN A C 1
ATOM 2908 O O . ASN A 1 379 ? -14.561 15.199 3.312 1.00 32.06 379 ASN A O 1
ATOM 2912 N N . ALA A 1 380 ? -16.793 15.264 3.709 1.00 34.75 380 ALA A N 1
ATOM 2913 C CA . ALA A 1 380 ? -17.440 15.967 2.583 1.00 34.75 380 ALA A CA 1
ATOM 2914 C C . ALA A 1 380 ? -16.783 17.214 1.927 1.00 34.75 380 ALA A C 1
ATOM 2916 O O . ALA A 1 380 ? -17.343 17.741 0.972 1.00 34.75 380 ALA A O 1
ATOM 2917 N N . LEU A 1 381 ? -15.574 17.622 2.325 1.00 42.78 381 LEU A N 1
ATOM 2918 C CA . LEU A 1 381 ? -14.665 18.492 1.544 1.00 42.78 381 LEU A CA 1
ATOM 2919 C C . LEU A 1 381 ? -13.532 17.664 0.886 1.00 42.78 381 LEU A C 1
ATOM 2921 O O . LEU A 1 381 ? -12.426 18.135 0.638 1.00 42.78 381 LEU A O 1
ATOM 2925 N N . VAL A 1 382 ? -13.813 16.381 0.644 1.00 64.19 382 VAL A N 1
ATOM 2926 C CA . VAL A 1 382 ? -12.825 15.295 0.654 1.00 64.19 382 VAL A CA 1
ATOM 2927 C C . VAL A 1 382 ? -11.813 15.335 -0.488 1.00 64.19 382 VAL A C 1
ATOM 2929 O O . VAL A 1 382 ? -10.656 14.992 -0.275 1.00 64.19 382 VAL A O 1
ATOM 2932 N N . TRP A 1 383 ? -12.242 15.632 -1.717 1.00 79.88 383 TRP A N 1
ATOM 2933 C CA . TRP A 1 383 ? -11.442 15.280 -2.899 1.00 79.88 383 TRP A CA 1
ATOM 2934 C C . TRP A 1 383 ? -10.233 16.204 -3.077 1.00 79.88 383 TRP A C 1
ATOM 2936 O O . TRP A 1 383 ? -9.136 15.722 -3.336 1.00 79.88 383 TRP A O 1
ATOM 2946 N N . MET A 1 384 ? -10.399 17.512 -2.849 1.00 80.69 384 MET A N 1
ATOM 2947 C CA . MET A 1 384 ? -9.307 18.481 -2.976 1.00 80.69 384 MET A CA 1
ATOM 2948 C C . MET A 1 384 ? -8.272 18.302 -1.860 1.00 80.69 384 MET A C 1
ATOM 2950 O O . MET A 1 384 ? -7.075 18.368 -2.123 1.00 80.69 384 MET A O 1
ATOM 2954 N N . TRP A 1 385 ? -8.713 17.960 -0.643 1.00 81.19 385 TRP A N 1
ATOM 2955 C CA . TRP A 1 385 ? -7.816 17.567 0.448 1.00 81.19 385 TRP A CA 1
ATOM 2956 C C . TRP A 1 385 ? -7.078 16.258 0.155 1.00 81.19 385 TRP A C 1
ATOM 2958 O O . TRP A 1 385 ? -5.885 16.165 0.420 1.00 81.19 385 TRP A O 1
ATOM 2968 N N . GLN A 1 386 ? -7.738 15.258 -0.435 1.00 83.44 386 GLN A N 1
ATOM 2969 C CA . GLN A 1 386 ? -7.061 14.036 -0.884 1.00 83.44 386 GLN A CA 1
ATOM 2970 C C . GLN A 1 386 ? -6.000 14.335 -1.952 1.00 83.44 386 GLN A C 1
ATOM 2972 O O . GLN A 1 386 ? -4.875 13.848 -1.842 1.00 83.44 386 GLN A O 1
ATOM 2977 N N . CYS A 1 387 ? -6.323 15.179 -2.938 1.00 84.69 387 CYS A N 1
ATOM 2978 C CA . CYS A 1 387 ? -5.358 15.638 -3.935 1.00 84.69 387 CYS A CA 1
ATOM 2979 C C . CYS A 1 387 ? -4.194 16.396 -3.285 1.00 84.69 387 CYS A C 1
ATOM 2981 O O . CYS A 1 387 ? -3.045 16.148 -3.639 1.00 84.69 387 CYS A O 1
ATOM 2983 N N . PHE A 1 388 ? -4.472 17.256 -2.299 1.00 84.56 388 PHE A N 1
ATOM 2984 C CA . PHE A 1 388 ? -3.461 17.999 -1.549 1.00 84.56 388 PHE A CA 1
ATOM 2985 C C . PHE A 1 388 ? -2.506 17.079 -0.786 1.00 84.56 388 PHE A C 1
ATOM 2987 O O . PHE A 1 388 ? -1.297 17.255 -0.890 1.00 84.56 388 PHE A O 1
ATOM 2994 N N . TRP A 1 389 ? -3.009 16.063 -0.077 1.00 84.50 389 TRP A N 1
ATOM 2995 C CA . TRP A 1 389 ? -2.155 15.103 0.629 1.00 84.50 389 TRP A CA 1
ATOM 2996 C C . TRP A 1 389 ? -1.281 14.289 -0.332 1.00 84.50 389 TRP A C 1
ATOM 2998 O O . TRP A 1 389 ? -0.088 14.124 -0.079 1.00 84.50 389 TRP A O 1
ATOM 3008 N N . CYS A 1 390 ? -1.831 13.827 -1.460 1.00 85.56 390 CYS A N 1
ATOM 3009 C CA . CYS A 1 390 ? -1.041 13.146 -2.491 1.00 85.56 390 CYS A CA 1
ATOM 3010 C C . CYS A 1 390 ? 0.005 14.071 -3.120 1.00 85.56 390 CYS A C 1
ATOM 3012 O O . CYS A 1 390 ? 1.143 13.660 -3.338 1.00 85.56 390 CYS A O 1
ATOM 3014 N N . PHE A 1 391 ? -0.358 15.325 -3.385 1.00 87.00 391 PHE A N 1
ATOM 3015 C CA . PHE A 1 391 ? 0.563 16.332 -3.890 1.00 87.00 391 PHE A CA 1
ATOM 3016 C C . PHE A 1 391 ? 1.681 16.625 -2.886 1.00 87.00 391 PHE A C 1
ATOM 3018 O O . PHE A 1 391 ? 2.838 16.641 -3.283 1.00 87.00 391 PHE A O 1
ATOM 3025 N N . LEU A 1 392 ? 1.372 16.794 -1.599 1.00 86.75 392 LEU A N 1
ATOM 3026 C CA . LEU A 1 392 ? 2.359 17.040 -0.547 1.00 86.75 392 LEU A CA 1
ATOM 3027 C C . LEU A 1 392 ? 3.402 15.918 -0.520 1.00 86.75 392 LEU A C 1
ATOM 3029 O O . LEU A 1 392 ? 4.601 16.186 -0.505 1.00 86.75 392 LEU A O 1
ATOM 3033 N N . VAL A 1 393 ? 2.959 14.663 -0.622 1.00 85.88 393 VAL A N 1
ATOM 3034 C CA . VAL A 1 393 ? 3.852 13.506 -0.749 1.00 85.88 393 VAL A CA 1
ATOM 3035 C C . VAL A 1 393 ? 4.774 13.621 -1.973 1.00 85.88 393 VAL A C 1
ATOM 3037 O O . VAL A 1 393 ? 5.985 13.432 -1.852 1.00 85.88 393 VAL A O 1
ATOM 3040 N N . LEU A 1 394 ? 4.234 13.967 -3.146 1.00 85.69 394 LEU A N 1
ATOM 3041 C CA . LEU A 1 394 ? 5.027 14.156 -4.368 1.00 85.69 394 LEU A CA 1
ATOM 3042 C C . LEU A 1 394 ? 5.976 15.363 -4.272 1.00 85.69 394 LEU A C 1
ATOM 3044 O O . LEU A 1 394 ? 7.108 15.291 -4.751 1.00 85.69 394 LEU A O 1
ATOM 3048 N N . ALA A 1 395 ? 5.554 16.443 -3.619 1.00 85.62 395 ALA A N 1
ATOM 3049 C CA . ALA A 1 395 ? 6.338 17.652 -3.408 1.00 85.62 395 ALA A CA 1
ATOM 3050 C C . ALA A 1 395 ? 7.544 17.394 -2.499 1.00 85.62 395 ALA A C 1
ATOM 3052 O O . ALA A 1 395 ? 8.620 17.907 -2.784 1.00 85.62 395 ALA A O 1
ATOM 3053 N N . PHE A 1 396 ? 7.406 16.547 -1.471 1.00 85.62 396 PHE A N 1
ATOM 3054 C CA . PHE A 1 396 ? 8.538 16.092 -0.654 1.00 85.62 396 PHE A CA 1
ATOM 3055 C C . PHE A 1 396 ? 9.448 15.109 -1.396 1.00 85.62 396 PHE A C 1
ATOM 3057 O O . PHE A 1 396 ? 10.667 15.158 -1.242 1.00 85.62 396 PHE A O 1
ATOM 3064 N N . LEU A 1 397 ? 8.887 14.231 -2.229 1.00 82.19 397 LEU A N 1
ATOM 3065 C CA . LEU A 1 397 ? 9.670 13.255 -2.989 1.00 82.19 397 LEU A CA 1
ATOM 3066 C C . LEU A 1 397 ? 10.519 13.906 -4.098 1.00 82.19 397 LEU A C 1
ATOM 3068 O O . LEU A 1 397 ? 11.616 13.435 -4.398 1.00 82.19 397 LEU A O 1
ATOM 3072 N N . THR A 1 398 ? 10.029 14.997 -4.689 1.00 84.94 398 THR A N 1
ATOM 3073 C CA . THR A 1 398 ? 10.669 15.719 -5.803 1.00 84.94 398 THR A CA 1
ATOM 3074 C C . THR A 1 398 ? 12.084 16.240 -5.491 1.00 84.94 398 THR A C 1
ATOM 3076 O O . THR A 1 398 ? 12.971 16.006 -6.306 1.00 84.94 398 THR A O 1
ATOM 3079 N N . PRO A 1 399 ? 12.376 16.901 -4.353 1.00 82.38 399 PRO A N 1
ATOM 3080 C CA . PRO A 1 399 ? 13.748 17.262 -3.989 1.00 82.38 399 PRO A CA 1
ATOM 3081 C C . PRO A 1 399 ? 14.573 16.046 -3.544 1.00 82.38 399 PRO A C 1
ATOM 3083 O O . PRO A 1 399 ? 15.758 15.965 -3.856 1.00 82.38 399 PRO A O 1
ATOM 3086 N N . VAL A 1 400 ? 13.959 15.062 -2.875 1.00 81.75 400 VAL A N 1
ATOM 3087 C CA . VAL A 1 400 ? 14.662 13.857 -2.398 1.00 81.75 400 VAL A CA 1
ATOM 3088 C C . VAL A 1 400 ? 15.219 13.032 -3.561 1.00 81.75 400 VAL A C 1
ATOM 3090 O O . VAL A 1 400 ? 16.329 12.513 -3.460 1.00 81.75 400 VAL A O 1
ATOM 3093 N N . ILE A 1 401 ? 14.509 12.949 -4.694 1.00 82.88 401 ILE A N 1
ATOM 3094 C CA . ILE A 1 401 ? 14.977 12.187 -5.862 1.00 82.88 401 ILE A CA 1
ATOM 3095 C C . ILE A 1 401 ? 16.297 12.733 -6.424 1.00 82.88 401 ILE A C 1
ATOM 3097 O O . ILE A 1 401 ? 17.062 11.965 -6.998 1.00 82.88 401 ILE A O 1
ATOM 3101 N N . MET A 1 402 ? 16.603 14.023 -6.226 1.00 83.06 402 MET A N 1
ATOM 3102 C CA . MET A 1 402 ? 17.854 14.638 -6.687 1.00 83.06 402 MET A CA 1
ATOM 3103 C C . MET A 1 402 ? 19.077 14.180 -5.895 1.00 83.06 402 MET A C 1
ATOM 3105 O O . MET A 1 402 ? 20.174 14.130 -6.447 1.00 83.06 402 MET A O 1
ATOM 3109 N N . LEU A 1 403 ? 18.877 13.782 -4.637 1.00 82.56 403 LEU A N 1
ATOM 3110 C CA . LEU A 1 403 ? 19.922 13.213 -3.784 1.00 82.56 403 LEU A CA 1
ATOM 3111 C C . LEU A 1 403 ? 20.218 11.750 -4.130 1.00 82.56 403 LEU A C 1
ATOM 3113 O O . LEU A 1 403 ? 21.254 11.213 -3.742 1.00 82.56 403 LEU A O 1
ATOM 3117 N N . LEU A 1 404 ? 19.305 11.086 -4.842 1.00 83.25 404 LEU A N 1
ATOM 3118 C CA . LEU A 1 404 ? 19.447 9.685 -5.199 1.00 83.25 404 LEU A CA 1
ATOM 3119 C C . LEU A 1 404 ? 20.251 9.522 -6.505 1.00 83.25 404 LEU A C 1
ATOM 3121 O O . LEU A 1 404 ? 20.158 10.357 -7.417 1.00 83.25 404 LEU A O 1
ATOM 3125 N N . PRO A 1 405 ? 21.047 8.441 -6.620 1.00 84.44 405 PRO A N 1
ATOM 3126 C CA . PRO A 1 405 ? 21.775 8.135 -7.845 1.00 84.44 405 PRO A CA 1
ATOM 3127 C C . PRO A 1 405 ? 20.811 7.820 -8.999 1.00 84.44 405 PRO A C 1
ATOM 3129 O O . PRO A 1 405 ? 19.684 7.350 -8.803 1.00 84.44 405 PRO A O 1
ATOM 3132 N N . GLU A 1 406 ? 21.269 8.097 -10.218 1.00 89.50 406 GLU A N 1
ATOM 3133 C CA . GLU A 1 406 ? 20.544 7.787 -11.453 1.00 89.50 406 GLU A CA 1
ATOM 3134 C C . GLU A 1 406 ? 20.517 6.269 -11.712 1.00 89.50 406 GLU A C 1
ATOM 3136 O O . GLU A 1 406 ? 21.241 5.494 -11.087 1.00 89.50 406 GLU A O 1
ATOM 3141 N N . SER A 1 407 ? 19.671 5.820 -12.639 1.00 88.50 407 SER A N 1
ATOM 3142 C CA . SER A 1 407 ? 19.648 4.413 -13.040 1.00 88.50 407 SER A CA 1
ATOM 3143 C C . SER A 1 407 ? 20.990 3.960 -13.650 1.00 88.50 407 SER A C 1
ATOM 3145 O O . SER A 1 407 ? 21.410 4.517 -14.673 1.00 88.50 407 SER A O 1
ATOM 3147 N N . PRO A 1 408 ? 21.613 2.876 -13.142 1.00 88.12 408 PRO A N 1
ATOM 3148 C CA . PRO A 1 408 ? 22.903 2.397 -13.643 1.00 88.12 408 PRO A CA 1
ATOM 3149 C C . PRO A 1 408 ? 22.797 1.885 -15.087 1.00 88.12 408 PRO A C 1
ATOM 3151 O O . PRO A 1 408 ? 23.752 1.945 -15.857 1.00 88.12 408 PRO A O 1
ATOM 3154 N N . TYR A 1 409 ? 21.610 1.428 -15.499 1.00 85.94 409 TYR A N 1
ATOM 3155 C CA . TYR A 1 409 ? 21.352 0.992 -16.869 1.00 85.94 409 TYR A CA 1
ATOM 3156 C C . TYR A 1 409 ? 21.298 2.148 -17.866 1.00 85.94 409 TYR A C 1
ATOM 3158 O O . TYR A 1 409 ? 21.711 1.979 -19.016 1.00 85.94 409 TYR A O 1
ATOM 3166 N N . TRP A 1 410 ? 20.778 3.304 -17.448 1.00 88.56 410 TRP A N 1
ATOM 3167 C CA . TRP A 1 410 ? 20.777 4.501 -18.284 1.00 88.56 410 TRP A CA 1
ATOM 3168 C C . TRP A 1 410 ? 22.185 5.081 -18.406 1.00 88.56 410 TRP A C 1
ATOM 3170 O O . TRP A 1 410 ? 22.628 5.356 -19.522 1.00 88.56 410 TRP A O 1
ATOM 3180 N N . VAL A 1 411 ? 22.905 5.168 -17.282 1.00 89.94 411 VAL A N 1
ATOM 3181 C CA . VAL A 1 411 ? 24.301 5.627 -17.229 1.00 89.94 411 VAL A CA 1
ATOM 3182 C C . VAL A 1 411 ? 25.183 4.761 -18.131 1.00 89.94 411 VAL A C 1
ATOM 3184 O O . VAL A 1 411 ? 25.858 5.297 -19.004 1.00 89.94 411 VAL A O 1
ATOM 3187 N N . LEU A 1 412 ? 25.080 3.429 -18.041 1.00 89.12 412 LEU A N 1
ATOM 3188 C CA . LEU A 1 412 ? 25.852 2.502 -18.882 1.00 89.12 412 LEU A CA 1
ATOM 3189 C C . LEU A 1 412 ? 25.648 2.738 -20.384 1.00 89.12 412 LEU A C 1
ATOM 3191 O O . LEU A 1 412 ? 26.583 2.612 -21.169 1.00 89.12 412 LEU A O 1
ATOM 3195 N N . HIS A 1 413 ? 24.422 3.068 -20.792 1.00 85.00 413 HIS A N 1
ATOM 3196 C CA . HIS A 1 413 ? 24.091 3.283 -22.198 1.00 85.00 413 HIS A CA 1
ATOM 3197 C C . HIS A 1 413 ? 24.547 4.654 -22.728 1.00 85.00 413 HIS A C 1
ATOM 3199 O O . HIS A 1 413 ? 24.725 4.804 -23.935 1.00 85.00 413 HIS A O 1
ATOM 3205 N N . ARG A 1 414 ? 24.674 5.672 -21.866 1.00 87.62 414 ARG A N 1
ATOM 3206 C CA . ARG A 1 414 ? 24.919 7.068 -22.278 1.00 87.62 414 ARG A CA 1
ATOM 3207 C C . ARG A 1 414 ? 26.301 7.587 -21.922 1.00 87.62 414 ARG A C 1
ATOM 3209 O O . ARG A 1 414 ? 26.928 8.228 -22.753 1.00 87.62 414 ARG A O 1
ATOM 3216 N N . LEU A 1 415 ? 26.726 7.330 -20.693 1.00 88.88 415 LEU A N 1
ATOM 3217 C CA . LEU A 1 415 ? 27.945 7.861 -20.089 1.00 88.88 415 LEU A CA 1
ATOM 3218 C C . LEU A 1 415 ? 29.081 6.826 -20.075 1.00 88.88 415 LEU A C 1
ATOM 3220 O O . LEU A 1 415 ? 30.232 7.179 -19.857 1.00 88.88 415 LEU A O 1
ATOM 3224 N N . GLY A 1 416 ? 28.778 5.559 -20.369 1.00 90.31 416 GLY A N 1
ATOM 3225 C CA . GLY A 1 416 ? 29.770 4.496 -20.507 1.00 90.31 416 GLY A CA 1
ATOM 3226 C C . GLY A 1 416 ? 29.918 3.629 -19.258 1.00 90.31 416 GLY A C 1
ATOM 3227 O O . GLY A 1 416 ? 29.139 3.704 -18.309 1.00 90.31 416 GLY A O 1
ATOM 3228 N N . ALA A 1 417 ? 30.892 2.719 -19.300 1.00 89.75 417 ALA A N 1
ATOM 3229 C CA . ALA A 1 417 ? 31.036 1.675 -18.289 1.00 89.75 417 ALA A CA 1
ATOM 3230 C C . ALA A 1 417 ? 31.625 2.170 -16.963 1.00 89.75 417 ALA A C 1
ATOM 3232 O O . ALA A 1 417 ? 31.228 1.652 -15.927 1.00 89.75 417 ALA A O 1
ATOM 3233 N N . GLU A 1 418 ? 32.534 3.143 -17.003 1.00 90.62 418 GLU A N 1
ATOM 3234 C CA . GLU A 1 418 ? 33.223 3.673 -15.817 1.00 90.62 418 GLU A CA 1
ATOM 3235 C C . GLU A 1 418 ? 32.250 4.445 -14.916 1.00 90.62 418 GLU A C 1
ATOM 3237 O O . GLU A 1 418 ? 32.135 4.170 -13.726 1.00 90.62 418 GLU A O 1
ATOM 3242 N N . GLU A 1 419 ? 31.431 5.316 -15.507 1.00 90.12 419 GLU A N 1
ATOM 3243 C CA . GLU A 1 419 ? 30.374 6.037 -14.787 1.00 90.12 419 GLU A CA 1
ATOM 3244 C C . GLU A 1 419 ? 29.294 5.090 -14.245 1.00 90.12 419 GLU A C 1
ATOM 3246 O O . GLU A 1 419 ? 28.758 5.275 -13.149 1.00 90.12 419 GLU A O 1
ATOM 3251 N N . ALA A 1 420 ? 28.976 4.028 -14.991 1.00 88.94 420 ALA A N 1
ATOM 3252 C CA . ALA A 1 420 ? 28.048 3.004 -14.523 1.00 88.94 420 ALA A CA 1
ATOM 3253 C C . ALA A 1 420 ? 28.630 2.205 -13.352 1.00 88.94 420 ALA A C 1
ATOM 3255 O O . ALA A 1 420 ? 27.888 1.845 -12.439 1.00 88.94 420 ALA A O 1
ATOM 3256 N N . GLU A 1 421 ? 29.938 1.948 -13.358 1.00 90.19 421 GLU A N 1
ATOM 3257 C CA . GLU A 1 421 ? 30.650 1.331 -12.243 1.00 90.19 421 GLU A CA 1
ATOM 3258 C C . GLU A 1 421 ? 30.577 2.218 -11.002 1.00 90.19 421 GLU A C 1
ATOM 3260 O O . GLU A 1 421 ? 30.107 1.751 -9.968 1.00 90.19 421 GLU A O 1
ATOM 3265 N N . ALA A 1 422 ? 30.922 3.504 -11.112 1.00 88.56 422 ALA A N 1
ATOM 3266 C CA . ALA A 1 422 ? 30.824 4.458 -10.007 1.00 88.56 422 ALA A CA 1
ATOM 3267 C C . ALA A 1 422 ? 29.391 4.544 -9.449 1.00 88.56 422 ALA A C 1
ATOM 3269 O O . ALA A 1 422 ? 29.171 4.468 -8.238 1.00 88.56 422 ALA A O 1
ATOM 3270 N N . CYS A 1 423 ? 28.392 4.608 -10.334 1.00 86.25 423 CYS A N 1
ATOM 3271 C CA . CYS A 1 423 ? 26.980 4.579 -9.964 1.00 86.25 423 CYS A CA 1
ATOM 3272 C C . CYS A 1 423 ? 26.600 3.286 -9.218 1.00 86.25 423 CYS A C 1
ATOM 3274 O O . CYS A 1 423 ? 25.920 3.340 -8.191 1.00 86.25 423 CYS A O 1
ATOM 3276 N N . LEU A 1 424 ? 27.064 2.123 -9.687 1.00 83.94 424 LEU A N 1
ATOM 3277 C CA . LEU A 1 424 ? 26.844 0.836 -9.024 1.00 83.94 424 LEU A CA 1
ATOM 3278 C C . LEU A 1 424 ? 27.568 0.744 -7.681 1.00 83.94 424 LEU A C 1
ATOM 3280 O O . LEU A 1 424 ? 26.995 0.198 -6.742 1.00 83.94 424 LEU A O 1
ATOM 3284 N N . VAL A 1 425 ? 28.782 1.281 -7.559 1.00 83.81 425 VAL A N 1
ATOM 3285 C CA . VAL A 1 425 ? 29.519 1.337 -6.290 1.00 83.81 425 VAL A CA 1
ATOM 3286 C C . VAL A 1 425 ? 28.743 2.173 -5.277 1.00 83.81 425 VAL A C 1
ATOM 3288 O O . VAL A 1 425 ? 28.580 1.733 -4.143 1.00 83.81 425 VAL A O 1
ATOM 3291 N N . LEU A 1 426 ? 28.170 3.311 -5.680 1.00 81.25 426 LEU A N 1
ATOM 3292 C CA . LEU A 1 426 ? 27.315 4.131 -4.812 1.00 81.25 426 LEU A CA 1
ATOM 3293 C C . LEU A 1 426 ? 26.003 3.419 -4.440 1.00 81.25 426 LEU A C 1
ATOM 3295 O O . LEU A 1 426 ? 25.594 3.416 -3.277 1.00 81.25 426 LEU A O 1
ATOM 3299 N N . LEU A 1 427 ? 25.347 2.782 -5.413 1.00 78.50 427 LEU A N 1
ATOM 3300 C CA . LEU A 1 427 ? 24.066 2.088 -5.234 1.00 78.50 427 LEU A CA 1
ATOM 3301 C C . LEU A 1 427 ? 24.172 0.807 -4.409 1.00 78.50 427 LEU A C 1
ATOM 3303 O O . LEU A 1 427 ? 23.270 0.483 -3.639 1.00 78.50 427 LEU A O 1
ATOM 3307 N N . ARG A 1 428 ? 25.243 0.041 -4.608 1.00 76.75 428 ARG A N 1
ATOM 3308 C CA . ARG A 1 428 ? 25.500 -1.218 -3.908 1.00 76.75 428 ARG A CA 1
ATOM 3309 C C . ARG A 1 428 ? 26.376 -0.999 -2.679 1.00 76.75 428 ARG A C 1
ATOM 3311 O O . ARG A 1 428 ? 26.475 -1.902 -1.869 1.00 76.75 428 ARG A O 1
ATOM 3318 N N . ARG A 1 429 ? 27.011 0.164 -2.513 1.00 70.31 429 ARG A N 1
ATOM 3319 C CA . ARG A 1 429 ? 27.988 0.433 -1.441 1.00 70.31 429 ARG A CA 1
ATOM 3320 C C . ARG A 1 429 ? 29.038 -0.691 -1.314 1.00 70.31 429 ARG A C 1
ATOM 3322 O O . ARG A 1 429 ? 29.402 -1.080 -0.211 1.00 70.31 429 ARG A O 1
ATOM 3329 N N . ARG A 1 430 ? 29.480 -1.249 -2.452 1.00 70.75 430 ARG A N 1
ATOM 3330 C CA . ARG A 1 430 ? 30.501 -2.312 -2.560 1.00 70.75 430 ARG A CA 1
ATOM 3331 C C . ARG A 1 430 ? 31.455 -2.004 -3.709 1.00 70.75 430 ARG A C 1
ATOM 3333 O O . ARG A 1 430 ? 31.010 -1.484 -4.726 1.00 70.75 430 ARG A O 1
ATOM 3340 N N . THR A 1 431 ? 32.722 -2.385 -3.580 1.00 73.12 431 THR A N 1
ATOM 3341 C CA . THR A 1 431 ? 33.728 -2.245 -4.651 1.00 73.12 431 THR A CA 1
ATOM 3342 C C . THR A 1 431 ? 33.636 -3.367 -5.691 1.00 73.12 431 THR A C 1
ATOM 3344 O O . THR A 1 431 ? 33.935 -3.160 -6.860 1.00 73.12 431 THR A O 1
ATOM 3347 N N . ASP A 1 432 ? 33.136 -4.546 -5.307 1.00 77.06 432 ASP A N 1
ATOM 3348 C CA . ASP A 1 432 ? 33.011 -5.713 -6.193 1.00 77.06 432 ASP A CA 1
ATOM 3349 C C . ASP A 1 432 ? 31.730 -5.665 -7.049 1.00 77.06 432 ASP A C 1
ATOM 3351 O O . ASP A 1 432 ? 30.819 -6.487 -6.908 1.00 77.06 432 ASP A O 1
ATOM 3355 N N . VAL A 1 433 ? 31.629 -4.682 -7.946 1.00 82.12 433 VAL A N 1
ATOM 3356 C CA . VAL A 1 433 ? 30.476 -4.516 -8.859 1.00 82.12 433 VAL A CA 1
ATOM 3357 C C . VAL A 1 433 ? 30.726 -5.045 -10.272 1.00 82.12 433 VAL A C 1
ATOM 3359 O O . VAL A 1 433 ? 29.793 -5.148 -11.066 1.00 82.12 433 VAL A O 1
ATOM 3362 N N . MET A 1 434 ? 31.954 -5.468 -10.583 1.00 83.00 434 MET A N 1
ATOM 3363 C CA . MET A 1 434 ? 32.350 -5.884 -11.936 1.00 83.00 434 MET A CA 1
ATOM 3364 C C . MET A 1 434 ? 31.550 -7.070 -12.483 1.00 83.00 434 MET A C 1
ATOM 3366 O O . MET A 1 434 ? 31.257 -7.123 -13.677 1.00 83.00 434 MET A O 1
ATOM 3370 N N . VAL A 1 435 ? 31.143 -8.009 -11.624 1.00 81.12 435 VAL A N 1
ATOM 3371 C CA . VAL A 1 435 ? 30.295 -9.149 -12.024 1.00 81.12 435 VAL A CA 1
ATOM 3372 C C . VAL A 1 435 ? 28.897 -8.678 -12.441 1.00 81.12 435 VAL A C 1
ATOM 3374 O O . VAL A 1 435 ? 28.323 -9.180 -13.403 1.00 81.12 435 VAL A O 1
ATOM 3377 N N . GLU A 1 436 ? 28.349 -7.683 -11.743 1.00 80.44 436 GLU A N 1
ATOM 3378 C CA . GLU A 1 436 ? 27.051 -7.096 -12.079 1.00 80.44 436 GLU A CA 1
ATOM 3379 C C . GLU A 1 436 ? 27.155 -6.252 -13.355 1.00 80.44 436 GLU A C 1
ATOM 3381 O O . GLU A 1 436 ? 26.343 -6.409 -14.263 1.00 80.44 436 GLU A O 1
ATOM 3386 N N . LEU A 1 437 ? 28.206 -5.438 -13.478 1.00 86.12 437 LEU A N 1
ATOM 3387 C CA . LEU A 1 437 ? 28.459 -4.605 -14.653 1.00 86.12 437 LEU A CA 1
ATOM 3388 C C . LEU A 1 437 ? 28.661 -5.436 -15.931 1.00 86.12 437 LEU A C 1
ATOM 3390 O O . LEU A 1 437 ? 28.128 -5.098 -16.989 1.00 86.12 437 LEU A O 1
ATOM 3394 N N . THR A 1 438 ? 29.407 -6.540 -15.850 1.00 85.50 438 THR A N 1
ATOM 3395 C CA . THR A 1 438 ? 29.593 -7.471 -16.979 1.00 85.50 438 THR A CA 1
ATOM 3396 C C . THR A 1 438 ? 28.282 -8.149 -17.363 1.00 85.50 438 THR A C 1
ATOM 3398 O O . THR A 1 438 ? 27.914 -8.124 -18.538 1.00 85.50 438 THR A O 1
ATOM 3401 N N . ALA A 1 439 ? 27.504 -8.630 -16.387 1.00 79.88 439 ALA A N 1
ATOM 3402 C CA . ALA A 1 439 ? 26.169 -9.168 -16.641 1.00 79.88 439 ALA A CA 1
ATOM 3403 C C . ALA A 1 439 ? 25.232 -8.132 -17.296 1.00 79.88 439 ALA A C 1
ATOM 3405 O O . ALA A 1 439 ? 24.458 -8.473 -18.193 1.00 79.88 439 ALA A O 1
ATOM 3406 N N . MET A 1 440 ? 25.322 -6.854 -16.908 1.00 81.81 440 MET A N 1
ATOM 3407 C CA . MET A 1 440 ? 24.566 -5.770 -17.543 1.00 81.81 440 MET A CA 1
ATOM 3408 C C . MET A 1 440 ? 24.971 -5.576 -19.010 1.00 81.81 440 MET A C 1
ATOM 3410 O O . MET A 1 440 ? 24.085 -5.499 -19.866 1.00 81.81 440 MET A O 1
ATOM 3414 N N . LYS A 1 441 ? 26.274 -5.556 -19.320 1.00 85.88 441 LYS A N 1
ATOM 3415 C CA . LYS A 1 441 ? 26.793 -5.436 -20.697 1.00 85.88 441 LYS A CA 1
ATOM 3416 C C . LYS A 1 441 ? 26.359 -6.610 -21.579 1.00 85.88 441 LYS A C 1
ATOM 3418 O O . LYS A 1 441 ? 25.845 -6.403 -22.676 1.00 85.88 441 LYS A O 1
ATOM 3423 N N . GLU A 1 442 ? 26.484 -7.836 -21.081 1.00 81.38 442 GLU A N 1
ATOM 3424 C CA . GLU A 1 442 ? 26.051 -9.049 -21.790 1.00 81.38 442 GLU A CA 1
ATOM 3425 C C . GLU A 1 442 ? 24.537 -9.039 -22.044 1.00 81.38 442 GLU A C 1
ATOM 3427 O O . GLU A 1 442 ? 24.071 -9.323 -23.153 1.00 81.38 442 GLU A O 1
ATOM 3432 N N . SER A 1 443 ? 23.750 -8.605 -21.051 1.00 76.88 443 SER A N 1
ATOM 3433 C CA . SER A 1 443 ? 22.300 -8.459 -21.208 1.00 76.88 443 SER A CA 1
ATOM 3434 C C . SER A 1 443 ? 21.921 -7.441 -22.293 1.00 76.88 443 SER A C 1
ATOM 3436 O O . SER A 1 443 ? 20.895 -7.608 -22.956 1.00 76.88 443 SER A O 1
ATOM 3438 N N . GLN A 1 444 ? 22.743 -6.409 -22.507 1.00 77.31 444 GLN A N 1
ATOM 3439 C CA . GLN A 1 444 ? 22.546 -5.401 -23.551 1.00 77.31 444 GLN A CA 1
ATOM 3440 C C . GLN A 1 444 ? 22.965 -5.887 -24.944 1.00 77.31 444 GLN A C 1
ATOM 3442 O O . GLN A 1 444 ? 22.357 -5.471 -25.932 1.00 77.31 444 GLN A O 1
ATOM 3447 N N . ALA A 1 445 ? 23.984 -6.744 -25.034 1.00 79.94 445 ALA A N 1
ATOM 3448 C CA . ALA A 1 445 ? 24.537 -7.218 -26.302 1.00 79.94 445 ALA A CA 1
ATOM 3449 C C . ALA A 1 445 ? 23.654 -8.270 -26.994 1.00 79.94 445 ALA A C 1
ATOM 3451 O O . ALA A 1 445 ? 23.569 -8.305 -28.223 1.00 79.94 445 ALA A O 1
ATOM 3452 N N . TYR A 1 446 ? 22.971 -9.114 -26.220 1.00 80.50 446 TYR A N 1
ATOM 3453 C CA . TYR A 1 446 ? 22.180 -10.213 -26.771 1.00 80.50 446 TYR A CA 1
ATOM 3454 C C . TYR A 1 446 ? 20.900 -9.732 -27.472 1.00 80.50 446 TYR A C 1
ATOM 3456 O O . TYR A 1 446 ? 20.054 -9.039 -26.894 1.00 80.50 446 TYR A O 1
ATOM 3464 N N . ARG A 1 447 ? 20.752 -10.139 -28.738 1.00 78.12 447 ARG A N 1
ATOM 3465 C CA . ARG A 1 447 ? 19.604 -9.834 -29.599 1.00 78.12 447 ARG A CA 1
ATOM 3466 C C . ARG A 1 447 ? 18.651 -11.022 -29.657 1.00 78.12 447 ARG A C 1
ATOM 3468 O O . ARG A 1 447 ? 19.068 -12.154 -29.865 1.00 78.12 447 ARG A O 1
ATOM 3475 N N . ILE A 1 448 ? 17.360 -10.739 -29.508 1.00 75.50 448 ILE A N 1
ATOM 3476 C CA . ILE A 1 448 ? 16.295 -11.746 -29.530 1.00 75.50 448 ILE A CA 1
ATOM 3477 C C . ILE A 1 448 ? 15.717 -11.829 -30.953 1.00 75.50 448 ILE A C 1
ATOM 3479 O O . ILE A 1 448 ? 15.507 -10.780 -31.570 1.00 75.50 448 ILE A O 1
ATOM 3483 N N . PRO A 1 449 ? 15.402 -13.031 -31.470 1.00 83.25 449 PRO A N 1
ATOM 3484 C CA . PRO A 1 449 ? 14.678 -13.187 -32.727 1.00 83.25 449 PRO A CA 1
ATOM 3485 C C . PRO A 1 449 ? 13.323 -12.467 -32.717 1.00 83.25 449 PRO A C 1
ATOM 3487 O O . PRO A 1 449 ? 12.623 -12.437 -31.700 1.00 83.25 449 PRO A O 1
ATOM 3490 N N . MET A 1 450 ? 12.907 -11.949 -33.874 1.00 80.94 450 MET A N 1
ATOM 3491 C CA . MET A 1 450 ? 11.677 -11.157 -34.007 1.00 80.94 450 MET A CA 1
ATOM 3492 C C . MET A 1 450 ? 10.428 -11.895 -33.488 1.00 80.94 450 MET A C 1
ATOM 3494 O O . MET A 1 450 ? 9.651 -11.308 -32.742 1.00 80.94 450 MET A O 1
ATOM 3498 N N . SER A 1 451 ? 10.274 -13.193 -33.781 1.00 81.12 451 SER A N 1
ATOM 3499 C CA . SER A 1 451 ? 9.128 -14.000 -33.317 1.00 81.12 451 SER A CA 1
ATOM 3500 C C . SER A 1 451 ? 9.003 -14.041 -31.785 1.00 81.12 451 SER A C 1
ATOM 3502 O O . SER A 1 451 ? 7.925 -13.802 -31.238 1.00 81.12 451 SER A O 1
ATOM 3504 N N . SER A 1 452 ? 10.114 -14.250 -31.070 1.00 83.06 452 SER A N 1
ATOM 3505 C CA . SER A 1 452 ? 10.110 -14.264 -29.602 1.00 83.06 452 SER A CA 1
ATOM 3506 C C . SER A 1 452 ? 9.857 -12.872 -29.014 1.00 83.06 452 SER A C 1
ATOM 3508 O O . SER A 1 452 ? 9.290 -12.765 -27.928 1.00 83.06 452 SER A O 1
ATOM 3510 N N . SER A 1 453 ? 10.251 -11.809 -29.722 1.00 83.69 453 SER A N 1
ATOM 3511 C CA . SER A 1 453 ? 9.946 -10.426 -29.345 1.00 83.69 453 SER A CA 1
ATOM 3512 C C . SER A 1 453 ? 8.451 -10.110 -29.484 1.00 83.69 453 SER A C 1
ATOM 3514 O O . SER A 1 453 ? 7.863 -9.529 -28.575 1.00 83.69 453 SER A O 1
ATOM 3516 N N . VAL A 1 454 ? 7.810 -10.558 -30.571 1.00 86.94 454 VAL A N 1
ATOM 3517 C CA . VAL A 1 454 ? 6.364 -10.373 -30.801 1.00 86.94 454 VAL A CA 1
ATOM 3518 C C . VAL A 1 454 ? 5.541 -11.114 -29.750 1.00 86.94 454 VAL A C 1
ATOM 3520 O O . VAL A 1 454 ? 4.650 -10.526 -29.144 1.00 86.94 454 VAL A O 1
ATOM 3523 N N . TYR A 1 455 ? 5.872 -12.377 -29.467 1.00 88.12 455 TYR A N 1
ATOM 3524 C CA . TYR A 1 455 ? 5.191 -13.150 -28.422 1.00 88.12 455 TYR A CA 1
ATOM 3525 C C . TYR A 1 455 ? 5.304 -12.477 -27.043 1.00 88.12 455 TYR A C 1
ATOM 3527 O O . TYR A 1 455 ? 4.320 -12.339 -26.320 1.00 88.12 455 TYR A O 1
ATOM 3535 N N . LYS A 1 456 ? 6.495 -11.987 -26.704 1.00 86.00 456 LYS A N 1
ATOM 3536 C CA . LYS A 1 456 ? 6.760 -11.244 -25.471 1.00 86.00 456 LYS A CA 1
ATOM 3537 C C . LYS A 1 456 ? 5.976 -9.937 -25.385 1.00 86.00 456 LYS A C 1
ATOM 3539 O O . LYS A 1 456 ? 5.466 -9.612 -24.316 1.00 86.00 456 LYS A O 1
ATOM 3544 N N . ALA A 1 457 ? 5.857 -9.215 -26.498 1.00 87.50 457 ALA A N 1
ATOM 3545 C CA . ALA A 1 457 ? 5.034 -8.018 -26.579 1.00 87.50 457 ALA A CA 1
ATOM 3546 C C . ALA A 1 457 ? 3.544 -8.334 -26.387 1.00 87.50 457 ALA A C 1
ATOM 3548 O O . ALA A 1 457 ? 2.872 -7.660 -25.613 1.00 87.50 457 ALA A O 1
ATOM 3549 N N . ALA A 1 458 ? 3.048 -9.410 -27.003 1.00 90.12 458 ALA A N 1
ATOM 3550 C CA . ALA A 1 458 ? 1.664 -9.851 -26.848 1.00 90.12 458 ALA A CA 1
ATOM 3551 C C . ALA A 1 458 ? 1.334 -10.248 -25.398 1.00 90.12 458 ALA A C 1
ATOM 3553 O O . ALA A 1 458 ? 0.323 -9.808 -24.855 1.00 90.12 458 ALA A O 1
ATOM 3554 N N . VAL A 1 459 ? 2.203 -11.024 -24.736 1.00 89.88 459 VAL A N 1
ATOM 3555 C CA . VAL A 1 459 ? 2.001 -11.393 -23.323 1.00 89.88 459 VAL A CA 1
ATOM 3556 C C . VAL A 1 459 ? 2.148 -10.182 -22.400 1.00 89.88 459 VAL A C 1
ATOM 3558 O O . VAL A 1 459 ? 1.354 -10.030 -21.476 1.00 89.88 459 VAL A O 1
ATOM 3561 N N . GLY A 1 460 ? 3.109 -9.291 -22.667 1.00 88.62 460 GLY A N 1
ATOM 3562 C CA . GLY A 1 460 ? 3.247 -8.017 -21.956 1.00 88.62 460 GLY A CA 1
ATOM 3563 C C . GLY A 1 460 ? 1.980 -7.166 -22.047 1.00 88.62 460 GLY A C 1
ATOM 3564 O O . GLY A 1 460 ? 1.484 -6.703 -21.026 1.00 88.62 460 GLY A O 1
ATOM 3565 N N . MET A 1 461 ? 1.396 -7.052 -23.242 1.00 90.38 461 MET A N 1
ATOM 3566 C CA . MET A 1 461 ? 0.147 -6.322 -23.469 1.00 90.38 461 MET A CA 1
ATOM 3567 C C . MET A 1 461 ? -1.026 -6.971 -22.730 1.00 90.38 461 MET A C 1
ATOM 3569 O O . MET A 1 461 ? -1.818 -6.276 -22.100 1.00 90.38 461 MET A O 1
ATOM 3573 N N . GLY A 1 462 ? -1.104 -8.306 -22.742 1.00 90.75 462 GLY A N 1
ATOM 3574 C CA . GLY A 1 462 ? -2.089 -9.057 -21.964 1.00 90.75 462 GLY A CA 1
ATOM 3575 C C . GLY A 1 462 ? -1.979 -8.794 -20.458 1.00 90.75 462 GLY A C 1
ATOM 3576 O O . GLY A 1 462 ? -2.992 -8.524 -19.817 1.00 90.75 462 GLY A O 1
ATOM 3577 N N . LEU A 1 463 ? -0.757 -8.792 -19.902 1.00 89.69 463 LEU A N 1
ATOM 3578 C CA . LEU A 1 463 ? -0.508 -8.430 -18.498 1.00 89.69 463 LEU A CA 1
ATOM 3579 C C . LEU A 1 463 ? -1.003 -7.013 -18.196 1.00 89.69 463 LEU A C 1
ATOM 3581 O O . LEU A 1 463 ? -1.666 -6.802 -17.187 1.00 89.69 463 LEU A O 1
ATOM 3585 N N . THR A 1 464 ? -0.715 -6.055 -19.076 1.00 90.75 464 THR A N 1
ATOM 3586 C CA . THR A 1 464 ? -1.120 -4.655 -18.919 1.00 90.75 464 THR A CA 1
ATOM 3587 C C . THR A 1 464 ? -2.636 -4.463 -18.975 1.00 90.75 464 THR A C 1
ATOM 3589 O O . THR A 1 464 ? -3.177 -3.733 -18.146 1.00 90.75 464 THR A O 1
ATOM 3592 N N . ILE A 1 465 ? -3.331 -5.116 -19.910 1.00 91.56 465 ILE A N 1
ATOM 3593 C CA . ILE A 1 465 ? -4.792 -5.007 -20.054 1.00 91.56 465 ILE A CA 1
ATOM 3594 C C . ILE A 1 465 ? -5.499 -5.616 -18.839 1.00 91.56 465 ILE A C 1
ATOM 3596 O O . ILE A 1 465 ? -6.375 -4.978 -18.257 1.00 91.56 465 ILE A O 1
ATOM 3600 N N . VAL A 1 466 ? -5.094 -6.818 -18.411 1.00 91.88 466 VAL A N 1
ATOM 3601 C CA . VAL A 1 466 ? -5.667 -7.456 -17.213 1.00 91.88 466 VAL A CA 1
ATOM 3602 C C . VAL A 1 466 ? -5.401 -6.598 -15.975 1.00 91.88 466 VAL A C 1
ATOM 3604 O O . VAL A 1 466 ? -6.311 -6.359 -15.181 1.00 91.88 466 VAL A O 1
ATOM 3607 N N . LEU A 1 467 ? -4.182 -6.070 -15.837 1.00 89.44 467 LEU A N 1
ATOM 3608 C CA . LEU A 1 467 ? -3.817 -5.187 -14.735 1.00 89.44 467 LEU A CA 1
ATOM 3609 C C . LEU A 1 467 ? -4.672 -3.915 -14.709 1.00 89.44 467 LEU A C 1
ATOM 3611 O O . LEU A 1 467 ? -5.209 -3.572 -13.659 1.00 89.44 467 LEU A O 1
ATOM 3615 N N . SER A 1 468 ? -4.838 -3.258 -15.857 1.00 89.88 468 SER A N 1
ATOM 3616 C CA . SER A 1 468 ? -5.672 -2.065 -16.026 1.00 89.88 468 SER A CA 1
ATOM 3617 C C . SER A 1 468 ? -7.108 -2.295 -15.559 1.00 89.88 468 SER A C 1
ATOM 3619 O O . SER A 1 468 ? -7.573 -1.635 -14.628 1.00 89.88 468 SER A O 1
ATOM 3621 N N . LEU A 1 469 ? -7.773 -3.304 -16.122 1.00 90.25 469 LEU A N 1
ATOM 3622 C CA . LEU A 1 469 ? -9.164 -3.630 -15.810 1.00 90.25 469 LEU A CA 1
ATOM 3623 C C . LEU A 1 469 ? -9.356 -4.084 -14.349 1.00 90.25 469 LEU A C 1
ATOM 3625 O O . LEU A 1 469 ? -10.407 -3.837 -13.761 1.00 90.25 469 LEU A O 1
ATOM 3629 N N . SER A 1 470 ? -8.342 -4.709 -13.740 1.00 88.56 470 SER A N 1
ATOM 3630 C CA . SER A 1 470 ? -8.380 -5.169 -12.341 1.00 88.56 470 SER A CA 1
ATOM 3631 C C . SER A 1 470 ? -8.128 -4.076 -11.288 1.00 88.56 470 SER A C 1
ATOM 3633 O O . SER A 1 470 ? -8.324 -4.318 -10.093 1.00 88.56 470 SER A O 1
ATOM 3635 N N . LEU A 1 471 ? -7.671 -2.887 -11.700 1.00 85.75 471 LEU A N 1
ATOM 3636 C CA . LEU A 1 471 ? -7.359 -1.773 -10.802 1.00 85.75 471 LEU A CA 1
ATOM 3637 C C . LEU A 1 471 ? -8.487 -0.738 -10.779 1.00 85.75 471 LEU A C 1
ATOM 3639 O O . LEU A 1 471 ? -9.358 -0.807 -9.913 1.00 85.75 471 LEU A O 1
ATOM 3643 N N . LEU A 1 472 ? -8.466 0.234 -11.696 1.00 84.25 472 LEU A N 1
ATOM 3644 C CA . LEU A 1 472 ? -9.372 1.383 -11.637 1.00 84.25 472 LEU A CA 1
ATOM 3645 C C . LEU A 1 472 ? -10.841 0.986 -11.888 1.00 84.25 472 LEU A C 1
ATOM 3647 O O . LEU A 1 472 ? -11.666 1.283 -11.021 1.00 84.25 472 LEU A O 1
ATOM 3651 N N . PRO A 1 473 ? -11.193 0.288 -12.987 1.00 88.06 473 PRO A N 1
ATOM 3652 C CA . PRO A 1 473 ? -12.594 -0.001 -13.310 1.00 88.06 473 PRO A CA 1
ATOM 3653 C C . PRO A 1 473 ? -13.267 -0.889 -12.258 1.00 88.06 473 PRO A C 1
ATOM 3655 O O . PRO A 1 473 ? -14.393 -0.629 -11.837 1.00 88.06 473 PRO A O 1
ATOM 3658 N N . LEU A 1 474 ? -12.537 -1.887 -11.746 1.00 88.50 474 LEU A N 1
ATOM 3659 C CA . LEU A 1 474 ? -13.015 -2.749 -10.668 1.00 88.50 474 LEU A CA 1
ATOM 3660 C C . LEU A 1 474 ? -13.274 -1.981 -9.366 1.00 88.50 474 LEU A C 1
ATOM 3662 O O . LEU A 1 474 ? -14.326 -2.171 -8.757 1.00 88.50 474 LEU A O 1
ATOM 3666 N N . ASN A 1 475 ? -12.373 -1.077 -8.965 1.00 87.69 475 ASN A N 1
ATOM 3667 C CA . ASN A 1 475 ? -12.575 -0.241 -7.778 1.00 87.69 475 ASN A CA 1
ATOM 3668 C C . ASN A 1 475 ? -13.818 0.656 -7.918 1.00 87.69 475 ASN A C 1
ATOM 3670 O O . ASN A 1 475 ? -14.600 0.768 -6.972 1.00 87.69 475 ASN A O 1
ATOM 3674 N N . ILE A 1 476 ? -14.024 1.257 -9.097 1.00 84.56 476 ILE A N 1
ATOM 3675 C CA . ILE A 1 476 ? -15.203 2.086 -9.394 1.00 84.56 476 ILE A CA 1
ATOM 3676 C C . ILE A 1 476 ? -16.477 1.243 -9.313 1.00 84.56 476 ILE A C 1
ATOM 3678 O O . ILE A 1 476 ? -17.435 1.631 -8.642 1.00 84.56 476 ILE A O 1
ATOM 3682 N N . TYR A 1 477 ? -16.485 0.063 -9.929 1.00 87.44 477 TYR A N 1
ATOM 3683 C CA . TYR A 1 477 ? -17.631 -0.840 -9.894 1.00 87.44 477 TYR A CA 1
ATOM 3684 C C . TYR A 1 477 ? -17.991 -1.274 -8.467 1.00 87.44 477 TYR A C 1
ATOM 3686 O O . TYR A 1 477 ? -19.144 -1.134 -8.060 1.00 87.44 477 TYR A O 1
ATOM 3694 N N . VAL A 1 478 ? -17.015 -1.710 -7.662 1.00 87.12 478 VAL A N 1
ATOM 3695 C CA . VAL A 1 478 ? -17.250 -2.098 -6.258 1.00 87.12 478 VAL A CA 1
ATOM 3696 C C . VAL A 1 478 ? -17.759 -0.918 -5.429 1.00 87.12 478 VAL A C 1
ATOM 3698 O O . VAL A 1 478 ? -18.667 -1.095 -4.613 1.00 87.12 478 VAL A O 1
ATOM 3701 N N . ALA A 1 479 ? -17.236 0.292 -5.652 1.00 83.31 479 ALA A N 1
ATOM 3702 C CA . ALA A 1 479 ? -17.739 1.497 -4.996 1.00 83.31 479 ALA A CA 1
ATOM 3703 C C . ALA A 1 479 ? -19.211 1.761 -5.342 1.00 83.31 479 ALA A C 1
ATOM 3705 O O . ALA A 1 479 ? -20.026 1.959 -4.439 1.00 83.31 479 ALA A O 1
ATOM 3706 N N . ARG A 1 480 ? -19.572 1.711 -6.631 1.00 81.56 480 ARG A N 1
ATOM 3707 C CA . ARG A 1 480 ? -20.950 1.930 -7.103 1.00 81.56 480 ARG A CA 1
ATOM 3708 C C . ARG A 1 480 ? -21.912 0.867 -6.574 1.00 81.56 480 ARG A C 1
ATOM 3710 O O . ARG A 1 480 ? -22.997 1.202 -6.106 1.00 81.56 480 ARG A O 1
ATOM 3717 N N . VAL A 1 481 ? -21.509 -0.404 -6.594 1.00 83.38 481 VAL A N 1
ATOM 3718 C CA . VAL A 1 481 ? -22.306 -1.513 -6.046 1.00 83.38 481 VAL A CA 1
ATOM 3719 C C . VAL A 1 481 ? -22.488 -1.364 -4.533 1.00 83.38 481 VAL A C 1
ATOM 3721 O O . VAL A 1 481 ? -23.602 -1.505 -4.036 1.00 83.38 481 VAL A O 1
ATOM 3724 N N . GLY A 1 482 ? -21.430 -1.014 -3.795 1.00 79.19 482 GLY A N 1
ATOM 3725 C CA . GLY A 1 482 ? -21.501 -0.778 -2.350 1.00 79.19 482 GLY A CA 1
ATOM 3726 C C . GLY A 1 482 ? -22.435 0.375 -1.974 1.00 79.19 482 GLY A C 1
ATOM 3727 O O . GLY A 1 482 ? -23.230 0.238 -1.043 1.00 79.19 482 GLY A O 1
ATOM 3728 N N . LEU A 1 483 ? -22.392 1.484 -2.724 1.00 73.31 483 LEU A N 1
ATOM 3729 C CA . LEU A 1 483 ? -23.309 2.617 -2.550 1.00 73.31 483 LEU A CA 1
ATOM 3730 C C . LEU A 1 483 ? -24.768 2.219 -2.787 1.00 73.31 483 LEU A C 1
ATOM 3732 O O . LEU A 1 483 ? -25.626 2.585 -1.988 1.00 73.31 483 LEU A O 1
ATOM 3736 N N . GLY A 1 484 ? -25.034 1.417 -3.822 1.00 69.19 484 GLY A N 1
ATOM 3737 C CA . GLY A 1 484 ? -26.379 0.927 -4.135 1.00 69.19 484 GLY A CA 1
ATOM 3738 C C . GLY A 1 484 ? -27.028 0.089 -3.026 1.00 69.19 484 GLY A C 1
ATOM 3739 O O . GLY A 1 484 ? -28.250 0.006 -2.977 1.00 69.19 484 GLY A O 1
ATOM 3740 N N . TYR A 1 485 ? -26.234 -0.495 -2.121 1.00 72.31 485 TYR A N 1
ATOM 3741 C CA . TYR A 1 485 ? -26.707 -1.300 -0.986 1.00 72.31 485 TYR A CA 1
ATOM 3742 C C . TYR A 1 485 ? -26.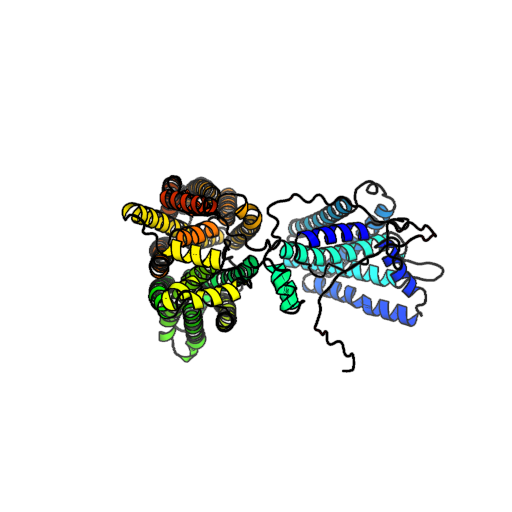602 -0.589 0.374 1.00 72.31 485 TYR A C 1
ATOM 3744 O O . TYR A 1 485 ? -26.725 -1.236 1.413 1.00 72.31 485 TYR A O 1
ATOM 3752 N N . GLY A 1 486 ? -26.281 0.711 0.405 1.00 65.50 486 GLY A N 1
ATOM 3753 C CA . GLY A 1 486 ? -26.007 1.427 1.660 1.00 65.50 486 GLY A CA 1
ATOM 3754 C C . GLY A 1 486 ? -24.743 0.941 2.389 1.00 65.50 486 GLY A C 1
ATOM 3755 O O . GLY A 1 486 ? -24.472 1.345 3.518 1.00 65.50 486 GLY A O 1
ATOM 3756 N N . ARG A 1 487 ? -23.920 0.100 1.747 1.00 70.62 487 ARG A N 1
ATOM 3757 C CA . ARG A 1 487 ? -22.654 -0.434 2.274 1.00 70.62 487 ARG A CA 1
ATOM 3758 C C . ARG A 1 487 ? -21.496 0.440 1.816 1.00 70.62 487 ARG A C 1
ATOM 3760 O O . ARG A 1 487 ? -20.615 0.027 1.064 1.00 70.62 487 ARG A O 1
ATOM 3767 N N . ALA A 1 488 ? -21.495 1.675 2.302 1.00 67.12 488 ALA A N 1
ATOM 3768 C CA . ALA A 1 488 ? -20.573 2.715 1.858 1.00 67.12 488 ALA A CA 1
ATOM 3769 C C . ALA A 1 488 ? -19.082 2.392 2.136 1.00 67.12 488 ALA A C 1
ATOM 3771 O O . ALA A 1 488 ? -18.210 2.995 1.517 1.00 67.12 488 ALA A O 1
ATOM 3772 N N . LEU A 1 489 ? -18.792 1.448 3.042 1.00 75.00 489 LEU A N 1
ATOM 3773 C CA . LEU A 1 489 ? -17.441 1.000 3.418 1.00 75.00 489 LEU A CA 1
ATOM 3774 C C . LEU A 1 489 ? -16.957 -0.243 2.650 1.00 75.00 489 LEU A C 1
ATOM 3776 O O . LEU A 1 489 ? -15.858 -0.727 2.908 1.00 75.00 489 LEU A O 1
ATOM 3780 N N . LEU A 1 490 ? -17.743 -0.770 1.704 1.00 82.50 490 LEU A N 1
ATOM 3781 C CA . LEU A 1 490 ? -17.409 -2.012 0.998 1.00 82.50 490 LEU A CA 1
ATOM 3782 C C . LEU A 1 490 ? -16.063 -1.933 0.263 1.00 82.50 490 LEU A C 1
ATOM 3784 O O . LEU A 1 490 ? -15.234 -2.827 0.422 1.00 82.50 490 LEU A O 1
ATOM 3788 N N . LEU A 1 491 ? -15.822 -0.854 -0.492 1.00 83.81 491 LEU A N 1
ATOM 3789 C CA . LEU A 1 491 ? -14.546 -0.655 -1.184 1.00 83.81 491 LEU A CA 1
ATOM 3790 C C . LEU A 1 491 ? -13.384 -0.549 -0.187 1.00 83.81 491 LEU A C 1
ATOM 3792 O O . LEU A 1 491 ? -12.346 -1.164 -0.398 1.00 83.81 491 LEU A O 1
ATOM 3796 N N . THR A 1 492 ? -13.562 0.187 0.913 1.00 81.81 492 THR A N 1
ATOM 3797 C CA . THR A 1 492 ? -12.535 0.332 1.956 1.00 81.81 492 THR A CA 1
ATOM 3798 C C . THR A 1 492 ? -12.165 -1.021 2.558 1.00 81.81 492 THR A C 1
ATOM 3800 O O . THR A 1 492 ? -10.983 -1.324 2.686 1.00 81.81 492 THR A O 1
ATOM 3803 N N . ASN A 1 493 ? -13.156 -1.866 2.849 1.00 83.56 493 ASN A N 1
ATOM 3804 C CA . ASN A 1 493 ? -12.920 -3.217 3.353 1.00 83.56 493 ASN A CA 1
ATOM 3805 C C . ASN A 1 493 ? -12.168 -4.076 2.324 1.00 83.56 493 ASN A C 1
ATOM 3807 O O . ASN A 1 493 ? -11.222 -4.772 2.681 1.00 83.56 493 ASN A O 1
ATOM 3811 N N . CYS A 1 494 ? -12.538 -3.991 1.043 1.00 86.31 494 CYS A N 1
ATOM 3812 C CA . CYS A 1 494 ? -11.856 -4.714 -0.031 1.00 86.31 494 CYS A CA 1
ATOM 3813 C C . CYS A 1 494 ? -10.394 -4.261 -0.196 1.00 86.31 494 CYS A C 1
ATOM 3815 O O . CYS A 1 494 ? -9.498 -5.098 -0.281 1.00 86.31 494 CYS A O 1
ATOM 3817 N N . LEU A 1 495 ? -10.127 -2.952 -0.168 1.00 84.81 495 LEU A N 1
ATOM 3818 C CA . LEU A 1 495 ? -8.769 -2.402 -0.240 1.00 84.81 495 LEU A CA 1
ATOM 3819 C C . LEU A 1 495 ? -7.930 -2.758 0.996 1.00 84.81 495 LEU A C 1
ATOM 3821 O O . LEU A 1 495 ? -6.740 -3.036 0.864 1.00 84.81 495 LEU A O 1
ATOM 3825 N N . ALA A 1 496 ? -8.532 -2.803 2.189 1.00 81.31 496 ALA A N 1
ATOM 3826 C CA . ALA A 1 496 ? -7.850 -3.247 3.405 1.00 81.31 496 ALA A CA 1
ATOM 3827 C C . ALA A 1 496 ? -7.439 -4.728 3.324 1.00 81.31 496 ALA A C 1
ATOM 3829 O O . ALA A 1 496 ? -6.330 -5.090 3.730 1.00 81.31 496 ALA A O 1
ATOM 3830 N N . VAL A 1 497 ? -8.302 -5.576 2.751 1.00 85.88 497 VAL A N 1
ATOM 3831 C CA . VAL A 1 497 ? -7.989 -6.984 2.465 1.00 85.88 497 VAL A CA 1
ATOM 3832 C C . VAL A 1 497 ? -6.880 -7.097 1.417 1.00 85.88 497 VAL A C 1
ATOM 3834 O O . VAL A 1 497 ? -5.906 -7.815 1.627 1.00 85.88 497 VAL A O 1
ATOM 3837 N N . GLU A 1 498 ? -6.958 -6.348 0.318 1.00 84.81 498 GLU A N 1
ATOM 3838 C CA . GLU A 1 498 ? -5.888 -6.318 -0.686 1.00 84.81 498 GLU A CA 1
ATOM 3839 C C . GLU A 1 498 ? -4.544 -5.916 -0.065 1.00 84.81 498 GLU A C 1
ATOM 3841 O O . GLU A 1 498 ? -3.533 -6.574 -0.306 1.00 84.81 498 GLU A O 1
ATOM 3846 N N . PHE A 1 499 ? -4.533 -4.881 0.776 1.00 81.06 499 PHE A N 1
ATOM 3847 C CA . PHE A 1 499 ? -3.327 -4.405 1.448 1.00 81.06 499 PHE A CA 1
ATOM 3848 C C . PHE A 1 499 ? -2.729 -5.455 2.393 1.00 81.06 499 PHE A C 1
ATOM 3850 O O . PHE A 1 499 ? -1.522 -5.695 2.368 1.00 81.06 499 PHE A O 1
ATOM 3857 N N . THR A 1 500 ? -3.558 -6.124 3.198 1.00 79.31 500 THR A N 1
ATOM 3858 C CA . THR A 1 500 ? -3.089 -7.181 4.110 1.00 79.31 500 THR A CA 1
ATOM 3859 C C . THR A 1 500 ? -2.516 -8.375 3.350 1.00 79.31 500 THR A C 1
ATOM 3861 O O . THR A 1 500 ? -1.423 -8.837 3.676 1.00 79.31 500 THR A O 1
ATOM 3864 N N . PHE A 1 501 ? -3.176 -8.839 2.286 1.00 81.56 501 PHE A N 1
ATOM 3865 C CA . PHE A 1 501 ? -2.641 -9.924 1.456 1.00 81.56 501 PHE A CA 1
ATOM 3866 C C . PHE A 1 501 ? -1.396 -9.512 0.654 1.00 81.56 501 PHE A C 1
ATOM 3868 O O . PHE A 1 501 ? -0.500 -10.337 0.465 1.00 81.56 501 PHE A O 1
ATOM 3875 N N . ALA A 1 502 ? -1.279 -8.240 0.259 1.00 77.50 502 ALA A N 1
ATOM 3876 C CA . ALA A 1 502 ? -0.064 -7.700 -0.350 1.00 77.50 502 ALA A CA 1
ATOM 3877 C C . ALA A 1 502 ? 1.119 -7.678 0.627 1.00 77.50 502 ALA A C 1
ATOM 3879 O O . ALA A 1 502 ? 2.245 -7.979 0.228 1.00 77.50 502 ALA A O 1
ATOM 3880 N N . LEU A 1 503 ? 0.882 -7.396 1.913 1.00 71.00 503 LEU A N 1
ATOM 3881 C CA . LEU A 1 503 ? 1.908 -7.525 2.953 1.00 71.00 503 LEU A CA 1
ATOM 3882 C C . LEU A 1 503 ? 2.344 -8.983 3.137 1.00 71.00 503 LEU A C 1
ATOM 3884 O O . LEU A 1 503 ? 3.543 -9.257 3.183 1.00 71.00 503 LEU A O 1
ATOM 3888 N N . PHE A 1 504 ? 1.396 -9.925 3.160 1.00 68.62 504 PHE A N 1
ATOM 3889 C CA . PHE A 1 504 ? 1.721 -11.352 3.223 1.00 68.62 504 PHE A CA 1
ATOM 3890 C C . PHE A 1 504 ? 2.491 -11.846 1.993 1.00 68.62 504 PHE A C 1
ATOM 3892 O O . PHE A 1 504 ? 3.298 -12.769 2.121 1.00 68.62 504 PHE A O 1
ATOM 3899 N N . SER A 1 505 ? 2.304 -11.215 0.826 1.00 70.25 505 SER A N 1
ATOM 3900 C CA . SER A 1 505 ? 3.024 -11.554 -0.407 1.00 70.25 505 SER A CA 1
ATOM 3901 C C . SER A 1 505 ? 4.543 -11.533 -0.229 1.00 70.25 505 SER A C 1
ATOM 3903 O O . SER A 1 505 ? 5.224 -12.449 -0.686 1.00 70.25 505 SER A O 1
ATOM 3905 N N . PHE A 1 506 ? 5.087 -10.595 0.554 1.00 64.81 506 PHE A N 1
ATOM 3906 C CA . PHE A 1 506 ? 6.531 -10.510 0.811 1.00 64.81 506 PHE A CA 1
ATOM 3907 C C . PHE A 1 506 ? 7.127 -11.763 1.472 1.00 64.81 506 PHE A C 1
ATOM 3909 O O . PHE A 1 506 ? 8.292 -12.074 1.241 1.00 64.81 506 PHE A O 1
ATOM 3916 N N . VAL A 1 507 ? 6.345 -12.520 2.249 1.00 64.81 507 VAL A N 1
ATOM 3917 C CA . VAL A 1 507 ? 6.836 -13.724 2.946 1.00 64.81 507 VAL A CA 1
ATOM 3918 C C . VAL A 1 507 ? 7.105 -14.877 1.976 1.00 64.81 507 VAL A C 1
ATOM 3920 O O . VAL A 1 507 ? 7.937 -15.751 2.243 1.00 64.81 507 VAL A O 1
ATOM 3923 N N . TYR A 1 508 ? 6.389 -14.912 0.853 1.00 66.94 508 TYR A N 1
ATOM 3924 C CA . TYR A 1 508 ? 6.411 -16.050 -0.058 1.00 66.94 508 TYR A CA 1
ATOM 3925 C C . TYR A 1 508 ? 6.832 -15.709 -1.484 1.00 66.94 508 TYR A C 1
ATOM 3927 O O . TYR A 1 508 ? 7.114 -16.630 -2.249 1.00 66.94 508 TYR A O 1
ATOM 3935 N N . ILE A 1 509 ? 6.916 -14.428 -1.845 1.00 62.12 509 ILE A N 1
ATOM 3936 C CA . ILE A 1 509 ? 7.318 -13.976 -3.181 1.00 62.12 509 ILE A CA 1
ATOM 3937 C C . ILE A 1 509 ? 8.726 -14.455 -3.566 1.00 62.12 509 ILE A C 1
ATOM 3939 O O . ILE A 1 509 ? 8.960 -14.789 -4.722 1.00 62.12 509 ILE A O 1
ATOM 3943 N N . ASP A 1 510 ? 9.617 -14.602 -2.580 1.00 59.22 510 ASP A N 1
ATOM 3944 C CA . ASP A 1 510 ? 10.960 -15.165 -2.767 1.00 59.22 510 ASP A CA 1
ATOM 3945 C C . ASP A 1 510 ? 10.962 -16.706 -2.781 1.00 59.22 510 ASP A C 1
ATOM 3947 O O . ASP A 1 510 ? 11.878 -17.334 -3.315 1.00 59.22 510 ASP A O 1
ATOM 3951 N N . LYS A 1 511 ? 9.933 -17.341 -2.200 1.00 65.12 511 LYS A N 1
ATOM 3952 C CA . LYS A 1 511 ? 9.821 -18.806 -2.084 1.00 65.12 511 LYS A CA 1
ATOM 3953 C C . LYS A 1 511 ? 9.147 -19.434 -3.301 1.00 65.12 511 LYS A C 1
ATOM 3955 O O . LYS A 1 511 ? 9.586 -20.481 -3.776 1.00 65.12 511 LYS A O 1
ATOM 3960 N N . PHE A 1 512 ? 8.088 -18.813 -3.814 1.00 66.56 512 PHE A N 1
ATOM 3961 C CA . PHE A 1 512 ? 7.349 -19.303 -4.974 1.00 66.56 512 PHE A CA 1
ATOM 3962 C C . PHE A 1 512 ? 7.777 -18.587 -6.249 1.00 66.56 512 PHE A C 1
ATOM 3964 O O . PHE A 1 512 ? 8.118 -17.412 -6.261 1.00 66.56 512 PHE A O 1
ATOM 3971 N N . ALA A 1 513 ? 7.734 -19.297 -7.376 1.00 68.81 513 ALA A N 1
ATOM 3972 C CA . ALA A 1 513 ? 7.942 -18.656 -8.666 1.00 68.81 513 ALA A CA 1
ATOM 3973 C C . ALA A 1 513 ? 6.795 -17.671 -8.954 1.00 68.81 513 ALA A C 1
ATOM 3975 O O . ALA A 1 513 ? 5.634 -18.084 -8.930 1.00 68.81 513 ALA A O 1
ATOM 3976 N N . HIS A 1 514 ? 7.109 -16.421 -9.322 1.00 73.06 514 HIS A N 1
ATOM 3977 C CA . HIS A 1 514 ? 6.100 -15.415 -9.687 1.00 73.06 514 HIS A CA 1
ATOM 3978 C C . HIS A 1 514 ? 5.118 -15.927 -10.748 1.00 73.06 514 HIS A C 1
ATOM 3980 O O . HIS A 1 514 ? 3.928 -15.646 -10.666 1.00 73.06 514 HIS A O 1
ATOM 3986 N N . LYS A 1 515 ? 5.596 -16.746 -11.699 1.00 80.62 515 LYS A N 1
ATOM 3987 C CA . LYS A 1 515 ? 4.758 -17.424 -12.701 1.00 80.62 515 LYS A CA 1
ATOM 3988 C C . LYS A 1 515 ? 3.636 -18.255 -12.065 1.00 80.62 515 LYS A C 1
ATOM 3990 O O . LYS A 1 515 ? 2.502 -18.176 -12.518 1.00 80.62 515 LYS A O 1
ATOM 3995 N N . MET A 1 516 ? 3.940 -19.050 -11.037 1.00 81.50 516 MET A N 1
ATOM 3996 C CA . MET A 1 516 ? 2.956 -19.931 -10.394 1.00 81.50 516 MET A CA 1
ATOM 3997 C C . MET A 1 516 ? 1.930 -19.132 -9.594 1.00 81.50 516 MET A C 1
ATOM 3999 O O . MET A 1 516 ? 0.735 -19.391 -9.709 1.00 81.50 516 MET A O 1
ATOM 4003 N N . VAL A 1 517 ? 2.394 -18.127 -8.846 1.00 82.81 517 VAL A N 1
ATOM 4004 C CA . VAL A 1 517 ? 1.521 -17.219 -8.087 1.00 82.81 517 VAL A CA 1
ATOM 4005 C C . VAL A 1 517 ? 0.568 -16.485 -9.032 1.00 82.81 517 VAL A C 1
ATOM 4007 O O . VAL A 1 517 ? -0.633 -16.446 -8.786 1.00 82.81 517 VAL A O 1
ATOM 4010 N N . LEU A 1 518 ? 1.087 -15.970 -10.151 1.00 85.38 518 LEU A N 1
ATOM 4011 C CA . LEU A 1 518 ? 0.303 -15.259 -11.157 1.00 85.38 518 LEU A CA 1
ATOM 4012 C C . LEU A 1 518 ? -0.718 -16.168 -11.858 1.00 85.38 518 LEU A C 1
ATOM 4014 O O . LEU A 1 518 ? -1.870 -15.774 -11.998 1.00 85.38 518 LEU A O 1
ATOM 4018 N N . MET A 1 519 ? -0.338 -17.388 -12.261 1.00 87.44 519 MET A N 1
ATOM 4019 C CA . MET A 1 519 ? -1.281 -18.334 -12.879 1.00 87.44 519 MET A CA 1
ATOM 4020 C C . MET A 1 519 ? -2.410 -18.714 -11.917 1.00 87.44 519 MET A C 1
ATOM 4022 O O . MET A 1 519 ? -3.574 -18.666 -12.305 1.00 87.44 519 MET A O 1
ATOM 4026 N N . ALA A 1 520 ? -2.087 -19.038 -10.661 1.00 88.38 520 ALA A N 1
ATOM 4027 C CA . ALA A 1 520 ? -3.095 -19.357 -9.655 1.00 88.38 520 ALA A CA 1
ATOM 4028 C C . ALA A 1 520 ? -4.043 -18.171 -9.417 1.00 88.38 520 ALA A C 1
ATOM 4030 O O . ALA A 1 520 ? -5.261 -18.340 -9.429 1.00 88.38 520 ALA A O 1
ATOM 4031 N N . ALA A 1 521 ? -3.496 -16.961 -9.275 1.00 88.94 521 ALA A N 1
ATOM 4032 C CA . ALA A 1 521 ? -4.293 -15.765 -9.038 1.00 88.94 521 ALA A CA 1
ATOM 4033 C C . ALA A 1 521 ? -5.214 -15.418 -10.221 1.00 88.94 521 ALA A C 1
ATOM 4035 O O . ALA A 1 521 ? -6.352 -15.019 -9.994 1.00 88.94 521 ALA A O 1
ATOM 4036 N N . LEU A 1 522 ? -4.760 -15.610 -11.466 1.00 91.25 522 LEU A N 1
ATOM 4037 C CA . LEU A 1 522 ? -5.565 -15.387 -12.673 1.00 91.25 522 LEU A CA 1
ATOM 4038 C C . LEU A 1 522 ? -6.703 -16.399 -12.834 1.00 91.25 522 LEU A C 1
ATOM 4040 O O . LEU A 1 522 ? -7.794 -16.034 -13.260 1.00 91.25 522 LEU A O 1
ATOM 4044 N N . VAL A 1 523 ? -6.462 -17.670 -12.504 1.00 91.81 523 VAL A N 1
ATOM 4045 C CA . VAL A 1 523 ? -7.505 -18.704 -12.571 1.00 91.81 523 VAL A CA 1
ATOM 4046 C C . VAL A 1 523 ? -8.584 -18.427 -11.530 1.00 91.81 523 VAL A C 1
ATOM 4048 O O . VAL A 1 523 ? -9.768 -18.413 -11.859 1.00 91.81 523 VAL A O 1
ATOM 4051 N N . VAL A 1 524 ? -8.187 -18.152 -10.284 1.00 91.62 524 VAL A N 1
ATOM 4052 C CA . VAL A 1 524 ? -9.149 -17.864 -9.214 1.00 91.62 524 VAL A CA 1
ATOM 4053 C C . VAL A 1 524 ? -9.901 -16.561 -9.493 1.00 91.62 524 VAL A C 1
ATOM 4055 O O . VAL A 1 524 ? -11.120 -16.523 -9.327 1.00 91.62 524 VAL A O 1
ATOM 4058 N N . SER A 1 525 ? -9.224 -15.510 -9.972 1.00 91.19 525 SER A N 1
ATOM 4059 C CA . SER A 1 525 ? -9.896 -14.257 -10.327 1.00 91.19 525 SER A CA 1
ATOM 4060 C C . SER A 1 525 ? -10.879 -14.444 -11.482 1.00 91.19 525 SER A C 1
ATOM 4062 O O . SER A 1 525 ? -11.993 -13.938 -11.389 1.00 91.19 525 SER A O 1
ATOM 4064 N N . ALA A 1 526 ? -10.536 -15.223 -12.515 1.00 92.19 526 ALA A N 1
ATOM 4065 C CA . ALA A 1 526 ? -11.448 -15.528 -13.615 1.00 92.19 526 ALA A CA 1
ATOM 4066 C C . ALA A 1 526 ? -12.716 -16.242 -13.123 1.00 92.19 526 ALA A C 1
ATOM 4068 O O . ALA A 1 526 ? -13.816 -15.824 -13.476 1.00 92.19 526 ALA A O 1
ATOM 4069 N N . VAL A 1 527 ? -12.583 -17.256 -12.258 1.00 92.12 527 VAL A N 1
ATOM 4070 C CA . VAL A 1 527 ? -13.734 -17.974 -11.681 1.00 92.12 527 VAL A CA 1
ATOM 4071 C C . VAL A 1 527 ? -14.633 -17.023 -10.892 1.00 92.12 527 VAL A C 1
ATOM 4073 O O . VAL A 1 527 ? -15.840 -16.998 -11.108 1.00 92.12 527 VAL A O 1
ATOM 4076 N N . VAL A 1 528 ? -14.060 -16.198 -10.014 1.00 91.94 528 VAL A N 1
ATOM 4077 C CA . VAL A 1 528 ? -14.835 -15.240 -9.210 1.00 91.94 528 VAL A CA 1
ATOM 4078 C C . VAL A 1 528 ? -15.516 -14.189 -10.097 1.00 91.94 528 VAL A C 1
ATOM 4080 O O . VAL A 1 528 ? -16.684 -13.866 -9.882 1.00 91.94 528 VAL A O 1
ATOM 4083 N N . LEU A 1 529 ? -14.826 -13.694 -11.128 1.00 91.88 529 LEU A N 1
ATOM 4084 C CA . LEU A 1 529 ? -15.363 -12.708 -12.067 1.00 91.88 529 LEU A CA 1
ATOM 4085 C C . LEU A 1 529 ? -16.543 -13.241 -12.883 1.00 91.88 529 LEU A C 1
ATOM 4087 O O . LEU A 1 529 ? -17.460 -12.466 -13.141 1.00 91.88 529 LEU A O 1
ATOM 4091 N N . VAL A 1 530 ? -16.577 -14.535 -13.232 1.00 90.56 530 VAL A N 1
ATOM 4092 C CA . VAL A 1 530 ? -17.751 -15.157 -13.880 1.00 90.56 530 VAL A CA 1
ATOM 4093 C C . VAL A 1 530 ? -18.995 -14.958 -13.021 1.00 90.56 530 VAL A C 1
ATOM 4095 O O . VAL A 1 530 ? -20.023 -14.511 -13.526 1.00 90.56 530 VAL A O 1
ATOM 4098 N N . PHE A 1 531 ? -18.907 -15.250 -11.720 1.00 89.62 531 PHE A N 1
ATOM 4099 C CA . PHE A 1 531 ? -20.041 -15.109 -10.805 1.00 89.62 531 PHE A CA 1
ATOM 4100 C C . PHE A 1 531 ? -20.435 -13.645 -10.603 1.00 89.62 531 PHE A C 1
ATOM 4102 O O . PHE A 1 531 ? -21.622 -13.328 -10.605 1.00 89.62 531 PHE A O 1
ATOM 4109 N N . VAL A 1 532 ? -19.458 -12.740 -10.490 1.00 89.44 532 VAL A N 1
ATOM 4110 C CA . VAL A 1 532 ? -19.719 -11.297 -10.351 1.00 89.44 532 VAL A CA 1
ATOM 4111 C C . VAL A 1 532 ? -20.386 -10.724 -11.609 1.00 89.44 532 VAL A C 1
ATOM 4113 O O . VAL A 1 532 ? -21.372 -9.996 -11.495 1.00 89.44 532 VAL A O 1
ATOM 4116 N N . ALA A 1 533 ? -19.900 -11.073 -12.803 1.00 88.19 533 ALA A N 1
ATOM 4117 C CA . ALA A 1 533 ? -20.476 -10.633 -14.076 1.00 88.19 533 ALA A CA 1
ATOM 4118 C C . ALA A 1 533 ? -21.869 -11.238 -14.312 1.00 88.19 533 ALA A C 1
ATOM 4120 O O . ALA A 1 533 ? -22.793 -10.550 -14.752 1.00 88.19 533 ALA A O 1
ATOM 4121 N N . SER A 1 534 ? -22.040 -12.519 -13.969 1.00 86.81 534 SER A N 1
ATOM 4122 C CA . SER A 1 534 ? -23.331 -13.209 -14.043 1.00 86.81 534 SER A CA 1
ATOM 4123 C C . SER A 1 534 ? -24.350 -12.605 -13.085 1.00 86.81 534 SER A C 1
ATOM 4125 O O . SER A 1 534 ? -25.520 -12.497 -13.440 1.00 86.81 534 SER A O 1
ATOM 4127 N N . GLN A 1 535 ? -23.925 -12.166 -11.897 1.00 85.62 535 GLN A N 1
ATOM 4128 C CA . GLN A 1 535 ? -24.810 -11.489 -10.955 1.00 85.62 535 GLN A CA 1
ATOM 4129 C C . GLN A 1 535 ? -25.327 -10.158 -11.509 1.00 85.62 535 GLN A C 1
ATOM 4131 O O . GLN A 1 535 ? -26.510 -9.875 -11.348 1.00 85.62 535 GLN A O 1
ATOM 4136 N N . ASP A 1 536 ? -24.486 -9.357 -12.172 1.00 83.50 536 ASP A N 1
ATOM 4137 C CA . ASP A 1 536 ? -24.919 -8.067 -12.731 1.00 83.50 536 ASP A CA 1
ATOM 4138 C C . ASP A 1 536 ? -25.982 -8.258 -13.828 1.00 83.50 536 ASP A C 1
ATOM 4140 O O . ASP A 1 536 ? -27.033 -7.615 -13.789 1.00 83.50 536 ASP A O 1
ATOM 4144 N N . ARG A 1 537 ? -25.767 -9.216 -14.744 1.00 83.38 537 ARG A N 1
ATOM 4145 C CA . ARG A 1 537 ? -26.671 -9.474 -15.880 1.00 83.38 537 ARG A CA 1
ATOM 4146 C C . ARG A 1 537 ? -27.899 -10.319 -15.527 1.00 83.38 537 ARG A C 1
ATOM 4148 O O . ARG A 1 537 ? -29.013 -9.968 -15.912 1.00 83.38 537 ARG A O 1
ATOM 4155 N N . PHE A 1 538 ? -27.686 -11.448 -14.854 1.00 82.12 538 PHE A N 1
ATOM 4156 C CA . PHE A 1 538 ? -28.690 -12.497 -14.636 1.00 82.12 538 PHE A CA 1
ATOM 4157 C C . PHE A 1 538 ? -29.252 -12.528 -13.210 1.00 82.12 538 PHE A C 1
ATOM 4159 O O . PHE A 1 538 ? -30.187 -13.280 -12.961 1.00 82.12 538 PHE A O 1
ATOM 4166 N N . GLN A 1 539 ? -28.720 -11.724 -12.279 1.00 80.00 539 GLN A N 1
ATOM 4167 C CA . GLN A 1 539 ? -29.200 -11.639 -10.889 1.00 80.00 539 GLN A CA 1
ATOM 4168 C C . GLN A 1 539 ? -29.236 -13.000 -10.160 1.00 80.00 539 GLN A C 1
ATOM 4170 O O . GLN A 1 539 ? -30.164 -13.288 -9.407 1.00 80.00 539 GLN A O 1
ATOM 4175 N N . LEU A 1 540 ? -28.193 -13.813 -10.361 1.00 77.50 540 LEU A N 1
ATOM 4176 C CA . LEU A 1 540 ? -28.014 -15.183 -9.852 1.00 77.50 540 LEU A CA 1
ATOM 4177 C C . LEU A 1 540 ? -28.380 -15.396 -8.363 1.00 77.50 540 LEU A C 1
ATOM 4179 O O . LEU A 1 540 ? -28.946 -16.426 -8.015 1.00 77.50 540 LEU A O 1
ATOM 4183 N N . PHE A 1 541 ? -28.056 -14.445 -7.487 1.00 75.25 541 PHE A N 1
ATOM 4184 C CA . PHE A 1 541 ? -28.245 -14.523 -6.032 1.00 75.25 541 PHE A CA 1
ATOM 4185 C C . PHE A 1 541 ? -29.557 -13.887 -5.531 1.00 75.25 541 PHE A C 1
ATOM 4187 O O . PHE A 1 541 ? -29.801 -13.872 -4.329 1.00 75.25 541 PHE A O 1
ATOM 4194 N N . GLY A 1 542 ? -30.411 -13.367 -6.425 1.00 67.44 542 GLY A N 1
ATOM 4195 C CA . GLY A 1 542 ? -31.651 -12.667 -6.055 1.00 67.44 542 GLY A CA 1
ATOM 4196 C C . GLY A 1 542 ? -31.415 -11.331 -5.328 1.00 67.44 542 GLY A C 1
ATOM 4197 O O . GLY A 1 542 ? -30.317 -11.039 -4.871 1.00 67.44 542 GLY A O 1
ATOM 4198 N N . GLN A 1 543 ? -32.424 -10.460 -5.225 1.00 65.94 543 GLN A N 1
ATOM 4199 C CA . GLN A 1 543 ? -32.243 -9.117 -4.641 1.00 65.94 543 GLN A CA 1
ATOM 4200 C C . GLN A 1 543 ? -32.119 -9.005 -3.100 1.00 65.94 543 GLN A C 1
ATOM 4202 O O . GLN A 1 543 ? -31.455 -8.056 -2.674 1.00 65.94 543 GLN A O 1
ATOM 4207 N N . PRO A 1 544 ? -32.699 -9.882 -2.250 1.00 63.69 544 PRO A N 1
ATOM 4208 C CA . PRO A 1 544 ? -32.743 -9.617 -0.809 1.00 63.69 544 PRO A CA 1
ATOM 4209 C C . PRO A 1 544 ? -31.435 -9.932 -0.062 1.00 63.69 544 PRO A C 1
ATOM 4211 O O . PRO A 1 544 ? -31.083 -9.182 0.845 1.00 63.69 544 PRO A O 1
ATOM 4214 N N . ASP A 1 545 ? -30.679 -10.968 -0.456 1.00 64.69 545 ASP A N 1
ATOM 4215 C CA . ASP A 1 545 ? -29.471 -11.406 0.262 1.00 64.69 545 ASP A CA 1
ATOM 4216 C C . ASP A 1 545 ? -28.208 -11.362 -0.614 1.00 64.69 545 ASP A C 1
ATOM 4218 O O . ASP A 1 545 ? -27.907 -12.249 -1.406 1.00 64.69 545 ASP A O 1
ATOM 4222 N N . GLN A 1 546 ? -27.428 -10.289 -0.455 1.00 71.56 546 GLN A N 1
ATOM 4223 C CA . GLN A 1 546 ? -26.236 -9.984 -1.268 1.00 71.56 546 GLN A CA 1
ATOM 4224 C C . GLN A 1 546 ? -24.921 -10.199 -0.499 1.00 71.56 546 GLN A C 1
ATOM 4226 O O . GLN A 1 546 ? -23.866 -9.654 -0.836 1.00 71.56 546 GLN A O 1
ATOM 4231 N N . THR A 1 547 ? -24.972 -11.002 0.564 1.00 79.81 547 THR A N 1
ATOM 4232 C CA . THR A 1 547 ? -23.799 -11.437 1.338 1.00 79.81 547 THR A CA 1
ATOM 4233 C C . THR A 1 547 ? -22.817 -12.214 0.464 1.00 79.81 547 THR A C 1
ATOM 4235 O O . THR A 1 547 ? -21.617 -11.947 0.528 1.00 79.81 547 THR A O 1
ATOM 4238 N N . ALA A 1 548 ? -23.320 -13.075 -0.426 1.00 81.81 548 ALA A N 1
ATOM 4239 C CA . ALA A 1 548 ? -22.517 -13.829 -1.386 1.00 81.81 548 ALA A CA 1
ATOM 4240 C C . ALA A 1 548 ? -21.654 -12.915 -2.272 1.00 81.81 548 ALA A C 1
ATOM 4242 O O . ALA A 1 548 ? -20.456 -13.145 -2.417 1.00 81.81 548 ALA A O 1
ATOM 4243 N N . LEU A 1 549 ? -22.221 -11.825 -2.797 1.00 85.12 549 LEU A N 1
ATOM 4244 C CA . LEU A 1 549 ? -21.492 -10.869 -3.635 1.00 85.12 549 LEU A CA 1
ATOM 4245 C C . LEU A 1 549 ? -20.406 -10.112 -2.853 1.00 85.12 549 LEU A C 1
ATOM 4247 O O . LEU A 1 549 ? -19.317 -9.882 -3.377 1.00 85.12 549 LEU A O 1
ATOM 4251 N N . VAL A 1 550 ? -20.651 -9.783 -1.581 1.00 86.81 550 VAL A N 1
ATOM 4252 C CA . VAL A 1 550 ? -19.609 -9.200 -0.720 1.00 86.81 550 VAL A CA 1
ATOM 4253 C C . VAL A 1 550 ? -18.477 -10.189 -0.464 1.00 86.81 550 VAL A C 1
ATOM 4255 O O . VAL A 1 550 ? -17.315 -9.802 -0.565 1.00 86.81 550 VAL A O 1
ATOM 4258 N N . VAL A 1 551 ? -18.786 -11.459 -0.191 1.00 88.12 551 VAL A N 1
ATOM 4259 C CA . VAL A 1 551 ? -17.762 -12.505 -0.037 1.00 88.12 551 VAL A CA 1
ATOM 4260 C C . VAL A 1 551 ? -16.951 -12.656 -1.324 1.00 88.12 551 VAL A C 1
ATOM 4262 O O . VAL A 1 551 ? -15.725 -12.682 -1.259 1.00 88.12 551 VAL A O 1
ATOM 4265 N N . LEU A 1 552 ? -17.601 -12.666 -2.493 1.00 90.62 552 LEU A N 1
ATOM 4266 C CA . LEU A 1 552 ? -16.916 -12.726 -3.788 1.00 90.62 552 LEU A CA 1
ATOM 4267 C C . LEU A 1 552 ? -15.955 -11.546 -3.987 1.00 90.62 552 LEU A C 1
ATOM 4269 O O . LEU A 1 552 ? -14.826 -11.762 -4.421 1.00 90.62 552 LEU A O 1
ATOM 4273 N N . PHE A 1 553 ? -16.339 -10.317 -3.621 1.00 91.06 553 PHE A N 1
ATOM 4274 C CA . PHE A 1 553 ? -15.421 -9.175 -3.683 1.00 91.06 553 PHE A CA 1
ATOM 4275 C C . PHE A 1 553 ? -14.253 -9.292 -2.703 1.00 91.06 553 PHE A C 1
ATOM 4277 O O . PHE A 1 553 ? -13.117 -9.038 -3.095 1.00 91.06 553 PHE A O 1
ATOM 4284 N N . LEU A 1 554 ? -14.489 -9.716 -1.459 1.00 90.69 554 LEU A N 1
ATOM 4285 C CA . LEU A 1 554 ? -13.406 -9.908 -0.488 1.00 90.69 554 LEU A CA 1
ATOM 4286 C C . LEU A 1 554 ? -12.413 -10.977 -0.964 1.00 90.69 554 LEU A C 1
ATOM 4288 O O . LEU A 1 554 ? -11.205 -10.761 -0.888 1.00 90.69 554 LEU A O 1
ATOM 4292 N N . VAL A 1 555 ? -12.905 -12.088 -1.522 1.00 91.38 555 VAL A N 1
ATOM 4293 C CA . VAL A 1 555 ? -12.066 -13.137 -2.121 1.00 91.38 555 VAL A CA 1
ATOM 4294 C C . VAL A 1 555 ? -11.299 -12.597 -3.328 1.00 91.38 555 VAL A C 1
ATOM 4296 O O . VAL A 1 555 ? -10.091 -12.809 -3.424 1.00 91.38 555 VAL A O 1
ATOM 4299 N N . LEU A 1 556 ? -11.958 -11.854 -4.223 1.00 91.62 556 LEU A N 1
ATOM 4300 C CA . LEU A 1 556 ? -11.312 -11.263 -5.395 1.00 91.62 556 LEU A CA 1
ATOM 4301 C C . LEU A 1 556 ? -10.164 -10.327 -4.993 1.00 91.62 556 LEU A C 1
ATOM 4303 O O . LEU A 1 556 ? -9.077 -10.423 -5.558 1.00 91.62 556 LEU A O 1
ATOM 4307 N N . TYR A 1 557 ? -10.373 -9.460 -3.997 1.00 91.06 557 TYR A N 1
ATOM 4308 C CA . TYR A 1 557 ? -9.347 -8.530 -3.513 1.00 91.06 557 TYR A CA 1
ATOM 4309 C C . TYR A 1 557 ? -8.254 -9.218 -2.691 1.00 91.06 557 TYR A C 1
ATOM 4311 O O . TYR A 1 557 ? -7.102 -8.797 -2.776 1.00 91.06 557 TYR A O 1
ATOM 4319 N N . ALA A 1 558 ? -8.557 -10.303 -1.971 1.00 89.75 558 ALA A N 1
ATOM 4320 C CA . ALA A 1 558 ? -7.540 -11.133 -1.324 1.00 89.75 558 ALA A CA 1
ATOM 4321 C C . ALA A 1 558 ? -6.600 -11.766 -2.363 1.00 89.75 558 ALA A C 1
ATOM 4323 O O . ALA A 1 558 ? -5.379 -11.637 -2.269 1.00 89.75 558 ALA A O 1
ATOM 4324 N N . VAL A 1 559 ? -7.166 -12.372 -3.413 1.00 88.75 559 VAL A N 1
ATOM 4325 C CA . VAL A 1 559 ? -6.410 -12.960 -4.532 1.00 88.75 559 VAL A CA 1
ATOM 4326 C C . VAL A 1 559 ? -5.634 -11.887 -5.298 1.00 88.75 559 VAL A C 1
ATOM 4328 O O . VAL A 1 559 ? -4.485 -12.106 -5.689 1.00 88.75 559 VAL A O 1
ATOM 4331 N N . LYS A 1 560 ? -6.219 -10.695 -5.469 1.00 85.88 560 LYS A N 1
ATOM 4332 C CA . LYS A 1 560 ? -5.528 -9.545 -6.059 1.00 85.88 560 LYS A CA 1
ATOM 4333 C C . LYS A 1 560 ? -4.329 -9.130 -5.204 1.00 85.88 560 LYS A C 1
ATOM 4335 O O . LYS A 1 560 ? -3.222 -9.044 -5.734 1.00 85.88 560 LYS A O 1
ATOM 4340 N N . GLY A 1 561 ? -4.523 -8.983 -3.894 1.00 79.44 561 GLY A N 1
ATOM 4341 C CA . GLY A 1 561 ? -3.479 -8.651 -2.923 1.00 79.44 561 GLY A CA 1
ATOM 4342 C C . GLY A 1 561 ? -2.344 -9.671 -2.885 1.00 79.44 561 GLY A C 1
ATOM 4343 O O . GLY A 1 561 ? -1.185 -9.287 -2.781 1.00 79.44 561 GLY A O 1
ATOM 4344 N N . MET A 1 562 ? -2.637 -10.961 -3.071 1.00 78.31 562 MET A N 1
ATOM 4345 C CA . MET A 1 562 ? -1.607 -12.004 -3.115 1.00 78.31 562 MET A CA 1
ATOM 4346 C C . MET A 1 562 ? -0.559 -11.778 -4.214 1.00 78.31 562 MET A C 1
ATOM 4348 O O . MET A 1 562 ? 0.616 -12.102 -4.036 1.00 78.31 562 MET A O 1
ATOM 4352 N N . GLY A 1 563 ? -0.921 -11.177 -5.347 1.00 67.75 563 GLY A N 1
ATOM 4353 C CA . GLY A 1 563 ? 0.127 -10.850 -6.304 1.00 67.75 563 GLY A CA 1
ATOM 4354 C C . GLY A 1 563 ? -0.279 -10.331 -7.661 1.00 67.75 563 GLY A C 1
ATOM 4355 O O . GLY A 1 563 ? 0.633 -10.126 -8.452 1.00 67.75 563 GLY A O 1
ATOM 4356 N N . LEU A 1 564 ? -1.555 -10.087 -7.976 1.00 72.94 564 LEU A N 1
ATOM 4357 C CA . LEU A 1 564 ? -1.911 -9.613 -9.321 1.00 72.94 564 LEU A CA 1
ATOM 4358 C C . LEU A 1 564 ? -1.204 -8.281 -9.654 1.00 72.94 564 LEU A C 1
ATOM 4360 O O . LEU A 1 564 ? -0.416 -8.277 -10.597 1.00 72.94 564 LEU A O 1
ATOM 4364 N N . PRO A 1 565 ? -1.320 -7.188 -8.869 1.00 74.50 565 PRO A N 1
ATOM 4365 C CA . PRO A 1 565 ? -0.683 -5.927 -9.234 1.00 74.50 565 PRO A CA 1
ATOM 4366 C C . PRO A 1 565 ? 0.843 -6.014 -9.185 1.00 74.50 565 PRO A C 1
ATOM 4368 O O . PRO A 1 565 ? 1.523 -5.642 -10.139 1.00 74.50 565 PRO A O 1
ATOM 4371 N N . ALA A 1 566 ? 1.384 -6.567 -8.099 1.00 69.94 566 ALA A N 1
ATOM 4372 C CA . ALA A 1 566 ? 2.822 -6.684 -7.879 1.00 69.94 566 ALA A CA 1
ATOM 4373 C C . ALA A 1 566 ? 3.520 -7.508 -8.974 1.00 69.94 566 ALA A C 1
ATOM 4375 O O . ALA A 1 566 ? 4.496 -7.052 -9.569 1.00 69.94 566 ALA A O 1
ATOM 4376 N N . THR A 1 567 ? 3.012 -8.712 -9.261 1.00 71.31 567 THR A N 1
ATOM 4377 C CA . THR A 1 567 ? 3.639 -9.618 -10.234 1.00 71.31 567 THR A CA 1
ATOM 4378 C C . THR A 1 567 ? 3.384 -9.197 -11.675 1.00 71.31 567 THR A C 1
ATOM 4380 O O . THR A 1 567 ? 4.237 -9.463 -12.517 1.00 71.31 567 THR A O 1
ATOM 4383 N N . MET A 1 568 ? 2.280 -8.503 -11.978 1.00 78.56 568 MET A N 1
ATOM 4384 C CA . MET A 1 568 ? 2.029 -7.982 -13.324 1.00 78.56 568 MET A CA 1
ATOM 4385 C C . MET A 1 568 ? 2.909 -6.774 -13.639 1.00 78.56 568 MET A C 1
ATOM 4387 O O . MET A 1 568 ? 3.565 -6.799 -14.679 1.00 78.56 568 MET A O 1
ATOM 4391 N N . TRP A 1 569 ? 2.993 -5.773 -12.745 1.00 77.69 569 TRP A N 1
ATOM 4392 C CA . TRP A 1 569 ? 3.877 -4.609 -12.928 1.00 77.69 569 TRP A CA 1
ATOM 4393 C C . TRP A 1 569 ? 5.322 -5.052 -13.149 1.00 77.69 569 TRP A C 1
ATOM 4395 O O . TRP A 1 569 ? 5.945 -4.726 -14.158 1.00 77.69 569 TRP A O 1
ATOM 4405 N N . VAL A 1 570 ? 5.837 -5.870 -12.232 1.00 72.50 570 VAL A N 1
ATOM 4406 C CA . VAL A 1 570 ? 7.197 -6.407 -12.313 1.00 72.50 570 VAL A CA 1
ATOM 4407 C C . VAL A 1 570 ? 7.350 -7.336 -13.522 1.00 72.50 570 VAL A C 1
ATOM 4409 O O . VAL A 1 570 ? 8.372 -7.303 -14.206 1.00 72.50 570 VAL A O 1
ATOM 4412 N N . GLY A 1 571 ? 6.322 -8.131 -13.819 1.00 71.50 571 GLY A N 1
ATOM 4413 C CA . GLY A 1 571 ? 6.285 -9.083 -14.920 1.00 71.50 571 GLY A CA 1
ATOM 4414 C C . GLY A 1 571 ? 6.497 -8.425 -16.275 1.00 71.50 571 GLY A C 1
ATOM 4415 O O . GLY A 1 571 ? 7.446 -8.787 -16.965 1.00 71.50 571 GLY A O 1
ATOM 4416 N N . PHE A 1 572 ? 5.680 -7.440 -16.661 1.00 77.06 572 PHE A N 1
ATOM 4417 C CA . PHE A 1 572 ? 5.814 -6.850 -17.998 1.00 77.06 572 PHE A CA 1
ATOM 4418 C C . PHE A 1 572 ? 7.042 -5.933 -18.122 1.00 77.06 572 PHE A C 1
ATOM 4420 O O . PHE A 1 572 ? 7.673 -5.914 -19.176 1.00 77.06 572 PHE A O 1
ATOM 4427 N N . ILE A 1 573 ? 7.444 -5.228 -17.056 1.00 77.56 573 ILE A N 1
ATOM 4428 C CA . ILE A 1 573 ? 8.684 -4.429 -17.048 1.00 77.56 573 ILE A CA 1
ATOM 4429 C C . ILE A 1 573 ? 9.896 -5.345 -17.220 1.00 77.56 573 ILE A C 1
ATOM 4431 O O . ILE A 1 573 ? 10.807 -5.055 -18.000 1.00 77.56 573 ILE A O 1
ATOM 4435 N N . GLY A 1 574 ? 9.887 -6.468 -16.501 1.00 73.31 574 GLY A N 1
ATOM 4436 C CA . GLY A 1 574 ? 10.970 -7.436 -16.491 1.00 73.31 574 GLY A CA 1
ATOM 4437 C C . GLY A 1 574 ? 11.041 -8.333 -17.712 1.00 73.31 574 GLY A C 1
ATOM 4438 O O . GLY A 1 574 ? 12.106 -8.899 -17.964 1.00 73.31 574 GLY A O 1
ATOM 4439 N N . LEU A 1 575 ? 9.965 -8.410 -18.502 1.00 76.38 575 LEU A N 1
ATOM 4440 C CA . LEU A 1 575 ? 10.050 -8.956 -19.843 1.00 76.38 575 LEU A CA 1
ATOM 4441 C C . LEU A 1 575 ? 11.084 -8.127 -20.616 1.00 76.38 575 LEU A C 1
ATOM 4443 O O . LEU A 1 575 ? 12.109 -8.665 -21.018 1.00 76.38 575 LEU A O 1
ATOM 4447 N N . PHE A 1 576 ? 10.905 -6.825 -20.824 1.00 76.12 576 PHE A N 1
ATOM 4448 C CA . PHE A 1 576 ? 11.778 -6.072 -21.738 1.00 76.12 576 PHE A CA 1
ATOM 4449 C C . PHE A 1 576 ? 13.215 -5.887 -21.223 1.00 76.12 576 PHE A C 1
ATOM 4451 O O . PHE A 1 576 ? 13.484 -5.774 -20.030 1.00 76.12 576 PHE A O 1
ATOM 4458 N N . ARG A 1 577 ? 14.181 -5.835 -22.150 1.00 70.56 577 ARG A N 1
ATOM 4459 C CA . ARG A 1 577 ? 15.582 -5.496 -21.845 1.00 70.56 577 ARG A CA 1
ATOM 4460 C C . ARG A 1 577 ? 15.810 -3.988 -21.932 1.00 70.56 577 ARG A C 1
ATOM 4462 O O . ARG A 1 577 ? 15.051 -3.266 -22.569 1.00 70.56 577 ARG A O 1
ATOM 4469 N N . THR A 1 578 ? 16.880 -3.525 -21.305 1.00 63.81 578 THR A N 1
ATOM 4470 C CA . THR A 1 578 ? 17.206 -2.112 -21.028 1.00 63.81 578 THR A CA 1
ATOM 4471 C C . THR A 1 578 ? 17.135 -1.194 -22.246 1.00 63.81 578 THR A C 1
ATOM 4473 O O . THR A 1 578 ? 16.542 -0.123 -22.161 1.00 63.81 578 THR A O 1
ATOM 4476 N N . ARG A 1 579 ? 17.641 -1.640 -23.404 1.00 65.62 579 ARG A N 1
ATOM 4477 C CA . ARG A 1 579 ? 17.622 -0.857 -24.652 1.00 65.62 579 ARG A CA 1
ATOM 4478 C C . ARG A 1 579 ? 16.207 -0.630 -25.209 1.00 65.62 579 ARG A C 1
ATOM 4480 O O . ARG A 1 579 ? 15.966 0.386 -25.845 1.00 65.62 579 ARG A O 1
ATOM 4487 N N . GLY A 1 580 ? 15.274 -1.551 -24.949 1.00 71.00 580 GLY A N 1
ATOM 4488 C CA . GLY A 1 580 ? 13.871 -1.450 -25.374 1.00 71.00 580 GLY A CA 1
ATOM 4489 C C . GLY A 1 580 ? 12.913 -0.953 -24.287 1.00 71.00 580 GLY A C 1
ATOM 4490 O O . GLY A 1 580 ? 11.833 -0.465 -24.611 1.00 71.00 580 GLY A O 1
ATOM 4491 N N . ARG A 1 581 ? 13.285 -1.046 -23.002 1.00 79.94 581 ARG A N 1
ATOM 4492 C CA . ARG A 1 581 ? 12.431 -0.689 -21.851 1.00 79.94 581 ARG A CA 1
ATOM 4493 C C . ARG A 1 581 ? 11.948 0.756 -21.878 1.00 79.94 581 ARG A C 1
ATOM 4495 O O . ARG A 1 581 ? 10.778 0.998 -21.619 1.00 79.94 581 ARG A O 1
ATOM 4502 N N . VAL A 1 582 ? 12.831 1.688 -22.231 1.00 76.81 582 VAL A N 1
ATOM 4503 C CA . VAL A 1 582 ? 12.541 3.133 -22.205 1.00 76.81 582 VAL A CA 1
ATOM 4504 C C . VAL A 1 582 ? 11.393 3.509 -23.140 1.00 76.81 582 VAL A C 1
ATOM 4506 O O . VAL A 1 582 ? 10.598 4.375 -22.806 1.00 76.81 582 VAL A O 1
ATOM 4509 N N . VAL A 1 583 ? 11.288 2.835 -24.287 1.00 81.88 583 VAL A N 1
ATOM 4510 C CA . VAL A 1 583 ? 10.234 3.093 -25.278 1.00 81.88 583 VAL A CA 1
ATOM 4511 C C . VAL A 1 583 ? 9.027 2.189 -25.044 1.00 81.88 583 VAL A C 1
ATOM 4513 O O . VAL A 1 583 ? 7.891 2.639 -25.099 1.00 81.88 583 VAL A O 1
ATOM 4516 N N . SER A 1 584 ? 9.260 0.909 -24.746 1.00 84.88 584 SER A N 1
ATOM 4517 C CA . SER A 1 584 ? 8.179 -0.071 -24.605 1.00 84.88 584 SER A CA 1
ATOM 4518 C C . SER A 1 584 ? 7.309 0.163 -23.371 1.00 84.88 584 SER A C 1
ATOM 4520 O O . SER A 1 584 ? 6.091 0.088 -23.477 1.00 84.88 584 SER A O 1
ATOM 4522 N N . ILE A 1 585 ? 7.892 0.474 -22.209 1.00 87.00 585 ILE A N 1
ATOM 4523 C CA . ILE A 1 585 ? 7.130 0.604 -20.958 1.00 87.00 585 ILE A CA 1
ATOM 4524 C C . ILE A 1 585 ? 6.111 1.742 -21.023 1.00 87.00 585 ILE A C 1
ATOM 4526 O O . ILE A 1 585 ? 4.951 1.489 -20.700 1.00 87.00 585 ILE A O 1
ATOM 4530 N N . PRO A 1 586 ? 6.460 2.949 -21.493 1.00 88.19 586 PRO A N 1
ATOM 4531 C CA . PRO A 1 586 ? 5.465 3.995 -21.644 1.00 88.19 586 PRO A CA 1
ATOM 4532 C C . PRO A 1 586 ? 4.346 3.654 -22.633 1.00 88.19 586 PRO A C 1
ATOM 4534 O O . PRO A 1 586 ? 3.207 4.003 -22.354 1.00 88.19 586 PRO A O 1
ATOM 4537 N N . ILE A 1 587 ? 4.618 2.893 -23.704 1.00 88.81 587 ILE A N 1
ATOM 4538 C CA . ILE A 1 587 ? 3.575 2.382 -24.617 1.00 88.81 587 ILE A CA 1
ATOM 4539 C C . ILE A 1 587 ? 2.598 1.459 -23.870 1.00 88.81 587 ILE A C 1
ATOM 4541 O O . ILE A 1 587 ? 1.384 1.578 -24.043 1.00 88.81 587 ILE A O 1
ATOM 4545 N N . TYR A 1 588 ? 3.095 0.579 -22.992 1.00 90.75 588 TYR A N 1
ATOM 4546 C CA . TYR A 1 588 ? 2.223 -0.221 -22.123 1.00 90.75 588 TYR A CA 1
ATOM 4547 C C . TYR A 1 588 ? 1.422 0.660 -21.161 1.00 90.75 588 TYR A C 1
ATOM 4549 O O . TYR A 1 588 ? 0.230 0.440 -20.991 1.00 90.75 588 TYR A O 1
ATOM 4557 N N . PHE A 1 589 ? 2.011 1.703 -20.575 1.00 90.88 589 PHE A N 1
ATOM 4558 C CA . PHE A 1 589 ? 1.249 2.647 -19.749 1.00 90.88 589 PHE A CA 1
ATOM 4559 C C . PHE A 1 589 ? 0.198 3.431 -20.550 1.00 90.88 589 PHE A C 1
ATOM 4561 O O . PHE A 1 589 ? -0.899 3.664 -20.048 1.00 90.88 589 PHE A O 1
ATOM 4568 N N . THR A 1 590 ? 0.468 3.776 -21.809 1.00 92.44 590 THR A N 1
ATOM 4569 C CA . THR A 1 590 ? -0.548 4.344 -22.701 1.00 92.44 590 THR A CA 1
ATOM 4570 C C . THR A 1 590 ? -1.697 3.360 -22.907 1.00 92.44 590 THR A C 1
ATOM 4572 O O . THR A 1 590 ? -2.853 3.759 -22.809 1.00 92.44 590 THR A O 1
ATOM 4575 N N . ALA A 1 591 ? -1.407 2.078 -23.152 1.00 91.50 591 ALA A N 1
ATOM 4576 C CA . ALA A 1 591 ? -2.433 1.043 -23.288 1.00 91.50 591 ALA A CA 1
ATOM 4577 C C . ALA A 1 591 ? -3.219 0.825 -21.984 1.00 91.50 591 ALA A C 1
ATOM 4579 O O . ALA A 1 591 ? -4.437 0.661 -22.020 1.00 91.50 591 ALA A O 1
ATOM 4580 N N . PHE A 1 592 ? -2.535 0.887 -20.838 1.00 91.62 592 PHE A N 1
ATOM 4581 C CA . PHE A 1 592 ? -3.130 0.823 -19.505 1.00 91.62 592 PHE A CA 1
ATOM 4582 C C . PHE A 1 592 ? -4.161 1.938 -19.296 1.00 91.62 592 PHE A C 1
ATOM 4584 O O . PHE A 1 592 ? -5.294 1.663 -18.914 1.00 91.62 592 PHE A O 1
ATOM 4591 N N . PHE A 1 593 ? -3.806 3.192 -19.590 1.00 93.25 593 PHE A N 1
ATOM 4592 C CA . PHE A 1 593 ? -4.752 4.308 -19.493 1.00 93.25 593 PHE A CA 1
ATOM 4593 C C . PHE A 1 593 ? -5.821 4.259 -20.592 1.00 93.25 593 PHE A C 1
ATOM 4595 O O . P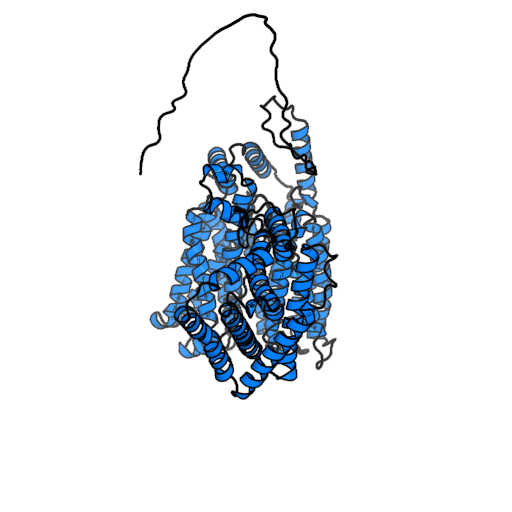HE A 1 593 ? -6.980 4.572 -20.338 1.00 93.25 593 PHE A O 1
ATOM 4602 N N . GLY A 1 594 ? -5.460 3.821 -21.800 1.00 91.94 594 GLY A N 1
ATOM 4603 C CA . GLY A 1 594 ? -6.371 3.706 -22.938 1.00 91.94 594 GLY A CA 1
ATOM 4604 C C . GLY A 1 594 ? -7.512 2.719 -22.692 1.00 91.94 594 GLY A C 1
ATOM 4605 O O . GLY A 1 594 ? -8.656 3.010 -23.035 1.00 91.94 594 GLY A O 1
ATOM 4606 N N . ALA A 1 595 ? -7.244 1.596 -22.019 1.00 90.50 595 ALA A N 1
ATOM 4607 C CA . ALA A 1 595 ? -8.284 0.647 -21.620 1.00 90.50 595 ALA A CA 1
ATOM 4608 C C . ALA A 1 595 ? -9.340 1.283 -20.692 1.00 90.50 595 ALA A C 1
ATOM 4610 O O . ALA A 1 595 ? -10.512 0.908 -20.755 1.00 90.50 595 ALA A O 1
ATOM 4611 N N . HIS A 1 596 ? -8.968 2.301 -19.904 1.00 90.88 596 HIS A N 1
ATOM 4612 C CA . HIS A 1 596 ? -9.916 3.011 -19.043 1.00 90.88 596 HIS A CA 1
ATOM 4613 C C . HIS A 1 596 ? -10.897 3.887 -19.830 1.00 90.88 596 HIS A C 1
ATOM 4615 O O . HIS A 1 596 ? -11.994 4.142 -19.347 1.00 90.88 596 HIS A O 1
ATOM 4621 N N . VAL A 1 597 ? -10.563 4.321 -21.052 1.00 90.88 597 VAL A N 1
ATOM 4622 C CA . VAL A 1 597 ? -11.498 5.082 -21.903 1.00 90.88 597 VAL A CA 1
ATOM 4623 C C . VAL A 1 597 ? -12.753 4.252 -22.186 1.00 90.88 597 VAL A C 1
ATOM 4625 O O . VAL A 1 597 ? -13.873 4.749 -22.042 1.00 90.88 597 VAL A O 1
ATOM 4628 N N . GLY A 1 598 ? -12.567 2.973 -22.531 1.00 88.56 598 GLY A N 1
ATOM 4629 C CA . GLY A 1 598 ? -13.659 2.044 -22.820 1.00 88.56 598 GLY A CA 1
ATOM 4630 C C . GLY A 1 598 ? -14.506 1.722 -21.589 1.00 88.56 598 GLY A C 1
ATOM 4631 O O . GLY A 1 598 ? -15.732 1.730 -21.669 1.00 88.56 598 GLY A O 1
ATOM 4632 N N . THR A 1 599 ? -13.883 1.507 -20.429 1.00 88.44 599 THR A N 1
ATOM 4633 C CA . THR A 1 599 ? -14.636 1.251 -19.190 1.00 88.44 599 THR A CA 1
ATOM 4634 C C . THR A 1 599 ? -15.379 2.491 -18.712 1.00 88.44 599 THR A C 1
ATOM 4636 O O . THR A 1 599 ? -16.536 2.385 -18.328 1.00 88.44 599 THR A O 1
ATOM 4639 N N . THR A 1 600 ? -14.777 3.680 -18.809 1.00 87.62 600 THR A N 1
ATOM 4640 C CA . THR A 1 600 ? -15.447 4.949 -18.482 1.00 87.62 600 THR A CA 1
ATOM 4641 C C . THR A 1 600 ? -16.655 5.189 -19.384 1.00 87.62 600 THR A C 1
ATOM 4643 O O . THR A 1 600 ? -17.698 5.612 -18.895 1.00 87.62 600 THR A O 1
ATOM 4646 N N . TYR A 1 601 ? -16.567 4.843 -20.674 1.00 88.94 601 TYR A N 1
ATOM 4647 C CA . TYR A 1 601 ? -17.722 4.887 -21.575 1.00 88.94 601 TYR A CA 1
ATOM 4648 C C . TYR A 1 601 ? -18.860 3.974 -21.098 1.00 88.94 601 TYR A C 1
ATOM 4650 O O . TYR A 1 601 ? -20.004 4.414 -21.005 1.00 88.94 601 TYR A O 1
ATOM 4658 N N . ILE A 1 602 ? -18.548 2.729 -20.725 1.00 88.56 602 ILE A N 1
ATOM 4659 C CA . ILE A 1 602 ? -19.545 1.775 -20.213 1.00 88.56 602 ILE A CA 1
ATOM 4660 C C . ILE A 1 602 ? -20.148 2.257 -18.884 1.00 88.56 602 ILE A C 1
ATOM 4662 O O . ILE A 1 602 ? -21.364 2.160 -18.699 1.00 88.56 602 ILE A O 1
ATOM 4666 N N . HIS A 1 603 ? -19.326 2.821 -17.991 1.00 85.19 603 HIS A N 1
ATOM 4667 C CA . HIS A 1 603 ? -19.768 3.378 -16.712 1.00 85.19 603 HIS A CA 1
ATOM 4668 C C . HIS A 1 603 ? -20.745 4.544 -16.894 1.00 85.19 603 HIS A C 1
ATOM 4670 O O . HIS A 1 603 ? -21.751 4.604 -16.186 1.00 85.19 603 HIS A O 1
ATOM 4676 N N . LEU A 1 604 ? -20.464 5.443 -17.843 1.00 82.19 604 LEU A N 1
ATOM 4677 C CA . LEU A 1 604 ? -21.322 6.583 -18.180 1.00 82.19 604 LEU A CA 1
ATOM 4678 C C . LEU A 1 604 ? -22.615 6.138 -18.872 1.00 82.19 604 LEU A C 1
ATOM 4680 O O . LEU A 1 604 ? -23.681 6.671 -18.578 1.00 82.19 604 LEU A O 1
ATOM 4684 N N . ALA A 1 605 ? -22.534 5.136 -19.750 1.00 83.81 605 ALA A N 1
ATOM 4685 C CA . ALA A 1 605 ? -23.696 4.556 -20.419 1.00 83.81 605 ALA A CA 1
ATOM 4686 C C . ALA A 1 605 ? -24.602 3.750 -19.466 1.00 83.81 605 ALA A C 1
ATOM 4688 O O . ALA A 1 605 ? -25.769 3.522 -19.780 1.00 83.81 605 ALA A O 1
ATOM 4689 N N . SER A 1 606 ? -24.084 3.324 -18.307 1.00 81.88 606 SER A N 1
ATOM 4690 C CA . SER A 1 606 ? -24.804 2.523 -17.307 1.00 81.88 606 SER A CA 1
ATOM 4691 C C . SER A 1 606 ? -25.011 3.325 -16.014 1.00 81.88 606 SER A C 1
ATOM 4693 O O . SER A 1 606 ? -24.242 3.159 -15.067 1.00 81.88 606 SER A O 1
ATOM 4695 N N . PRO A 1 607 ? -26.028 4.204 -15.914 1.00 71.06 607 PRO A N 1
ATOM 4696 C CA . PRO A 1 607 ? -26.245 5.041 -14.727 1.00 71.06 607 PRO A CA 1
ATOM 4697 C C . PRO A 1 607 ? -26.602 4.228 -13.471 1.00 71.06 607 PRO A C 1
ATOM 4699 O O . PRO A 1 607 ? -26.167 4.570 -12.369 1.00 71.06 607 PRO A O 1
ATOM 4702 N N . SER A 1 608 ? -27.315 3.110 -13.630 1.00 72.25 608 SER A N 1
ATOM 4703 C CA . SER A 1 608 ? -27.601 2.147 -12.562 1.00 72.25 608 SER A CA 1
ATOM 4704 C C . SER A 1 608 ? -26.783 0.871 -12.738 1.00 72.25 608 SER A C 1
ATOM 4706 O O . SER A 1 608 ? -26.794 0.281 -13.816 1.00 72.25 608 SER A O 1
ATOM 4708 N N . THR A 1 609 ? -26.153 0.398 -11.666 1.00 73.62 609 THR A N 1
ATOM 4709 C CA . THR A 1 609 ? -25.616 -0.967 -11.590 1.00 73.62 609 THR A CA 1
ATOM 4710 C C . THR A 1 609 ? -26.723 -1.933 -11.147 1.00 73.62 609 THR A C 1
ATOM 4712 O O . THR A 1 609 ? -27.687 -1.502 -10.504 1.00 73.62 609 THR A O 1
ATOM 4715 N N . ARG A 1 610 ? -26.569 -3.245 -11.399 1.00 68.81 610 ARG A N 1
ATOM 4716 C CA . ARG A 1 610 ? -27.445 -4.303 -10.841 1.00 68.81 610 ARG A CA 1
ATOM 4717 C C . ARG A 1 610 ? -28.869 -4.348 -11.411 1.00 68.81 610 ARG A C 1
ATOM 4719 O O . ARG A 1 610 ? -29.802 -4.787 -10.739 1.00 68.81 610 ARG A O 1
ATOM 4726 N N . THR A 1 611 ? -29.054 -3.886 -12.635 1.00 70.12 611 THR A N 1
ATOM 4727 C CA . THR A 1 611 ? -30.297 -4.084 -13.384 1.00 70.12 611 THR A CA 1
ATOM 4728 C C . THR A 1 611 ? -29.984 -4.924 -14.609 1.00 70.12 611 THR A C 1
ATOM 4730 O O . THR A 1 611 ? -28.871 -4.875 -15.124 1.00 70.12 611 THR A O 1
ATOM 4733 N N . SER A 1 612 ? -30.960 -5.664 -15.138 1.00 67.94 612 SER A N 1
ATOM 4734 C CA . SER A 1 612 ? -30.770 -6.402 -16.397 1.00 67.94 612 SER A CA 1
ATOM 4735 C C . SER A 1 612 ? -30.394 -5.488 -17.576 1.00 67.94 612 SER A C 1
ATOM 4737 O O . SER A 1 612 ? -29.943 -5.982 -18.604 1.00 67.94 612 SER A O 1
ATOM 4739 N N . ALA A 1 613 ? -30.549 -4.167 -17.426 1.00 74.56 613 ALA A N 1
ATOM 4740 C CA . ALA A 1 613 ? -30.138 -3.137 -18.377 1.00 74.56 613 ALA A CA 1
ATOM 4741 C C . ALA A 1 613 ? -28.705 -2.597 -18.159 1.00 74.56 613 ALA A C 1
ATOM 4743 O O . ALA A 1 613 ? -28.230 -1.818 -18.981 1.00 74.56 613 ALA A O 1
ATOM 4744 N N . SER A 1 614 ? -28.016 -2.982 -17.078 1.00 81.69 614 SER A N 1
ATOM 4745 C CA . SER A 1 614 ? -26.610 -2.628 -16.838 1.00 81.69 614 SER A CA 1
ATOM 4746 C C . SER A 1 614 ? -25.727 -3.229 -17.929 1.00 81.69 614 SER A C 1
ATOM 4748 O O . SER A 1 614 ? -25.881 -4.405 -18.254 1.00 81.69 614 SER A O 1
ATOM 4750 N N . ASN A 1 615 ? -24.784 -2.447 -18.464 1.00 86.38 615 ASN A N 1
ATOM 4751 C CA . ASN A 1 615 ? -23.771 -2.927 -19.410 1.00 86.38 615 ASN A CA 1
ATOM 4752 C C . ASN A 1 615 ? -22.408 -3.178 -18.734 1.00 86.38 615 ASN A C 1
ATOM 4754 O O . ASN A 1 615 ? -21.434 -3.513 -19.407 1.00 86.38 615 ASN A O 1
ATOM 4758 N N . GLU A 1 616 ? -22.324 -3.053 -17.405 1.00 85.19 616 GLU A N 1
ATOM 4759 C CA . GLU A 1 616 ? -21.088 -3.253 -16.629 1.00 85.19 616 GLU A CA 1
ATOM 4760 C C . GLU A 1 616 ? -20.565 -4.699 -16.731 1.00 85.19 616 GLU A C 1
ATOM 4762 O O . GLU A 1 616 ? -19.356 -4.933 -16.750 1.00 85.19 616 GLU A O 1
ATOM 4767 N N . PHE A 1 617 ? -21.456 -5.683 -16.905 1.00 88.25 617 PHE A N 1
ATOM 4768 C CA . PHE A 1 617 ? -21.072 -7.080 -17.144 1.00 88.25 617 PHE A CA 1
ATOM 4769 C C . PHE A 1 617 ? -20.146 -7.269 -18.362 1.00 88.25 617 PHE A C 1
ATOM 4771 O O . PHE A 1 617 ? -19.351 -8.210 -18.378 1.00 88.25 617 PHE A O 1
ATOM 4778 N N . VAL A 1 618 ? -20.208 -6.388 -19.372 1.00 90.50 618 VAL A N 1
ATOM 4779 C CA . VAL A 1 618 ? -19.438 -6.520 -20.622 1.00 90.50 618 VAL A CA 1
ATOM 4780 C C . VAL A 1 618 ? -17.936 -6.443 -20.359 1.00 90.50 618 VAL A C 1
ATOM 4782 O O . VAL A 1 618 ? -17.180 -7.311 -20.802 1.00 90.50 618 VAL A O 1
ATOM 4785 N N . TRP A 1 619 ? -17.482 -5.437 -19.608 1.00 91.31 619 TRP A N 1
ATOM 4786 C CA . TRP A 1 619 ? -16.055 -5.299 -19.316 1.00 91.31 619 TRP A CA 1
ATOM 4787 C C . TRP A 1 619 ? -15.589 -6.306 -18.251 1.00 91.31 619 TRP A C 1
ATOM 4789 O O . TRP A 1 619 ? -14.435 -6.731 -18.294 1.00 91.31 619 TRP A O 1
ATOM 4799 N N . LEU A 1 620 ? -16.478 -6.764 -17.359 1.00 91.75 620 LEU A N 1
ATOM 4800 C CA . LEU A 1 620 ? -16.184 -7.840 -16.402 1.00 91.75 620 LEU A CA 1
ATOM 4801 C C . LEU A 1 620 ? -15.927 -9.183 -17.107 1.00 91.75 620 LEU A C 1
ATOM 4803 O O . LEU A 1 620 ? -14.947 -9.863 -16.794 1.00 91.75 620 LEU A O 1
ATOM 4807 N N . TYR A 1 621 ? -16.740 -9.543 -18.108 1.00 92.50 621 TYR A N 1
ATOM 4808 C CA . TYR A 1 621 ? -16.464 -10.709 -18.956 1.00 92.50 621 TYR A CA 1
ATOM 4809 C C . TYR A 1 621 ? -15.223 -10.515 -19.825 1.00 92.50 621 TYR A C 1
ATOM 4811 O O . TYR A 1 621 ? -14.480 -11.471 -20.039 1.00 92.50 621 TYR A O 1
ATOM 4819 N N . CYS A 1 622 ? -14.953 -9.290 -20.286 1.00 92.50 622 CYS A N 1
ATOM 4820 C CA . CYS A 1 622 ? -13.706 -8.978 -20.982 1.00 92.50 622 CYS A CA 1
ATOM 4821 C C . CYS A 1 622 ? -12.484 -9.230 -20.078 1.00 92.50 622 CYS A C 1
ATOM 4823 O O . CYS A 1 622 ? -11.541 -9.896 -20.499 1.00 92.50 622 CYS A O 1
ATOM 4825 N N . LEU A 1 623 ? -12.526 -8.799 -18.812 1.00 92.94 623 LEU A N 1
ATOM 4826 C CA . LEU A 1 623 ? -11.470 -9.055 -17.828 1.00 92.94 623 LEU A CA 1
ATOM 4827 C C . LEU A 1 623 ? -11.292 -10.552 -17.542 1.00 92.94 623 LEU A C 1
ATOM 4829 O O . LEU A 1 623 ? -10.162 -11.046 -17.505 1.00 92.94 623 LEU A O 1
ATOM 4833 N N . MET A 1 624 ? -12.391 -11.287 -17.378 1.00 93.62 624 MET A N 1
ATOM 4834 C CA . MET A 1 624 ? -12.364 -12.743 -17.232 1.00 93.62 624 MET A CA 1
ATOM 4835 C C . MET A 1 624 ? -11.716 -13.407 -18.458 1.00 93.62 624 MET A C 1
ATOM 4837 O O . MET A 1 624 ? -10.774 -14.186 -18.310 1.00 93.62 624 MET A O 1
ATOM 4841 N N . GLY A 1 625 ? -12.174 -13.076 -19.668 1.00 92.94 625 GLY A N 1
ATOM 4842 C CA . GLY A 1 625 ? -11.651 -13.636 -20.914 1.00 92.94 625 GLY A CA 1
ATOM 4843 C C . GLY A 1 625 ? -10.169 -13.319 -21.115 1.00 92.94 625 GLY A C 1
ATOM 4844 O O . GLY A 1 625 ? -9.377 -14.218 -21.395 1.00 92.94 625 GLY A O 1
ATOM 4845 N N . ALA A 1 626 ? -9.766 -12.068 -20.879 1.00 92.44 626 ALA A N 1
ATOM 4846 C CA . ALA A 1 626 ? -8.370 -11.646 -20.923 1.00 92.44 626 ALA A CA 1
ATOM 4847 C C . ALA A 1 626 ? -7.507 -12.403 -19.900 1.00 92.44 626 ALA A C 1
ATOM 4849 O O . ALA A 1 626 ? -6.388 -12.799 -20.223 1.00 92.44 626 ALA A O 1
ATOM 4850 N N . SER A 1 627 ? -8.033 -12.672 -18.699 1.00 92.25 627 SER A N 1
ATOM 4851 C CA . SER A 1 627 ? -7.336 -13.461 -17.673 1.00 92.25 627 SER A CA 1
ATOM 4852 C C . SER A 1 627 ? -7.110 -14.908 -18.121 1.00 92.25 627 SER A C 1
ATOM 4854 O O . SER A 1 627 ? -6.002 -15.423 -17.977 1.00 92.25 627 SER A O 1
ATOM 4856 N N . VAL A 1 628 ? -8.111 -15.550 -18.735 1.00 92.50 628 VAL A N 1
ATOM 4857 C CA . VAL A 1 628 ? -7.994 -16.920 -19.274 1.00 92.50 628 VAL A CA 1
ATOM 4858 C C . VAL A 1 628 ? -6.988 -16.984 -20.426 1.00 92.50 628 VAL A C 1
ATOM 4860 O O . VAL A 1 628 ? -6.102 -17.840 -20.430 1.00 92.50 628 VAL A O 1
ATOM 4863 N N . VAL A 1 629 ? -7.068 -16.049 -21.378 1.00 92.69 629 VAL A N 1
ATOM 4864 C CA . VAL A 1 629 ? -6.114 -15.957 -22.497 1.00 92.69 629 VAL A CA 1
ATOM 4865 C C . VAL A 1 629 ? -4.690 -15.742 -21.980 1.00 92.69 629 VAL A C 1
ATOM 4867 O O . VAL A 1 629 ? -3.744 -16.365 -22.468 1.00 92.69 629 VAL A O 1
ATOM 4870 N N . LEU A 1 630 ? -4.524 -14.910 -20.952 1.00 91.31 630 LEU A N 1
ATOM 4871 C CA . LEU A 1 630 ? -3.229 -14.655 -20.338 1.00 91.31 630 LEU A CA 1
ATOM 4872 C C . LEU A 1 630 ? -2.659 -15.895 -19.633 1.00 91.31 630 LEU A C 1
ATOM 4874 O O . LEU A 1 630 ? -1.458 -16.137 -19.738 1.00 91.31 630 LEU A O 1
ATOM 4878 N N . VAL A 1 631 ? -3.489 -16.716 -18.980 1.00 91.31 631 VAL A N 1
ATOM 4879 C CA . VAL A 1 631 ? -3.056 -18.007 -18.409 1.00 91.31 631 VAL A CA 1
ATOM 4880 C C . VAL A 1 631 ? -2.482 -18.915 -19.499 1.00 91.31 631 VAL A C 1
ATOM 4882 O O . VAL A 1 631 ? -1.386 -19.450 -19.327 1.00 91.31 631 VAL A O 1
ATOM 4885 N N . VAL A 1 632 ? -3.153 -19.019 -20.654 1.00 90.06 632 VAL A N 1
ATOM 4886 C CA . VAL A 1 632 ? -2.637 -19.765 -21.819 1.00 90.06 632 VAL A CA 1
ATOM 4887 C C . VAL A 1 632 ? -1.304 -19.178 -22.293 1.00 90.06 632 VAL A C 1
ATOM 4889 O O . VAL A 1 632 ? -0.339 -19.910 -22.527 1.00 90.06 632 VAL A O 1
ATOM 4892 N N . GLY A 1 633 ? -1.221 -17.848 -22.367 1.00 86.62 633 GLY A N 1
ATOM 4893 C CA . GLY A 1 633 ? -0.000 -17.123 -22.707 1.00 86.62 633 GLY A CA 1
ATOM 4894 C C . GLY A 1 633 ? 1.160 -17.418 -21.754 1.00 86.62 633 GLY A C 1
ATOM 4895 O O . GLY A 1 633 ? 2.283 -17.600 -22.216 1.00 86.62 633 GLY A O 1
ATOM 4896 N N . LEU A 1 634 ? 0.913 -17.536 -20.448 1.00 87.44 634 LEU A N 1
ATOM 4897 C CA . LEU A 1 634 ? 1.943 -17.753 -19.427 1.00 87.44 634 LEU A CA 1
ATOM 4898 C C . LEU A 1 634 ? 2.580 -19.148 -19.480 1.00 87.44 634 LEU A C 1
ATOM 4900 O O . LEU A 1 634 ? 3.731 -19.292 -19.059 1.00 87.44 634 LEU A O 1
ATOM 4904 N N . PHE A 1 635 ? 1.908 -20.172 -20.021 1.00 86.12 635 PHE A N 1
ATOM 4905 C CA . PHE A 1 635 ? 2.482 -21.524 -20.101 1.00 86.12 635 PHE A CA 1
ATOM 4906 C C . PHE A 1 635 ? 3.804 -21.563 -20.874 1.00 86.12 635 PHE A C 1
ATOM 4908 O O . PHE A 1 635 ? 4.738 -22.229 -20.424 1.00 86.12 635 PHE A O 1
ATOM 4915 N N . ARG A 1 636 ? 3.909 -20.795 -21.967 1.00 81.94 636 ARG A N 1
ATOM 4916 C CA . ARG A 1 636 ? 5.108 -20.700 -22.820 1.00 81.94 636 ARG A CA 1
ATOM 4917 C C . ARG A 1 636 ? 6.194 -19.750 -22.287 1.00 81.94 636 ARG A C 1
ATOM 4919 O O . ARG A 1 636 ? 7.271 -19.680 -22.877 1.00 81.94 636 ARG A O 1
ATOM 4926 N N . LEU A 1 637 ? 5.957 -19.052 -21.172 1.00 84.38 637 LEU A N 1
ATOM 4927 C CA . LEU A 1 637 ? 6.997 -18.294 -20.469 1.00 84.38 637 LEU A CA 1
ATOM 4928 C C . LEU A 1 637 ? 7.768 -19.186 -19.491 1.00 84.38 637 LEU A C 1
ATOM 4930 O O . LEU A 1 637 ? 7.226 -20.112 -18.889 1.00 84.38 637 LEU A O 1
ATOM 4934 N N . ALA A 1 638 ? 9.042 -18.881 -19.309 1.00 80.94 638 ALA A N 1
ATOM 4935 C CA . ALA A 1 638 ? 9.938 -19.521 -18.364 1.00 80.94 638 ALA A CA 1
ATOM 4936 C C . ALA A 1 638 ? 10.175 -18.642 -17.125 1.00 80.94 638 ALA A C 1
ATOM 4938 O O . ALA A 1 638 ? 9.722 -17.496 -17.038 1.00 80.94 638 ALA A O 1
ATOM 4939 N N . LYS A 1 639 ? 10.874 -19.217 -16.144 1.00 80.06 639 LYS A N 1
ATOM 4940 C CA . LYS A 1 639 ? 11.289 -18.547 -14.911 1.00 80.06 639 LYS A CA 1
ATOM 4941 C C . LYS A 1 639 ? 12.786 -18.250 -14.993 1.00 80.06 639 LYS A C 1
ATOM 4943 O O . LYS A 1 639 ? 13.576 -19.148 -15.267 1.00 80.06 639 LYS A O 1
ATOM 4948 N N . ARG A 1 640 ? 13.173 -17.017 -14.683 1.00 71.25 640 ARG A N 1
ATOM 4949 C CA . ARG A 1 640 ? 14.571 -16.613 -14.503 1.00 71.25 640 ARG A CA 1
ATOM 4950 C C . ARG A 1 640 ? 15.120 -17.110 -13.160 1.00 71.25 640 ARG A C 1
ATOM 4952 O O . ARG A 1 640 ? 14.350 -17.367 -12.232 1.00 71.25 640 ARG A O 1
ATOM 4959 N N . SER A 1 641 ? 16.444 -17.158 -13.008 1.00 62.09 641 SER A N 1
ATOM 4960 C CA . SER A 1 641 ? 17.107 -17.430 -11.718 1.00 62.09 641 SER A CA 1
ATOM 4961 C C . SER A 1 641 ? 16.615 -16.504 -10.596 1.00 62.09 641 SER A C 1
ATOM 4963 O O . SER A 1 641 ? 16.369 -16.959 -9.483 1.00 62.09 641 SER A O 1
ATOM 4965 N N . ASN A 1 642 ? 16.327 -15.241 -10.925 1.00 61.34 642 ASN A N 1
ATOM 4966 C CA . ASN A 1 642 ? 15.797 -14.235 -9.997 1.00 61.34 642 ASN A CA 1
ATOM 4967 C C . ASN A 1 642 ? 14.268 -14.310 -9.784 1.00 61.34 642 ASN A C 1
ATOM 4969 O O . ASN A 1 642 ? 13.675 -13.355 -9.301 1.00 61.34 642 ASN A O 1
ATOM 4973 N N . GLY A 1 643 ? 13.585 -15.376 -10.221 1.00 64.62 643 GLY A N 1
ATOM 4974 C CA . GLY A 1 643 ? 12.128 -15.522 -10.069 1.00 64.62 643 GLY A CA 1
ATOM 4975 C C . GLY A 1 643 ? 11.280 -14.922 -11.192 1.00 64.62 643 GLY A C 1
ATOM 4976 O O . GLY A 1 643 ? 10.137 -15.343 -11.381 1.00 64.62 643 GLY A O 1
ATOM 4977 N N . MET A 1 644 ? 11.848 -13.976 -11.940 1.00 71.81 644 MET A N 1
ATOM 4978 C CA . MET A 1 644 ? 11.199 -13.162 -12.973 1.00 71.81 644 MET A CA 1
ATOM 4979 C C . MET A 1 644 ? 10.671 -13.958 -14.172 1.00 71.81 644 MET A C 1
ATOM 4981 O O . MET A 1 644 ? 11.187 -15.027 -14.500 1.00 71.81 644 MET A O 1
ATOM 4985 N N . LEU A 1 645 ? 9.682 -13.392 -14.869 1.00 78.12 645 LEU A N 1
ATOM 4986 C CA . LEU A 1 645 ? 9.192 -13.921 -16.142 1.00 78.12 645 LEU A CA 1
ATOM 4987 C C . LEU A 1 645 ? 10.211 -13.651 -17.256 1.00 78.12 645 LEU A C 1
ATOM 4989 O O . LEU A 1 645 ? 10.632 -12.514 -17.458 1.00 78.12 645 LEU A O 1
ATOM 4993 N N . CYS A 1 646 ? 10.582 -14.689 -17.998 1.00 80.06 646 CYS A N 1
ATOM 4994 C CA . CYS A 1 646 ? 11.403 -14.578 -19.201 1.00 80.06 646 CYS A CA 1
ATOM 4995 C C . CYS A 1 646 ? 10.911 -15.551 -20.273 1.00 80.06 646 CYS A C 1
ATOM 4997 O O . CYS A 1 646 ? 10.097 -16.436 -20.014 1.00 80.06 646 CYS A O 1
ATOM 4999 N N . THR A 1 647 ? 11.379 -15.390 -21.505 1.00 85.06 647 THR A N 1
ATOM 5000 C CA . THR A 1 647 ? 11.130 -16.401 -22.541 1.00 85.06 647 THR A CA 1
ATOM 5001 C C . THR A 1 647 ? 12.010 -17.634 -22.310 1.00 85.06 647 THR A C 1
ATOM 5003 O O . THR A 1 647 ? 13.084 -17.537 -21.717 1.00 85.06 647 THR A O 1
ATOM 5006 N N . VAL A 1 648 ? 11.581 -18.807 -22.793 1.00 84.94 648 VAL A N 1
ATOM 5007 C CA . VAL A 1 648 ? 12.368 -20.056 -22.685 1.00 84.94 648 VAL A CA 1
ATOM 5008 C C . VAL A 1 648 ? 13.764 -19.894 -23.301 1.00 84.94 648 VAL A C 1
ATOM 5010 O O . VAL A 1 648 ? 14.747 -20.355 -22.732 1.00 84.94 648 VAL A O 1
ATOM 5013 N N . MET A 1 649 ? 13.862 -19.168 -24.418 1.00 82.06 649 MET A N 1
ATOM 5014 C CA . MET A 1 649 ? 15.137 -18.880 -25.084 1.00 82.06 649 MET A CA 1
ATOM 5015 C C . MET A 1 649 ? 16.072 -18.035 -24.213 1.00 82.06 649 MET A C 1
ATOM 5017 O O . MET A 1 649 ? 17.256 -18.339 -24.105 1.00 82.06 649 MET A O 1
ATOM 5021 N N . GLU A 1 650 ? 15.546 -16.997 -23.555 1.00 81.50 650 GLU A N 1
ATOM 5022 C CA . GLU A 1 650 ? 16.337 -16.160 -22.645 1.00 81.50 650 GLU A CA 1
ATOM 5023 C C . GLU A 1 650 ? 16.806 -16.944 -21.417 1.00 81.50 650 GLU A C 1
ATOM 5025 O O . GLU A 1 650 ? 17.947 -16.780 -20.997 1.00 81.50 650 GLU A O 1
ATOM 5030 N N . MET A 1 651 ? 15.954 -17.816 -20.866 1.00 84.69 651 MET A N 1
ATOM 5031 C CA . MET A 1 651 ? 16.333 -18.698 -19.761 1.00 84.69 651 MET A CA 1
ATOM 5032 C C . MET A 1 651 ? 17.484 -19.629 -20.158 1.00 84.69 651 MET A C 1
ATOM 5034 O O . MET A 1 651 ? 18.447 -19.760 -19.405 1.00 84.69 651 MET A O 1
ATOM 5038 N N . ASN A 1 652 ? 17.394 -20.262 -21.331 1.00 85.06 652 ASN A N 1
ATOM 5039 C CA . ASN A 1 652 ? 18.431 -21.173 -21.817 1.00 85.06 652 ASN A CA 1
ATOM 5040 C C . ASN A 1 652 ? 19.752 -20.434 -22.046 1.00 85.06 652 ASN A C 1
ATOM 5042 O O . ASN A 1 652 ? 20.791 -20.894 -21.585 1.00 85.06 652 ASN A O 1
ATOM 5046 N N . HIS A 1 653 ? 19.701 -19.248 -22.657 1.00 83.19 653 HIS A N 1
ATOM 5047 C CA . HIS A 1 653 ? 20.888 -18.427 -22.875 1.00 83.19 653 HIS A CA 1
ATOM 5048 C C . HIS A 1 653 ? 21.566 -18.006 -21.561 1.00 83.19 653 HIS A C 1
ATOM 5050 O O . HIS A 1 653 ? 22.786 -18.062 -21.441 1.00 83.19 653 HIS A O 1
ATOM 5056 N N . GLU A 1 654 ? 20.792 -17.610 -20.548 1.00 79.56 654 GLU A N 1
ATOM 5057 C CA . GLU A 1 654 ? 21.353 -17.261 -19.237 1.00 79.56 654 GLU A CA 1
ATOM 5058 C C . GLU A 1 654 ? 21.969 -18.462 -18.530 1.00 79.56 654 GLU A C 1
ATOM 5060 O O . GLU A 1 654 ? 23.042 -18.344 -17.944 1.00 79.56 654 GLU A O 1
ATOM 5065 N N . ARG A 1 655 ? 21.331 -19.630 -18.636 1.00 83.12 655 ARG A N 1
ATOM 5066 C CA . ARG A 1 655 ? 21.870 -20.876 -18.094 1.00 83.12 655 ARG A CA 1
ATOM 5067 C C . ARG A 1 655 ? 23.192 -21.254 -18.763 1.00 83.12 655 ARG A C 1
ATOM 5069 O O . ARG A 1 655 ? 24.134 -21.604 -18.063 1.00 83.12 655 ARG A O 1
ATOM 5076 N N . GLU A 1 656 ? 23.284 -21.144 -20.085 1.00 83.62 656 GLU A N 1
ATOM 5077 C CA . GLU A 1 656 ? 24.525 -21.388 -20.832 1.00 83.62 656 GLU A CA 1
ATOM 5078 C C . GLU A 1 656 ? 25.647 -20.434 -20.406 1.00 83.62 656 GLU A C 1
ATOM 5080 O O . GLU A 1 656 ? 26.785 -20.867 -20.225 1.00 83.62 656 GLU A O 1
ATOM 5085 N N . MET A 1 657 ? 25.333 -19.152 -20.192 1.00 77.75 657 MET A N 1
ATOM 5086 C CA . MET A 1 657 ? 26.290 -18.161 -19.688 1.00 77.75 657 MET A CA 1
ATOM 5087 C C . MET A 1 657 ? 26.745 -18.469 -18.260 1.00 77.75 657 MET A C 1
ATOM 5089 O O . MET A 1 657 ? 27.938 -18.399 -17.967 1.00 77.75 657 MET A O 1
ATOM 5093 N N . ASP A 1 658 ? 25.828 -18.850 -17.371 1.00 76.62 658 ASP A N 1
ATOM 5094 C CA . ASP A 1 658 ? 26.172 -19.225 -15.999 1.00 76.62 658 ASP A CA 1
ATOM 5095 C C . ASP A 1 658 ? 27.030 -20.498 -15.958 1.00 76.62 658 ASP A C 1
ATOM 5097 O O . ASP A 1 658 ? 28.003 -20.565 -15.205 1.00 76.62 658 ASP A O 1
ATOM 5101 N N . GLU A 1 659 ? 26.737 -21.482 -16.808 1.00 80.81 659 GLU A N 1
ATOM 5102 C CA . GLU A 1 659 ? 27.566 -22.676 -16.966 1.00 80.81 659 GLU A CA 1
ATOM 5103 C C . GLU A 1 659 ? 28.942 -22.345 -17.576 1.00 80.81 659 GLU A C 1
ATOM 5105 O O . GLU A 1 659 ? 29.957 -22.876 -17.127 1.00 80.81 659 GLU A O 1
ATOM 5110 N N . ALA A 1 660 ? 29.021 -21.435 -18.551 1.00 77.44 660 ALA A N 1
ATOM 5111 C CA . ALA A 1 660 ? 30.287 -20.972 -19.124 1.00 77.44 660 ALA A CA 1
ATOM 5112 C C . ALA A 1 660 ? 31.154 -20.229 -18.092 1.00 77.44 660 ALA A C 1
ATOM 5114 O O . ALA A 1 660 ? 32.358 -20.472 -18.011 1.00 77.44 660 ALA A O 1
ATOM 5115 N N . ARG A 1 661 ? 30.545 -19.393 -17.239 1.00 72.12 661 ARG A N 1
ATOM 5116 C CA . ARG A 1 661 ? 31.228 -18.731 -16.113 1.00 72.12 661 ARG A CA 1
ATOM 5117 C C . ARG A 1 661 ? 31.758 -19.729 -15.089 1.00 72.12 661 ARG A C 1
ATOM 5119 O O . ARG A 1 661 ? 32.834 -19.514 -14.544 1.00 72.12 661 ARG A O 1
ATOM 5126 N N . GLN A 1 662 ? 31.027 -20.815 -14.834 1.00 71.25 662 GLN A N 1
ATOM 5127 C CA . GLN A 1 662 ? 31.477 -21.884 -13.936 1.00 71.25 662 GLN A CA 1
ATOM 5128 C C . GLN A 1 662 ? 32.631 -22.707 -14.524 1.00 71.25 662 GLN A C 1
ATOM 5130 O O . GLN A 1 662 ? 33.447 -23.225 -13.766 1.00 71.25 662 GLN A O 1
ATOM 5135 N N . ARG A 1 663 ? 32.713 -22.819 -15.857 1.00 73.62 663 ARG A N 1
ATOM 5136 C CA . ARG A 1 663 ? 33.790 -23.529 -16.571 1.00 73.62 663 ARG A CA 1
ATOM 5137 C C . ARG A 1 663 ? 35.051 -22.681 -16.787 1.00 73.62 663 ARG A C 1
ATOM 5139 O O . ARG A 1 663 ? 36.101 -23.246 -17.082 1.00 73.62 663 ARG A O 1
ATOM 5146 N N . ALA A 1 664 ? 34.975 -21.355 -16.659 1.00 69.00 664 ALA A N 1
ATOM 5147 C CA . ALA A 1 664 ? 36.133 -20.479 -16.820 1.00 69.00 664 ALA A CA 1
ATOM 5148 C C . ALA A 1 664 ? 37.164 -20.711 -15.690 1.00 69.00 664 ALA A C 1
ATOM 5150 O O . ALA A 1 664 ? 36.782 -20.735 -14.517 1.00 69.00 664 ALA A O 1
ATOM 5151 N N . PRO A 1 665 ? 38.468 -20.869 -15.999 1.00 51.00 665 PRO A N 1
ATOM 5152 C CA . PRO A 1 665 ? 39.489 -21.098 -14.984 1.00 51.00 665 PRO A CA 1
ATOM 5153 C C . PRO A 1 665 ? 39.573 -19.890 -14.047 1.00 51.00 665 PRO A C 1
ATOM 5155 O O . PRO A 1 665 ? 39.878 -18.770 -14.456 1.00 51.00 665 PRO A O 1
ATOM 5158 N N . SER A 1 666 ? 39.294 -20.110 -12.763 1.00 48.50 666 SER A N 1
ATOM 5159 C CA . SER A 1 666 ? 39.441 -19.081 -11.742 1.00 48.50 666 SER A CA 1
ATOM 5160 C C . SER A 1 666 ? 40.924 -18.741 -11.570 1.00 48.50 666 SER A C 1
ATOM 5162 O O . SER A 1 666 ? 41.681 -19.552 -11.034 1.00 48.50 666 SER A O 1
ATOM 5164 N N . HIS A 1 667 ? 41.350 -17.540 -11.969 1.00 38.19 667 HIS A N 1
ATOM 5165 C CA . HIS A 1 667 ? 42.617 -16.987 -11.485 1.00 38.19 667 HIS A CA 1
ATOM 5166 C C . HIS A 1 667 ? 42.623 -16.996 -9.945 1.00 38.19 667 HIS A C 1
ATOM 5168 O O . HIS A 1 667 ? 41.580 -16.717 -9.340 1.00 38.19 667 HIS A O 1
ATOM 5174 N N . PRO A 1 668 ? 43.763 -17.282 -9.285 1.00 37.62 668 PRO A N 1
ATOM 5175 C CA . PRO A 1 668 ? 43.838 -17.321 -7.832 1.00 37.62 668 PRO A CA 1
ATOM 5176 C C . PRO A 1 668 ? 43.740 -15.891 -7.284 1.00 37.62 668 PRO A C 1
ATOM 5178 O O . PRO A 1 668 ? 44.736 -15.215 -7.050 1.00 37.62 668 PRO A O 1
ATOM 5181 N N . ARG A 1 669 ? 42.514 -15.398 -7.102 1.00 40.81 669 ARG A N 1
ATOM 5182 C CA . ARG A 1 669 ? 42.232 -14.172 -6.355 1.00 40.81 669 ARG A CA 1
ATOM 5183 C C . ARG A 1 669 ? 42.022 -14.535 -4.888 1.00 40.81 669 ARG A C 1
ATOM 5185 O O . ARG A 1 669 ? 41.320 -15.498 -4.577 1.00 40.81 669 ARG A O 1
ATOM 5192 N N . ARG A 1 670 ? 42.674 -13.773 -3.998 1.00 33.78 670 ARG A N 1
ATOM 5193 C CA . ARG A 1 670 ? 42.575 -13.876 -2.533 1.00 33.78 670 ARG A CA 1
ATOM 5194 C C . ARG A 1 670 ? 41.112 -14.068 -2.128 1.00 33.78 670 ARG A C 1
ATOM 5196 O O . ARG A 1 670 ? 40.279 -13.201 -2.373 1.00 33.78 670 ARG A O 1
ATOM 5203 N N . ARG A 1 671 ? 40.814 -15.215 -1.515 1.00 30.48 671 ARG A N 1
ATOM 5204 C CA . ARG A 1 671 ? 39.507 -15.522 -0.927 1.00 30.48 671 ARG A CA 1
ATOM 5205 C C . ARG A 1 671 ? 39.211 -14.514 0.186 1.00 30.48 671 ARG A C 1
ATOM 5207 O O . ARG A 1 671 ? 39.683 -14.686 1.305 1.00 30.48 671 ARG A O 1
ATOM 5214 N N . ALA A 1 672 ? 38.408 -13.498 -0.108 1.00 32.88 672 ALA A N 1
ATOM 5215 C CA . ALA A 1 672 ? 37.598 -12.851 0.911 1.00 32.88 672 ALA A CA 1
ATOM 5216 C C . ALA A 1 672 ? 36.451 -13.813 1.257 1.00 32.88 672 ALA A C 1
ATOM 5218 O O . ALA A 1 672 ? 35.725 -14.288 0.381 1.00 32.88 672 ALA A O 1
ATOM 5219 N N . TYR A 1 673 ? 36.357 -14.175 2.534 1.00 33.75 673 TYR A N 1
ATOM 5220 C CA . TYR A 1 673 ? 35.364 -15.093 3.081 1.00 33.75 673 TYR A CA 1
ATOM 5221 C C . TYR A 1 673 ? 33.943 -14.583 2.785 1.00 33.75 673 TYR A C 1
ATOM 5223 O O . TYR A 1 673 ? 33.446 -13.680 3.447 1.00 33.75 673 TYR A O 1
ATOM 5231 N N . THR A 1 674 ? 33.262 -15.189 1.816 1.00 31.05 674 THR A N 1
ATOM 5232 C CA . THR A 1 674 ? 31.801 -15.109 1.694 1.00 31.05 674 THR A CA 1
ATOM 5233 C C . THR A 1 674 ? 31.269 -16.535 1.718 1.00 31.05 674 THR A C 1
ATOM 5235 O O . THR A 1 674 ? 31.399 -17.302 0.764 1.00 31.05 674 THR A O 1
ATOM 5238 N N . SER A 1 675 ? 30.753 -16.953 2.877 1.00 30.50 675 SER A N 1
ATOM 5239 C CA . SER A 1 675 ? 30.213 -18.299 3.043 1.00 30.50 675 SER A CA 1
ATOM 5240 C C . SER A 1 675 ? 28.888 -18.417 2.293 1.00 30.50 675 SER A C 1
ATOM 5242 O O . SER A 1 675 ? 27.862 -17.902 2.738 1.00 30.50 675 SER A O 1
ATOM 5244 N N . LYS A 1 676 ? 28.897 -19.144 1.175 1.00 32.12 676 LYS A N 1
ATOM 5245 C CA . LYS A 1 676 ? 27.697 -19.810 0.665 1.00 32.12 676 LYS A CA 1
ATOM 5246 C C . LYS A 1 676 ? 27.234 -20.838 1.703 1.00 32.12 676 LYS A C 1
ATOM 5248 O O . LYS A 1 676 ? 28.043 -21.633 2.160 1.00 32.12 676 LYS A O 1
ATOM 5253 N N . GLN A 1 677 ? 25.942 -20.787 2.033 1.00 33.12 677 GLN A N 1
ATOM 5254 C CA . GLN A 1 677 ? 25.128 -21.830 2.674 1.00 33.12 677 GLN A CA 1
ATOM 5255 C C . GLN A 1 677 ? 25.763 -22.605 3.841 1.00 33.12 677 GLN A C 1
ATOM 5257 O O . GLN A 1 677 ? 26.519 -23.552 3.664 1.00 33.12 677 GLN A O 1
ATOM 5262 N N . GLY A 1 678 ? 25.314 -22.291 5.055 1.00 26.22 678 GLY A N 1
ATOM 5263 C CA . GLY A 1 678 ? 25.499 -23.157 6.211 1.00 26.22 678 GLY A CA 1
ATOM 5264 C C . GLY A 1 678 ? 24.390 -22.923 7.221 1.00 26.22 678 GLY A C 1
ATOM 5265 O O . GLY A 1 678 ? 24.339 -21.871 7.849 1.00 26.22 678 GLY A O 1
ATOM 5266 N N . SER A 1 679 ? 23.507 -23.909 7.370 1.00 31.16 679 SER A N 1
ATOM 5267 C CA . SER A 1 679 ? 22.651 -24.080 8.544 1.00 31.16 679 SER A CA 1
ATOM 5268 C C . SER A 1 679 ? 23.498 -23.896 9.809 1.00 31.16 679 SER A C 1
ATOM 5270 O O . SER A 1 679 ? 24.281 -24.779 10.160 1.00 31.16 679 SER A O 1
ATOM 5272 N N . ARG A 1 680 ? 23.367 -22.760 10.499 1.00 28.20 680 ARG A N 1
ATOM 5273 C CA . ARG A 1 680 ? 24.007 -22.550 11.802 1.00 28.20 680 ARG A CA 1
ATOM 5274 C C . ARG A 1 680 ? 23.012 -22.885 12.906 1.00 28.20 680 ARG A C 1
ATOM 5276 O O . ARG A 1 680 ? 22.267 -22.033 13.373 1.00 28.20 680 ARG A O 1
ATOM 5283 N N . ARG A 1 681 ? 23.040 -24.150 13.340 1.00 27.02 681 ARG A N 1
ATOM 5284 C CA . ARG A 1 681 ? 22.722 -24.499 14.729 1.00 27.02 681 ARG A CA 1
ATOM 5285 C C . ARG A 1 681 ? 23.828 -23.892 15.590 1.00 27.02 681 ARG A C 1
ATOM 5287 O O . ARG A 1 681 ? 24.955 -24.379 15.558 1.00 27.02 681 ARG A O 1
ATOM 5294 N N . PHE A 1 682 ? 23.526 -22.832 16.328 1.00 27.84 682 PHE A N 1
ATOM 5295 C CA . PHE A 1 682 ? 24.392 -22.396 17.417 1.00 27.84 682 PHE A CA 1
ATOM 5296 C C . PHE A 1 682 ? 24.207 -23.372 18.582 1.00 27.84 682 PHE A C 1
ATOM 5298 O O . PHE A 1 682 ? 23.194 -23.351 19.275 1.00 27.84 682 PHE A O 1
ATOM 5305 N N . GLY A 1 683 ? 25.168 -24.280 18.746 1.00 26.78 683 GLY A N 1
ATOM 5306 C CA . GLY A 1 683 ? 25.368 -24.988 20.002 1.00 26.78 683 GLY A CA 1
ATOM 5307 C C . GLY A 1 683 ? 26.032 -24.034 20.988 1.00 26.78 683 GLY A C 1
ATOM 5308 O O . GLY A 1 683 ? 27.134 -23.552 20.730 1.00 26.78 683 GLY A O 1
ATOM 5309 N N . ASN A 1 684 ? 25.347 -23.743 22.090 1.00 27.91 684 ASN A N 1
ATOM 5310 C CA . ASN A 1 684 ? 25.891 -22.978 23.205 1.00 27.91 684 ASN A CA 1
ATOM 5311 C C . ASN A 1 684 ? 27.022 -23.775 23.867 1.00 27.91 684 ASN A C 1
ATOM 5313 O O . ASN A 1 684 ? 26.764 -24.703 24.628 1.00 27.91 684 ASN A O 1
ATOM 5317 N N . LEU A 1 685 ? 28.270 -23.401 23.596 1.00 28.36 685 LEU A N 1
ATOM 5318 C CA . LEU A 1 685 ? 29.413 -23.752 24.435 1.00 28.36 685 LEU A CA 1
ATOM 5319 C C . LEU A 1 685 ? 29.804 -22.504 25.222 1.00 28.36 685 LEU A C 1
ATOM 5321 O O . LEU A 1 685 ? 30.530 -21.635 24.748 1.00 28.36 685 LEU A O 1
ATOM 5325 N N . THR A 1 686 ? 29.259 -22.406 26.430 1.00 29.88 686 THR A N 1
ATOM 5326 C CA . THR A 1 686 ? 29.674 -21.450 27.454 1.00 29.88 686 THR A CA 1
ATOM 5327 C C . THR A 1 686 ? 31.073 -21.824 27.943 1.00 29.88 686 THR A C 1
ATOM 5329 O O . THR A 1 686 ? 31.254 -22.867 28.571 1.00 29.88 686 THR A O 1
ATOM 5332 N N . LEU A 1 687 ? 32.069 -20.984 27.661 1.00 29.39 687 LEU A N 1
ATOM 5333 C CA . LEU A 1 687 ? 33.394 -21.074 28.274 1.00 29.39 687 LEU A CA 1
ATOM 5334 C C . LEU A 1 687 ? 33.312 -20.542 29.712 1.00 29.39 687 LEU A C 1
ATOM 5336 O O . LEU A 1 687 ? 33.210 -19.338 29.931 1.00 29.39 687 LEU A O 1
ATOM 5340 N N . SER A 1 688 ? 33.347 -21.442 30.695 1.00 28.50 688 SER A N 1
ATOM 5341 C CA . SER A 1 688 ? 33.637 -21.106 32.094 1.00 28.50 688 SER A CA 1
ATOM 5342 C C . SER A 1 688 ? 35.151 -20.918 32.291 1.00 28.50 688 SER A C 1
ATOM 5344 O O . SER A 1 688 ? 35.914 -21.712 31.728 1.00 28.50 688 SER A O 1
ATOM 5346 N N . PRO A 1 689 ? 35.625 -19.974 33.125 1.00 29.77 689 PRO A N 1
ATOM 5347 C CA . PRO A 1 689 ? 37.046 -19.843 33.420 1.00 29.77 689 PRO A CA 1
ATOM 5348 C C . PRO A 1 689 ? 37.474 -20.948 34.390 1.00 29.77 689 PRO A C 1
ATOM 5350 O O . PRO A 1 689 ? 36.989 -21.021 35.519 1.00 29.77 689 PRO A O 1
ATOM 5353 N N . ARG A 1 690 ? 38.386 -21.821 33.956 1.00 26.50 690 ARG A N 1
ATOM 5354 C CA . ARG A 1 690 ? 38.994 -22.842 34.814 1.00 26.50 690 ARG A CA 1
ATOM 5355 C C . ARG A 1 690 ? 40.364 -22.341 35.272 1.00 26.50 690 ARG A C 1
ATOM 5357 O O . ARG A 1 690 ? 41.292 -22.253 34.474 1.00 26.50 690 ARG A O 1
ATOM 5364 N N . ASN A 1 691 ? 40.461 -22.003 36.556 1.00 29.08 691 ASN A N 1
ATOM 5365 C CA . ASN A 1 691 ? 41.723 -21.845 37.278 1.00 29.08 691 ASN A CA 1
ATOM 5366 C C . ASN A 1 691 ? 42.569 -23.115 37.126 1.00 29.08 691 ASN A C 1
ATOM 5368 O O . ASN A 1 691 ? 42.015 -24.191 37.311 1.00 29.08 691 ASN A O 1
ATOM 5372 N N . HIS A 1 692 ? 43.875 -22.990 36.863 1.00 28.69 692 HIS A N 1
ATOM 5373 C CA . HIS A 1 692 ? 44.929 -23.765 37.535 1.00 28.69 692 HIS A CA 1
ATOM 5374 C C . HIS A 1 692 ? 46.329 -23.179 37.276 1.00 28.69 692 HIS A C 1
ATOM 5376 O O . HIS A 1 692 ? 46.606 -22.522 36.277 1.00 28.69 692 HIS A O 1
ATOM 5382 N N . SER A 1 693 ? 47.168 -23.411 38.276 1.00 26.75 693 SER A N 1
ATOM 5383 C CA . SER A 1 693 ? 48.453 -22.826 38.638 1.00 26.75 693 SER A CA 1
ATOM 5384 C C . SER A 1 693 ? 49.684 -23.506 38.019 1.00 26.75 693 SER A C 1
ATOM 5386 O O . SER A 1 693 ? 49.692 -24.718 37.848 1.00 26.75 693 SER A O 1
ATOM 5388 N N . ALA A 1 694 ? 50.747 -22.707 37.853 1.00 28.30 694 ALA A N 1
ATOM 5389 C CA . ALA A 1 694 ? 52.179 -23.018 38.017 1.00 28.30 694 ALA A CA 1
ATOM 5390 C C . ALA A 1 694 ? 52.812 -24.224 37.275 1.00 28.30 694 ALA A C 1
ATOM 5392 O O . ALA A 1 694 ? 52.646 -25.372 37.669 1.00 28.30 694 ALA A O 1
ATOM 5393 N N . THR A 1 695 ? 53.719 -23.956 36.321 1.00 27.70 695 THR A N 1
ATOM 5394 C CA . THR A 1 695 ? 55.200 -24.086 36.462 1.00 27.70 695 THR A CA 1
ATOM 5395 C C . THR A 1 695 ? 55.929 -23.926 35.103 1.00 27.70 695 THR A C 1
ATOM 5397 O O . THR A 1 695 ? 55.324 -24.186 34.064 1.00 27.70 695 THR A O 1
ATOM 5400 N N . PRO A 1 696 ? 57.211 -23.484 35.069 1.00 40.88 696 PRO A N 1
ATOM 5401 C CA . PRO A 1 696 ? 57.932 -23.128 33.839 1.00 40.88 696 PRO A CA 1
ATOM 5402 C C . PRO A 1 696 ? 59.077 -24.102 33.480 1.00 40.88 696 PRO A C 1
ATOM 5404 O O . PRO A 1 696 ? 59.741 -24.624 34.372 1.00 40.88 696 PRO A O 1
ATOM 5407 N N . ARG A 1 697 ? 59.349 -24.296 32.177 1.00 27.36 697 ARG A N 1
ATOM 5408 C CA . ARG A 1 697 ? 60.589 -24.824 31.528 1.00 27.36 697 ARG A CA 1
ATOM 5409 C C . ARG A 1 697 ? 60.252 -25.044 30.038 1.00 27.36 697 ARG A C 1
ATOM 5411 O O . ARG A 1 697 ? 59.155 -25.488 29.752 1.00 27.36 697 ARG A O 1
ATOM 5418 N N . GLY A 1 698 ? 61.066 -24.782 29.019 1.00 26.09 698 GLY A N 1
ATOM 5419 C CA . GLY A 1 698 ? 62.458 -24.376 28.889 1.00 26.09 698 GLY A CA 1
ATOM 5420 C C . GLY A 1 698 ? 62.778 -24.112 27.398 1.00 26.09 698 GLY A C 1
ATOM 5421 O O . GLY A 1 698 ? 61.979 -24.400 26.515 1.00 26.09 698 GLY A O 1
ATOM 5422 N N . ARG A 1 699 ? 63.947 -23.505 27.177 1.00 25.41 699 ARG A N 1
ATOM 5423 C CA . ARG A 1 699 ? 64.574 -22.981 25.943 1.00 25.41 699 ARG A CA 1
ATOM 5424 C C . ARG A 1 699 ? 64.615 -23.899 24.702 1.00 25.41 699 ARG A C 1
ATOM 5426 O O . ARG A 1 699 ? 64.896 -25.080 24.853 1.00 25.41 699 ARG A O 1
ATOM 5433 N N . ALA A 1 700 ? 64.591 -23.280 23.507 1.00 27.28 700 ALA A N 1
ATOM 5434 C CA . ALA A 1 700 ? 65.647 -23.298 22.454 1.00 27.28 700 ALA A CA 1
ATOM 5435 C C . ALA A 1 700 ? 65.166 -22.493 21.209 1.00 27.28 700 ALA A C 1
ATOM 5437 O O . ALA A 1 700 ? 64.070 -22.743 20.727 1.00 27.28 700 ALA A O 1
ATOM 5438 N N . HIS A 1 701 ? 65.792 -21.357 20.838 1.00 26.84 701 HIS A N 1
ATOM 5439 C CA . HIS A 1 701 ? 66.780 -21.164 19.736 1.00 26.84 701 HIS A CA 1
ATOM 5440 C C . HIS A 1 701 ? 66.294 -21.661 18.347 1.00 26.84 701 HIS A C 1
ATOM 5442 O O . HIS A 1 701 ? 65.862 -22.795 18.248 1.00 26.84 701 HIS A O 1
ATOM 5448 N N . SER A 1 702 ? 66.370 -20.951 17.206 1.00 26.42 702 SER A N 1
ATOM 5449 C CA . SER A 1 702 ? 67.296 -19.914 16.712 1.00 26.42 702 SER A CA 1
ATOM 5450 C C . SER A 1 702 ? 66.843 -19.390 15.322 1.00 26.42 702 SER A C 1
ATOM 5452 O O . SER A 1 702 ? 66.393 -20.212 14.534 1.00 26.42 702 SER A O 1
ATOM 5454 N N . ARG A 1 703 ? 67.083 -18.084 15.040 1.00 27.50 703 ARG A N 1
ATOM 5455 C CA . ARG A 1 703 ? 67.466 -17.400 13.756 1.00 27.50 703 ARG A CA 1
ATOM 5456 C C . ARG A 1 703 ? 66.625 -17.622 12.481 1.00 27.50 703 ARG A C 1
ATOM 5458 O O . ARG A 1 703 ? 66.214 -18.729 12.204 1.00 27.50 703 ARG A O 1
ATOM 5465 N N . LYS A 1 704 ? 66.417 -16.685 11.545 1.00 26.80 704 LYS A N 1
ATOM 5466 C CA . LYS A 1 704 ? 66.957 -15.377 11.060 1.00 26.80 704 LYS A CA 1
ATOM 5467 C C . LYS A 1 704 ? 65.839 -14.869 10.098 1.00 26.80 704 LYS A C 1
ATOM 5469 O O . LYS A 1 704 ? 65.162 -15.720 9.538 1.00 26.80 704 LYS A O 1
ATOM 5474 N N . GLY A 1 705 ? 65.557 -13.609 9.783 1.00 26.17 705 GLY A N 1
ATOM 5475 C CA . GLY A 1 705 ? 66.246 -12.319 9.811 1.00 26.17 705 GLY A CA 1
ATOM 5476 C C . GLY A 1 705 ? 65.647 -11.457 8.669 1.00 26.17 705 GLY A C 1
ATOM 5477 O O . GLY A 1 705 ? 64.988 -12.021 7.799 1.00 26.17 705 GLY A O 1
ATOM 5478 N N . SER A 1 706 ? 65.926 -10.148 8.701 1.00 28.44 706 SER A N 1
ATOM 5479 C CA . SER A 1 706 ? 65.544 -9.030 7.805 1.00 28.44 706 SER A CA 1
ATOM 5480 C C . SER A 1 706 ? 64.121 -8.473 7.991 1.00 28.44 706 SER A C 1
ATOM 5482 O O . SER A 1 706 ? 63.160 -9.094 7.546 1.00 28.44 706 SER A O 1
ATOM 5484 N N . ASP A 1 707 ? 63.916 -7.444 8.824 1.00 27.36 707 ASP A N 1
ATOM 5485 C CA . ASP A 1 707 ? 64.271 -6.004 8.671 1.00 27.36 707 ASP A CA 1
ATOM 5486 C C . ASP A 1 707 ? 63.336 -5.290 7.674 1.00 27.36 707 ASP A C 1
ATOM 5488 O O . ASP A 1 707 ? 63.073 -5.854 6.619 1.00 27.36 707 ASP A O 1
ATOM 5492 N N . ILE A 1 708 ? 62.812 -4.065 7.816 1.00 30.12 708 ILE A N 1
ATOM 5493 C CA . ILE A 1 708 ? 62.764 -2.915 8.760 1.00 30.12 708 ILE A CA 1
ATOM 5494 C C . ILE A 1 708 ? 61.925 -1.895 7.910 1.00 30.12 708 ILE A C 1
ATOM 5496 O O . ILE A 1 708 ? 62.151 -1.827 6.704 1.00 30.12 708 ILE A O 1
ATOM 5500 N N . ASP A 1 709 ? 60.776 -1.323 8.300 1.00 25.44 709 ASP A N 1
ATOM 5501 C CA . ASP A 1 709 ? 60.554 -0.016 8.971 1.00 25.44 709 ASP A CA 1
ATOM 5502 C C . ASP A 1 709 ? 59.033 0.303 8.838 1.00 25.44 709 ASP A C 1
ATOM 5504 O O . ASP A 1 709 ? 58.507 0.215 7.731 1.00 25.44 709 ASP A O 1
ATOM 5508 N N . THR A 1 710 ? 58.204 0.343 9.896 1.00 28.33 710 THR A N 1
ATOM 5509 C CA . THR A 1 710 ? 57.844 1.456 10.828 1.00 28.33 710 THR A CA 1
ATOM 5510 C C . THR A 1 710 ? 56.981 2.597 10.224 1.00 28.33 710 THR A C 1
ATOM 5512 O O . THR A 1 710 ? 57.061 2.841 9.026 1.00 28.33 710 THR A O 1
ATOM 5515 N N . PRO A 1 711 ? 56.177 3.371 11.001 1.00 32.62 711 PRO A N 1
ATOM 5516 C CA . PRO A 1 711 ? 55.546 3.109 12.304 1.00 32.62 711 PRO A CA 1
ATOM 5517 C C . PRO A 1 711 ? 54.042 3.491 12.398 1.00 32.62 711 PRO A C 1
ATOM 5519 O O . PRO A 1 711 ? 53.501 4.312 11.662 1.00 32.62 711 PRO A O 1
ATOM 5522 N N . TYR A 1 712 ? 53.392 2.921 13.414 1.00 24.66 712 TYR A N 1
ATOM 5523 C CA . TYR A 1 712 ? 52.150 3.397 14.028 1.00 24.66 712 TYR A CA 1
ATOM 5524 C C . TYR A 1 712 ? 52.353 4.770 14.700 1.00 24.66 712 TYR A C 1
ATOM 5526 O O . TYR A 1 712 ? 53.307 4.938 15.458 1.00 24.66 712 TYR A O 1
ATOM 5534 N N . GLN A 1 713 ? 51.404 5.697 14.532 1.00 26.70 713 GLN A N 1
ATOM 5535 C CA . GLN A 1 713 ? 51.191 6.822 15.451 1.00 26.70 713 GLN A CA 1
ATOM 5536 C C . GLN A 1 713 ? 49.957 6.539 16.323 1.00 26.70 713 GLN A C 1
ATOM 5538 O O . GLN A 1 713 ? 48.823 6.542 15.851 1.00 26.70 713 GLN A O 1
ATOM 5543 N N . GLN A 1 714 ? 50.208 6.276 17.605 1.00 24.78 714 GLN A N 1
ATOM 5544 C CA . GLN A 1 714 ? 49.315 6.631 18.711 1.00 24.78 714 GLN A CA 1
ATOM 5545 C C . GLN A 1 714 ? 49.672 8.048 19.177 1.00 24.78 714 GLN A C 1
ATOM 5547 O O . GLN A 1 714 ? 50.847 8.395 19.082 1.00 24.78 714 GLN A O 1
ATOM 5552 N N . VAL A 1 715 ? 48.673 8.787 19.690 1.00 27.81 715 VAL A N 1
ATOM 5553 C CA . VAL A 1 715 ? 48.673 10.036 20.506 1.00 27.81 715 VAL A CA 1
ATOM 5554 C C . VAL A 1 715 ? 47.421 10.814 20.053 1.00 27.81 715 VAL A C 1
ATOM 5556 O O . VAL A 1 715 ? 47.245 10.999 18.857 1.00 27.81 715 VAL A O 1
ATOM 5559 N N . THR A 1 716 ? 46.454 11.259 20.854 1.00 27.48 716 THR A N 1
ATOM 5560 C CA . THR A 1 716 ? 46.216 11.334 22.306 1.00 27.48 716 THR A CA 1
ATOM 5561 C C . THR A 1 716 ? 44.750 11.740 22.490 1.00 27.48 716 THR A C 1
ATOM 5563 O O . THR A 1 716 ? 44.208 12.482 21.672 1.00 27.48 716 THR A O 1
ATOM 5566 N N . GLU A 1 717 ? 44.134 11.313 23.589 1.00 26.98 717 GLU A N 1
ATOM 5567 C CA . GLU A 1 717 ? 42.956 11.961 24.170 1.00 26.98 717 GLU A CA 1
ATOM 5568 C C . GLU A 1 717 ? 43.276 13.413 24.567 1.00 26.98 717 GLU A C 1
ATOM 5570 O O . GLU A 1 717 ? 44.304 13.643 25.201 1.00 26.98 717 GLU A O 1
ATOM 5575 N N . ALA A 1 718 ? 42.387 14.363 24.252 1.00 25.84 718 ALA A N 1
ATOM 5576 C CA . ALA A 1 718 ? 42.066 15.523 25.096 1.00 25.84 718 ALA A CA 1
ATOM 5577 C C . ALA A 1 718 ? 40.911 16.352 24.494 1.00 25.84 718 ALA A C 1
ATOM 5579 O O . ALA A 1 718 ? 41.021 16.843 23.377 1.00 25.84 718 ALA A O 1
ATOM 5580 N N . ALA A 1 719 ? 39.859 16.525 25.302 1.00 29.64 719 ALA A N 1
ATOM 5581 C CA . ALA A 1 719 ? 38.972 17.691 25.418 1.00 29.64 719 ALA A CA 1
ATOM 5582 C C . ALA A 1 719 ? 38.333 18.306 24.148 1.00 29.64 719 ALA A C 1
ATOM 5584 O O . ALA A 1 719 ? 38.978 19.051 23.416 1.00 29.64 719 ALA A O 1
ATOM 5585 N N . VAL A 1 720 ? 37.019 18.101 23.973 1.00 31.25 720 VAL A N 1
ATOM 5586 C CA . VAL A 1 720 ? 35.898 19.039 24.258 1.00 31.25 720 VAL A CA 1
ATOM 5587 C C . VAL A 1 720 ? 34.583 18.286 24.067 1.00 31.25 720 VAL A C 1
ATOM 5589 O O . VAL A 1 720 ? 34.493 17.510 23.089 1.00 31.25 720 VAL A O 1
#

Radius of gyration: 32.01 Å; chains: 1; bounding box: 100×59×92 Å

Foldseek 3Di:
DDAPPQPLLLLALVSLVVVLLVNLCLLQFAQPPPVDPDPQQRRHPVSVLVVLLVVLQPDDPVRLVVQLVVLCVLLVLLQCLLVVPDDCVLVVVLVVVLVVLLVVQLVCVPDPPCSPDRSSVVLVVVVVVVVVVVVVQQVCCCPVVVDDSVNSVSSVSSSLSVLVSVLSSQSNQRHPVDGSCPNRSSVVSVSVVSSVVSCVVSVVSNLSSLVVQSSLVSCPVPDDPVVSLVPDQLQSQLLNVLQCLLALQLQLLQLLLLLQQCLVVAPLSVVVCVVQVQDAPPLRRLNVLLLQLLLQLLQVLLVCCLPPALLRLLLVLLVLLVVLLCQCVCCNPVDNVSNSVSSSSSSSSSNSNNLSSLLFSLLLHPAFHFHAHDDDDDDSNPRSVSSVVSSVSSNVVNVVSVVQATRLLSCCVPVHLVSSLVSSCVSSVDNPCVVVSVVLVVLVPDDDDPVQVVLLLVLLLLLLLLLLLLRNLVLVVQCQVCVVVVNNCLSVLLSVLLRVLLSVLSVCVQPDQLLVLLLVLLVLLLVLLVVLLCCQQVVVPPDPDCVVVSVSSSSNSNSNSNPSRRSSSQASLVADRSVCSSPSSSVSSSSSSVSVVVSSVLCSVAVHTRDNPRPNSVVSVVSSVSSVVSSVSSVQWDAAPSSYTYGPVVRVVVVVVVVVVVVDDDDPDPDPDDDDDDDDPDDDDDDDDDDDDDDDDDDDDDDDDDDDDDDDDDDDDDDD

InterPro domains:
  IPR005828 Major facilitator, sugar transporter-like [PF00083] (378-593)
  IPR036259 MFS transporter superfamily [G3DSA:1.20.1250.20] (260-639)
  IPR036259 MFS transporter superfamily [SSF103473] (254-638)

Secondary structure (DSSP, 8-state):
--TT---TTTT-HHHHHHHHHHHHHHHT--TT-TT---SSSTTTHHHHHHHHHHHHHT--HHHHHHHHHHHHHHHHHHHHHHHTTS-THHHHHHHHHHHHHHHHHHHHTT--TTTTS-HHHHHHHHHHHHHHHHHHHHHHHHHHS---HHHHHHHHHHHHHHHHHHHHHHHH-B-SS-BSTTSHHHHHHHHHHHHHHHHHHHHHHHHHHTSTTHHHHHHHHHS-HHHHHHHS-THHHHHHHHHHIIIIIIHHHHHHHHHHHSGGG-HHHHHHHHHTT----TT--HHHHHHHHHHHHHHHHHHHHHHT-HHHHHHHHHHHHHHHHHHHHTHHHH-GGGHHHHHHHHHHHHHHHHHHHHHHHHHH-SS------------SSHHHHHHHHHHHHHHHHHHHHHHSPPPHHHHHHHT-HHHHHHHHHHHHT-S--HHHHHHHHHHHHPPPPHHHHHHHHHHHHHHHHHHHHHHHHHHHHHHHHHHHTT-TTHHHHHHHHHHHHHHHHHHHTTTS-HHHHHHHHHHHHHHHHHHHHHHHHH-TT-SS--HHHHHHHHHHHHHHHHHHHHHHHHHHHHHS-HHHHHHHHHHHHHHHHHHHHHHHHHHHH-SSSSSTT--HHHHHHHHHHHHHHHHHHHHTEEE-TTS-EEEHHHHHHHHHHHHHHHHS--------------------------------------------------------

Organism: Aphanomyces astaci (NCBI:txid112090)